Protein AF-A0A1X0QRR5-F1 (afdb_monomer_lite)

Organism: NCBI:txid86635

Foldseek 3Di:
DDDDDPDDDPAQFADPVPRGGDGNLPPVRPQWADQVSQQSVCCVLVVGGDDPVVLVVLLVPFDADPVSTGGNRSVLVVVVVCCVPPVPSVVVSVVVVVVGDDPPDDDPPPPDDDDDDDDDCPDDPPVVVVCCQEQAAEEEEDLALLSLLLLLVSLVSRRAHYEYEDQDADDPVRVQRNVLDDPVRGRHASQVSSQVSSCVPRPRHHYHYDHDAPVVDDQQVVLSHQEYEYPDDDPVSQVVVLLSLQVQDDPVCCNRRWYKYWYKDDFALDIAIAIDGHLFFATPLLCPVVDDDQDDDDPCCLPPNDDALLSLLCCLQPPVVCVVPPPDHADLPDPVSLVSSLVSSVVSCVVNVHDDRDSVVSSCSVVVDRDDHNSSSNVRSVCSPPPHDTHRVSHDLDQPRRHPDDDDDDDDPPDDPVNVVVVCVVVNVD

pLDDT: mean 73.85, std 20.7, range [26.72, 98.69]

Radius of gyration: 26.07 Å; chains: 1; bounding box: 64×50×89 Å

Secondary structure (DSSP, 8-state):
-----------SS--TTT-S---TT-SS-SSEE-HHHHHHHHHHHHSSPPPHHHHHHHHHHS-B-TT-PEEHHHHHHHHHHHHHH-HHHHHHHHHHHHTS--TT---TT--------SSS--S--HHHHHHHHHH-EEEEE--SHHHHHHHHHHHHHT--EEEEEE-PBP-GGGTTT-TT--GGGTTSBHHHHHHHHHHHHSTT-EEEEEES-GGGS-HHHHHT-SEEEE--S-HHHHHHHHHHHHHT--GGGHHHH---EEEEEEEBTEEEEEEE-TTTS--GGGGGGGSPPP-PPPHHHHHH---SHHHHHHHIIIIIHHHHHTTPPPPTT-HHHHHHHHHHHHHHHHHTT-----HHHHHHHHHT---B-HHHHHHHHHHTTT-----GGG--TT-TTT--SPPPP---TT--HHHHHHHHHHTTT-

Structure (mmCIF, N/CA/C/O backbone):
data_AF-A0A1X0QRR5-F1
#
_entry.id   AF-A0A1X0QRR5-F1
#
loop_
_atom_site.group_PDB
_atom_site.id
_atom_site.type_symbol
_atom_site.label_atom_id
_atom_site.label_alt_id
_atom_site.label_comp_id
_atom_site.label_asym_id
_atom_site.label_entity_id
_atom_site.label_seq_id
_atom_site.pdbx_PDB_ins_code
_atom_site.Cartn_x
_atom_site.Cartn_y
_atom_site.Cartn_z
_atom_site.occupancy
_atom_site.B_iso_or_equiv
_atom_site.auth_seq_id
_atom_site.auth_comp_id
_atom_site.auth_asym_id
_atom_site.auth_atom_id
_atom_site.pdbx_PDB_model_num
ATOM 1 N N . MET A 1 1 ? 8.931 -2.713 54.821 1.00 26.72 1 MET A N 1
ATOM 2 C CA . MET A 1 1 ? 9.904 -2.255 53.809 1.00 26.72 1 MET A CA 1
ATOM 3 C C . MET A 1 1 ? 9.653 -3.111 52.582 1.00 26.72 1 MET A C 1
ATOM 5 O O . MET A 1 1 ? 9.817 -4.315 52.723 1.00 26.72 1 MET A O 1
ATOM 9 N N . SER A 1 2 ? 9.174 -2.645 51.434 1.00 30.89 2 SER A N 1
ATOM 10 C CA . SER A 1 2 ? 8.839 -1.318 50.868 1.00 30.89 2 SER A CA 1
ATOM 11 C C . SER A 1 2 ? 8.008 -1.640 49.598 1.00 30.89 2 SER A C 1
ATOM 13 O O . SER A 1 2 ? 8.239 -2.685 48.992 1.00 30.89 2 SER A O 1
ATOM 15 N N . GLU A 1 3 ? 6.839 -1.041 49.366 1.00 33.38 3 GLU A N 1
ATOM 16 C CA . GLU A 1 3 ? 6.606 0.177 48.562 1.00 33.38 3 GLU A CA 1
ATOM 17 C C . GLU A 1 3 ? 7.659 0.490 47.486 1.00 33.38 3 GLU A C 1
ATOM 19 O O . GLU A 1 3 ? 8.843 0.615 47.783 1.00 33.38 3 GLU A O 1
ATOM 24 N N . GLU A 1 4 ? 7.135 0.635 46.265 1.00 34.25 4 GLU A N 1
ATOM 25 C CA . GLU A 1 4 ? 7.728 1.219 45.056 1.00 34.25 4 GLU A CA 1
ATOM 26 C C . GLU A 1 4 ? 8.706 0.346 44.240 1.00 34.25 4 GLU A C 1
ATOM 28 O O . GLU A 1 4 ? 9.556 -0.361 44.762 1.00 34.25 4 GLU A O 1
ATOM 33 N N . GLU A 1 5 ? 8.548 0.419 42.909 1.00 29.80 5 GLU A N 1
ATOM 34 C CA . GLU A 1 5 ? 9.460 -0.083 41.858 1.00 29.80 5 GLU A CA 1
ATOM 35 C C . GLU A 1 5 ? 9.316 -1.527 41.331 1.00 29.80 5 GLU A C 1
ATOM 37 O O . GLU A 1 5 ? 10.296 -2.222 41.066 1.00 29.80 5 GLU A O 1
ATOM 42 N N . LYS A 1 6 ? 8.096 -1.957 40.994 1.00 28.31 6 LYS A N 1
ATOM 43 C CA . LYS A 1 6 ? 7.916 -2.923 39.887 1.00 28.31 6 LYS A CA 1
ATOM 44 C C . LYS A 1 6 ? 7.020 -2.329 38.803 1.00 28.31 6 LYS A C 1
ATOM 46 O O . LYS A 1 6 ? 5.910 -2.797 38.577 1.00 28.31 6 LYS A O 1
ATOM 51 N N . LYS A 1 7 ? 7.514 -1.254 38.177 1.00 34.59 7 LYS A N 1
ATOM 52 C CA . LYS A 1 7 ? 6.910 -0.629 36.994 1.00 34.59 7 LYS A CA 1
ATOM 53 C C . LYS A 1 7 ? 6.975 -1.573 35.783 1.00 34.59 7 LYS A C 1
ATOM 55 O O . LYS A 1 7 ? 7.976 -2.242 35.530 1.00 34.59 7 LYS A O 1
ATOM 60 N N . THR A 1 8 ? 5.848 -1.599 35.089 1.00 31.83 8 THR A N 1
ATOM 61 C CA . THR A 1 8 ? 5.481 -2.217 33.809 1.00 31.83 8 THR A CA 1
ATOM 62 C C . THR A 1 8 ? 6.417 -1.849 32.658 1.00 31.83 8 THR A C 1
ATOM 64 O O . THR A 1 8 ? 6.901 -0.728 32.594 1.00 31.83 8 THR A O 1
ATOM 67 N N . SER A 1 9 ? 6.650 -2.787 31.731 1.00 32.25 9 SER A N 1
ATOM 68 C CA . SER A 1 9 ? 7.651 -2.660 30.663 1.00 32.25 9 SER A CA 1
ATOM 69 C C . SER A 1 9 ? 7.074 -2.824 29.250 1.00 32.25 9 SER A C 1
ATOM 71 O O . SER A 1 9 ? 6.935 -3.933 28.748 1.00 32.25 9 SER A O 1
ATOM 73 N N . TYR A 1 10 ? 6.839 -1.695 28.574 1.00 32.50 10 TYR A N 1
ATOM 74 C CA . TYR A 1 10 ? 6.964 -1.554 27.116 1.00 32.50 10 TYR A CA 1
ATOM 75 C C . TYR A 1 10 ? 8.096 -0.551 26.886 1.00 32.50 10 TYR A C 1
ATOM 77 O O . TYR A 1 10 ? 7.919 0.646 27.073 1.00 32.50 10 TYR A O 1
ATOM 85 N N . HIS A 1 11 ? 9.312 -1.033 26.636 1.00 41.62 11 HIS A N 1
ATOM 86 C CA . HIS A 1 11 ? 10.514 -0.260 26.979 1.00 41.62 11 HIS A CA 1
ATOM 87 C C . HIS A 1 11 ? 11.560 -0.135 25.873 1.00 41.62 11 HIS A C 1
ATOM 89 O O . HIS A 1 11 ? 12.700 0.189 26.177 1.00 41.62 11 HIS A O 1
ATOM 95 N N . LEU A 1 12 ? 11.229 -0.380 24.607 1.00 36.44 12 LEU A N 1
ATOM 96 C CA . LEU A 1 12 ? 12.246 -0.270 23.556 1.00 36.44 12 LEU A CA 1
ATOM 97 C C . LEU A 1 12 ? 12.353 1.120 22.927 1.00 36.44 12 LEU A C 1
ATOM 99 O O . LEU A 1 12 ? 13.431 1.442 22.446 1.00 36.44 12 LEU A O 1
ATOM 103 N N . LEU A 1 13 ? 11.298 1.939 22.935 1.00 41.06 13 LEU A N 1
ATOM 104 C CA . LEU A 1 13 ? 11.264 3.151 22.106 1.00 41.06 13 LEU A CA 1
ATOM 105 C C . LEU A 1 13 ? 10.497 4.328 22.713 1.00 41.06 13 LEU A C 1
ATOM 107 O O . LEU A 1 13 ? 10.299 5.294 22.003 1.00 41.06 13 LEU A O 1
ATOM 111 N N . PHE A 1 14 ? 10.009 4.259 23.951 1.00 37.00 14 PHE A N 1
ATOM 112 C CA . PHE A 1 14 ? 9.146 5.304 24.508 1.00 37.00 14 PHE A CA 1
ATOM 113 C C . PHE A 1 14 ? 9.690 5.797 25.846 1.00 37.00 14 PHE A C 1
ATOM 115 O O . PHE A 1 14 ? 9.872 5.004 26.777 1.00 37.00 14 PHE A O 1
ATOM 122 N N . ASP A 1 15 ? 9.956 7.098 25.920 1.00 44.41 15 ASP A N 1
ATOM 123 C CA . ASP A 1 15 ? 10.330 7.796 27.142 1.00 44.41 15 ASP A CA 1
ATOM 124 C C . ASP A 1 15 ? 9.070 8.275 27.864 1.00 44.41 15 ASP A C 1
ATOM 126 O O . ASP A 1 15 ? 8.364 9.165 27.393 1.00 44.41 15 ASP A O 1
ATOM 130 N N . GLU A 1 16 ? 8.771 7.664 29.008 1.00 40.78 16 GLU A N 1
ATOM 131 C CA . GLU A 1 16 ? 7.578 7.987 29.799 1.00 40.78 16 GLU A CA 1
ATOM 132 C C . GLU A 1 16 ? 7.626 9.400 30.406 1.00 40.78 16 GLU A C 1
ATOM 134 O O . GLU A 1 16 ? 6.572 9.946 30.730 1.00 40.78 16 GLU A O 1
ATOM 139 N N . ASP A 1 17 ? 8.814 9.999 30.545 1.00 42.25 17 ASP A N 1
ATOM 140 C CA . ASP A 1 17 ? 8.979 11.320 31.156 1.00 42.25 17 ASP A CA 1
ATOM 141 C C . ASP A 1 17 ? 8.833 12.453 30.125 1.00 42.25 17 ASP A C 1
ATOM 143 O O . ASP A 1 17 ? 8.412 13.557 30.479 1.00 42.25 17 ASP A O 1
ATOM 147 N N . THR A 1 18 ? 9.179 12.200 28.855 1.00 45.78 18 THR A N 1
ATOM 148 C CA . THR A 1 18 ? 9.168 13.220 27.785 1.00 45.78 18 THR A CA 1
ATOM 149 C C . THR 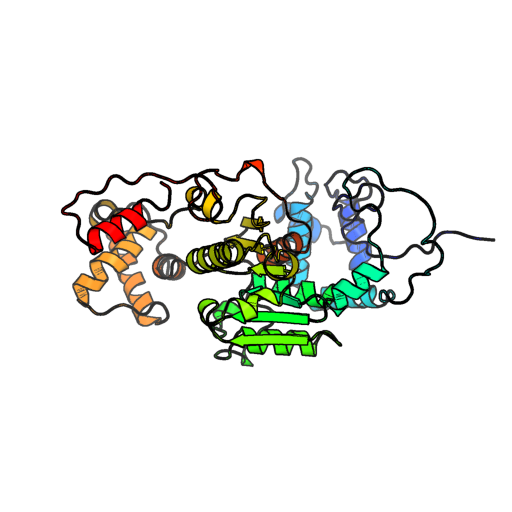A 1 18 ? 8.116 12.986 26.700 1.00 45.78 18 THR A C 1
ATOM 151 O O . THR A 1 18 ? 7.752 13.933 26.005 1.00 45.78 18 THR A O 1
ATOM 154 N N . GLY A 1 19 ? 7.603 11.762 26.551 1.00 40.88 19 GLY A N 1
ATOM 155 C CA . GLY A 1 19 ? 6.666 11.387 25.488 1.00 40.88 19 GLY A CA 1
ATOM 156 C C . GLY A 1 19 ? 7.302 11.268 24.098 1.00 40.88 19 GLY A C 1
ATOM 157 O O . GLY A 1 19 ? 6.578 11.151 23.109 1.00 40.88 19 GLY A O 1
ATOM 158 N N . GLU A 1 20 ? 8.635 11.304 24.004 1.00 39.31 20 GLU A N 1
ATOM 159 C CA . GLU A 1 20 ? 9.374 11.176 22.747 1.00 39.31 20 GLU A CA 1
ATOM 160 C C . GLU A 1 20 ? 9.775 9.723 22.460 1.00 39.31 20 GLU A C 1
ATOM 162 O O . GLU A 1 20 ? 9.972 8.904 23.366 1.00 39.31 20 GLU A O 1
ATOM 167 N N . LEU A 1 21 ? 9.915 9.405 21.167 1.00 38.66 21 LEU A N 1
ATOM 168 C CA . LEU A 1 21 ? 10.454 8.121 20.739 1.00 38.66 21 LEU A CA 1
ATOM 169 C C . LEU A 1 21 ? 11.980 8.117 20.906 1.00 38.66 21 LEU A C 1
ATOM 171 O O . LEU A 1 21 ? 12.696 8.493 19.980 1.00 38.66 21 LEU A O 1
ATOM 175 N N . THR A 1 22 ? 12.485 7.696 22.065 1.00 43.84 22 THR A N 1
ATOM 176 C CA . THR A 1 22 ? 13.925 7.502 22.294 1.00 43.84 22 THR A CA 1
ATOM 177 C C . THR A 1 22 ? 14.222 6.044 22.653 1.00 43.84 22 THR A C 1
ATOM 179 O O . THR A 1 22 ? 13.480 5.407 23.414 1.00 43.84 22 THR A O 1
ATOM 182 N N . PRO A 1 23 ? 15.285 5.443 22.088 1.00 45.41 23 PRO A N 1
ATOM 183 C CA . PRO A 1 23 ? 15.656 4.085 22.438 1.00 45.41 23 PRO A CA 1
ATOM 184 C C . PRO A 1 23 ? 16.162 4.066 23.883 1.00 45.41 23 PRO A C 1
ATOM 186 O O . PRO A 1 23 ? 17.146 4.709 24.229 1.00 45.41 23 PRO A O 1
ATOM 189 N N . LYS A 1 24 ? 15.512 3.281 24.748 1.00 45.06 24 LYS A N 1
ATOM 190 C CA . LYS A 1 24 ? 15.717 3.296 26.216 1.00 45.06 24 LYS A CA 1
ATOM 191 C C . LYS A 1 24 ? 17.115 2.870 26.699 1.00 45.06 24 LYS A C 1
ATOM 193 O O . LYS A 1 24 ? 17.372 2.750 27.895 1.00 45.06 24 LYS A O 1
ATOM 198 N N . THR A 1 25 ? 17.982 2.527 25.763 1.00 49.34 25 THR A N 1
ATOM 199 C CA . THR A 1 25 ? 19.334 2.007 25.974 1.00 49.34 25 THR A CA 1
ATOM 200 C C . THR A 1 25 ? 20.404 3.080 25.778 1.00 49.34 25 THR A C 1
ATOM 202 O O . THR A 1 25 ? 21.533 2.890 26.224 1.00 49.34 25 THR A O 1
ATOM 205 N N . GLU A 1 26 ? 20.010 4.228 25.231 1.00 58.38 26 GLU A N 1
ATOM 206 C CA . GLU A 1 26 ? 20.786 5.457 25.191 1.00 58.38 26 GLU A CA 1
ATOM 207 C C . GLU A 1 26 ? 20.686 6.150 26.556 1.00 58.38 26 GLU A C 1
ATOM 209 O O . GLU A 1 26 ? 19.597 6.509 27.018 1.00 58.38 26 GLU A O 1
ATOM 214 N N . LYS A 1 27 ? 21.804 6.230 27.283 1.00 57.94 27 LYS A N 1
ATOM 215 C CA . LYS A 1 27 ? 21.778 6.617 28.705 1.00 57.94 27 LYS A CA 1
ATOM 216 C C . LYS A 1 27 ? 21.726 8.123 28.889 1.00 57.94 27 LYS A C 1
ATOM 218 O O . LYS A 1 27 ? 21.206 8.583 29.907 1.00 57.94 27 LYS A O 1
ATOM 223 N N . ASP A 1 28 ? 22.307 8.866 27.958 1.00 67.12 28 ASP A N 1
ATOM 224 C CA . ASP A 1 28 ? 22.391 10.323 28.002 1.00 67.12 28 ASP A CA 1
ATOM 225 C C . ASP A 1 28 ? 21.331 11.031 27.143 1.00 67.12 28 ASP A C 1
ATOM 227 O O . ASP A 1 28 ? 21.117 12.227 27.351 1.00 67.12 28 ASP A O 1
ATOM 231 N N . LYS A 1 29 ? 20.589 10.284 26.308 1.00 65.62 29 LYS A N 1
ATOM 232 C CA . LYS A 1 29 ? 19.460 10.764 25.490 1.00 65.62 29 LYS A CA 1
ATOM 233 C C . LYS A 1 29 ? 19.872 11.885 24.518 1.00 65.62 29 LYS A C 1
ATOM 235 O O . LYS A 1 29 ? 19.121 12.844 24.327 1.00 65.62 29 LYS A O 1
ATOM 240 N N . ASP A 1 30 ? 21.075 11.816 23.954 1.00 72.50 30 ASP A N 1
ATOM 241 C CA . ASP A 1 30 ? 21.619 12.818 23.031 1.00 72.50 30 ASP A CA 1
ATOM 242 C C . ASP A 1 30 ? 21.276 12.582 21.535 1.00 72.50 30 ASP A C 1
ATOM 244 O O . ASP A 1 30 ? 21.665 13.366 20.661 1.00 72.50 30 ASP A O 1
ATOM 248 N N . GLY A 1 31 ? 20.493 11.543 21.243 1.00 65.94 31 GLY A N 1
ATOM 249 C CA . GLY A 1 31 ? 20.103 11.039 19.928 1.00 65.94 31 GLY A CA 1
ATOM 250 C C . GLY A 1 31 ? 21.191 10.229 19.217 1.00 65.94 31 GLY A C 1
ATOM 251 O O . GLY A 1 31 ? 21.078 9.982 18.006 1.00 65.94 31 GLY A O 1
ATOM 252 N N . LYS A 1 32 ? 22.273 9.877 19.918 1.00 78.50 32 LYS A N 1
ATOM 253 C CA . LYS A 1 32 ? 23.470 9.249 19.366 1.00 78.50 32 LYS A CA 1
ATOM 254 C C . LYS A 1 32 ? 23.971 8.152 20.289 1.00 78.50 32 LYS A C 1
ATOM 256 O O . LYS A 1 32 ? 23.624 8.039 21.450 1.00 78.50 32 LYS A O 1
ATOM 261 N N . TRP A 1 33 ? 24.791 7.297 19.709 1.00 78.69 33 TRP A N 1
ATOM 262 C CA . TRP A 1 33 ? 25.239 6.076 20.336 1.00 78.69 33 TRP A CA 1
ATOM 263 C C . TRP A 1 33 ? 26.748 6.039 20.292 1.00 78.69 33 TRP A C 1
ATOM 265 O O . TRP A 1 33 ? 27.363 5.748 19.260 1.00 78.69 33 TRP A O 1
ATOM 275 N N . ASN A 1 34 ? 27.358 6.370 21.424 1.00 84.19 34 ASN A N 1
ATOM 276 C CA . ASN A 1 34 ? 28.801 6.269 21.552 1.00 84.19 34 ASN A CA 1
ATOM 277 C C . ASN A 1 34 ? 29.227 4.798 21.718 1.00 84.19 34 ASN A C 1
ATOM 279 O O . ASN A 1 34 ? 28.426 3.905 22.008 1.00 84.19 34 ASN A O 1
ATOM 283 N N . LEU A 1 35 ? 30.527 4.536 21.569 1.00 81.94 35 LEU A N 1
ATOM 284 C CA . LEU A 1 35 ? 31.084 3.181 21.646 1.00 81.94 35 LEU A CA 1
ATOM 285 C C . LEU A 1 35 ? 30.659 2.422 22.914 1.00 81.94 35 LEU A C 1
ATOM 287 O O . LEU A 1 35 ? 30.408 1.219 22.872 1.00 81.94 35 LEU A O 1
ATOM 291 N N . LYS A 1 36 ? 30.580 3.113 24.053 1.00 80.38 36 LYS A N 1
ATOM 292 C CA . LYS A 1 36 ? 30.226 2.486 25.326 1.00 80.38 36 LYS A CA 1
ATOM 293 C C . LYS A 1 36 ? 28.767 2.036 25.335 1.00 80.38 36 LYS A C 1
ATOM 295 O O . LYS A 1 36 ? 28.479 0.956 25.838 1.00 80.38 36 LYS A O 1
ATOM 300 N N . GLU A 1 37 ? 27.867 2.828 24.771 1.00 76.38 37 GLU A N 1
ATOM 301 C CA . GLU A 1 37 ? 26.440 2.506 24.704 1.00 76.38 37 GLU A CA 1
ATOM 302 C C . GLU A 1 37 ? 26.159 1.364 23.734 1.00 76.38 37 GLU A C 1
ATOM 304 O O . GLU A 1 37 ? 25.414 0.447 24.070 1.00 76.38 37 GLU A O 1
ATOM 309 N N . ILE A 1 38 ? 26.840 1.345 22.585 1.00 74.00 38 ILE A N 1
ATOM 310 C CA . ILE A 1 38 ? 26.770 0.229 21.631 1.00 74.00 38 ILE A CA 1
ATOM 311 C C . ILE A 1 38 ? 27.229 -1.078 22.299 1.00 74.00 38 ILE A C 1
ATOM 313 O O . ILE A 1 38 ? 26.592 -2.122 22.147 1.00 74.00 38 ILE A O 1
ATOM 317 N N . GLN A 1 39 ? 28.306 -1.025 23.087 1.00 77.62 39 GLN A N 1
ATOM 318 C CA . GLN A 1 39 ? 28.826 -2.187 23.812 1.00 77.62 39 GLN A CA 1
ATOM 319 C C . GLN A 1 39 ? 27.926 -2.628 24.979 1.00 77.62 39 GLN A C 1
ATOM 321 O O . GLN A 1 39 ? 27.753 -3.831 25.217 1.00 77.62 39 GLN A O 1
ATOM 326 N N . ASP A 1 40 ? 27.317 -1.676 25.689 1.00 67.69 40 ASP A N 1
ATOM 327 C CA . ASP A 1 40 ? 26.322 -1.945 26.731 1.00 67.69 40 ASP A CA 1
ATOM 328 C C . ASP A 1 40 ? 25.071 -2.616 26.128 1.00 67.69 40 ASP A C 1
ATOM 330 O O . ASP A 1 40 ? 24.576 -3.603 26.681 1.00 67.69 40 ASP A O 1
ATOM 334 N N . PHE A 1 41 ? 24.604 -2.145 24.966 1.00 68.56 41 PHE A N 1
ATOM 335 C CA . PHE A 1 41 ? 23.509 -2.758 24.212 1.00 68.56 41 PHE A CA 1
ATOM 336 C C . PHE A 1 41 ? 23.838 -4.190 23.795 1.00 68.56 41 PHE A C 1
ATOM 338 O O . PHE A 1 41 ? 23.073 -5.097 24.115 1.00 68.56 41 PHE A O 1
ATOM 345 N N . ALA A 1 42 ? 25.000 -4.414 23.175 1.00 65.12 42 ALA A N 1
ATOM 346 C CA . ALA A 1 42 ? 25.445 -5.744 22.760 1.00 65.12 42 ALA A CA 1
ATOM 347 C C . ALA A 1 42 ? 25.497 -6.725 23.937 1.00 65.12 42 ALA A C 1
ATOM 349 O O . ALA A 1 42 ? 25.053 -7.868 23.844 1.00 65.12 42 ALA A O 1
ATOM 350 N N . THR A 1 43 ? 25.986 -6.262 25.087 1.00 64.00 43 THR A N 1
ATOM 351 C CA . THR A 1 43 ? 26.037 -7.077 26.302 1.00 64.00 43 THR A CA 1
ATOM 352 C C . THR A 1 43 ? 24.637 -7.423 26.810 1.00 64.00 43 THR A C 1
ATOM 354 O O . THR A 1 43 ? 24.412 -8.547 27.261 1.00 64.00 43 THR A O 1
ATOM 357 N N . ALA A 1 44 ? 23.690 -6.488 26.728 1.00 54.22 44 ALA A N 1
ATOM 358 C CA . ALA A 1 44 ? 22.316 -6.697 27.171 1.00 54.22 44 ALA A CA 1
ATOM 359 C C . ALA A 1 44 ? 21.527 -7.656 26.261 1.00 54.22 44 ALA A C 1
ATOM 361 O O . ALA A 1 44 ? 20.767 -8.483 26.770 1.00 54.22 44 ALA A O 1
ATOM 362 N N . THR A 1 45 ? 21.711 -7.571 24.943 1.00 52.09 45 THR A N 1
ATOM 363 C CA . THR A 1 45 ? 21.001 -8.400 23.955 1.00 52.09 45 THR A CA 1
ATOM 364 C C . THR A 1 45 ? 21.690 -9.748 23.753 1.00 52.09 45 THR A C 1
ATOM 366 O O . THR A 1 45 ? 21.109 -10.806 24.000 1.00 52.09 45 THR A O 1
ATOM 369 N N . ASN A 1 46 ? 22.984 -9.722 23.446 1.00 55.25 46 ASN A N 1
ATOM 370 C CA . ASN A 1 46 ? 23.755 -10.899 23.045 1.00 55.25 46 ASN A CA 1
ATOM 371 C C . ASN A 1 46 ? 24.430 -11.605 24.238 1.00 55.25 46 ASN A C 1
ATOM 373 O O . ASN A 1 46 ? 25.056 -12.655 24.081 1.00 55.25 46 ASN A O 1
ATOM 377 N N . GLY A 1 47 ? 24.355 -11.029 25.445 1.00 55.22 47 GLY A N 1
ATOM 378 C CA . GLY A 1 47 ? 25.021 -11.545 26.647 1.00 55.22 47 GLY A CA 1
ATOM 379 C C . GLY A 1 47 ? 26.542 -11.335 26.671 1.00 55.22 47 GLY A C 1
ATOM 380 O O . GLY A 1 47 ? 27.210 -11.842 27.575 1.00 55.22 47 GLY A O 1
ATOM 381 N N . ARG A 1 48 ? 27.101 -10.625 25.681 1.00 71.44 48 ARG A N 1
ATOM 382 C CA . ARG A 1 48 ? 28.530 -10.301 25.543 1.00 71.44 48 ARG A CA 1
ATOM 383 C C . ARG A 1 48 ? 28.730 -9.036 24.689 1.00 71.44 48 ARG A C 1
ATOM 385 O O . ARG A 1 48 ? 27.894 -8.785 23.825 1.00 71.44 48 ARG A O 1
ATOM 392 N N . PRO A 1 49 ? 29.824 -8.279 24.885 1.00 76.56 49 PRO A N 1
ATOM 393 C CA . PRO A 1 49 ? 30.163 -7.140 24.030 1.00 76.56 49 PRO A CA 1
ATOM 394 C C . PRO A 1 49 ? 30.465 -7.572 22.585 1.00 76.56 49 PRO A C 1
ATOM 396 O O . PRO A 1 49 ? 30.823 -8.729 22.339 1.00 76.56 49 PRO A O 1
ATOM 399 N N . PHE A 1 50 ? 30.350 -6.637 21.641 1.00 80.00 50 PHE A N 1
ATOM 400 C CA . PHE A 1 50 ? 30.825 -6.816 20.270 1.00 80.00 50 PHE A CA 1
ATOM 401 C C . PHE A 1 50 ? 32.357 -6.849 20.224 1.00 80.00 50 PHE A C 1
ATOM 403 O O . PHE A 1 50 ? 33.031 -6.159 20.991 1.00 80.00 50 PHE A O 1
ATOM 410 N N . GLU A 1 51 ? 32.905 -7.644 19.304 1.00 82.81 51 GLU A N 1
ATOM 411 C CA . GLU A 1 51 ? 34.337 -7.624 18.992 1.00 82.81 51 GLU A CA 1
ATOM 412 C C . GLU A 1 51 ? 34.705 -6.313 18.282 1.00 82.81 51 GLU A C 1
ATOM 414 O O . GLU A 1 51 ? 33.884 -5.753 17.557 1.00 82.81 51 GLU A O 1
ATOM 419 N N . ASP A 1 52 ? 35.942 -5.838 18.449 1.00 82.25 52 ASP A N 1
ATOM 420 C CA . ASP A 1 52 ? 36.384 -4.556 17.874 1.00 82.25 52 ASP A CA 1
ATOM 421 C C . ASP A 1 52 ? 36.201 -4.510 16.346 1.00 82.25 52 ASP A C 1
ATOM 423 O O . ASP A 1 52 ? 35.757 -3.502 15.809 1.00 82.25 52 ASP A O 1
ATOM 427 N N . SER A 1 53 ? 36.412 -5.632 15.646 1.00 71.50 53 SER A N 1
ATOM 428 C CA . SER A 1 53 ? 36.177 -5.715 14.197 1.00 71.50 53 SER A CA 1
ATOM 429 C C . SER A 1 53 ? 34.714 -5.514 13.799 1.00 71.50 53 SER A C 1
ATOM 431 O O . SER A 1 53 ? 34.442 -5.051 12.698 1.00 71.50 53 SER A O 1
ATOM 433 N N . VAL A 1 54 ? 33.772 -5.870 14.677 1.00 72.94 54 VAL A N 1
ATOM 434 C CA . VAL A 1 54 ? 32.333 -5.670 14.449 1.00 72.94 54 VAL A CA 1
ATOM 435 C C . VAL A 1 54 ? 31.961 -4.209 14.684 1.00 72.94 54 VAL A C 1
ATOM 437 O O . VAL A 1 54 ? 31.141 -3.659 13.960 1.00 72.94 54 VAL A O 1
ATOM 440 N N . ILE A 1 55 ? 32.583 -3.558 15.668 1.00 80.31 55 ILE A N 1
ATOM 441 C CA . ILE A 1 55 ? 32.413 -2.120 15.902 1.00 80.31 55 ILE A CA 1
ATOM 442 C C . ILE A 1 55 ? 32.921 -1.310 14.707 1.00 80.31 55 ILE A C 1
ATOM 444 O O . ILE A 1 55 ? 32.223 -0.404 14.255 1.00 80.31 55 ILE A O 1
ATOM 448 N N . ASP A 1 56 ? 34.099 -1.652 14.183 1.00 76.62 56 ASP A N 1
ATOM 449 C CA . ASP A 1 56 ? 34.658 -0.996 13.000 1.00 76.62 56 ASP A CA 1
ATOM 450 C C . ASP A 1 56 ? 33.710 -1.148 11.798 1.00 76.62 56 ASP A C 1
ATOM 452 O O . ASP A 1 56 ? 33.399 -0.171 11.121 1.00 76.62 56 ASP A O 1
ATOM 456 N N . GLU A 1 57 ? 33.156 -2.347 11.593 1.00 71.88 57 GLU A N 1
ATOM 457 C CA . GLU A 1 57 ? 32.168 -2.603 10.541 1.00 71.88 57 GLU A CA 1
ATOM 458 C C . GLU A 1 57 ? 30.873 -1.800 10.743 1.00 71.88 57 GLU A C 1
ATOM 460 O O . GLU A 1 57 ? 30.327 -1.274 9.772 1.00 71.88 57 GLU A O 1
ATOM 465 N N . ILE A 1 58 ? 30.393 -1.656 11.984 1.00 71.56 58 ILE A N 1
ATOM 466 C CA . ILE A 1 58 ? 29.213 -0.841 12.315 1.00 71.56 58 ILE A CA 1
ATOM 467 C C . ILE A 1 58 ? 29.454 0.627 11.948 1.00 71.56 58 ILE A C 1
ATOM 469 O O . ILE A 1 58 ? 28.597 1.249 11.321 1.00 71.56 58 ILE A O 1
ATOM 473 N N . ILE A 1 59 ? 30.616 1.173 12.309 1.00 79.06 59 ILE A N 1
ATOM 474 C CA . ILE A 1 59 ? 30.973 2.571 12.037 1.00 79.06 59 ILE A CA 1
ATOM 475 C C . ILE A 1 59 ? 31.154 2.812 10.531 1.00 79.06 59 ILE A C 1
ATOM 477 O O . ILE A 1 59 ? 30.769 3.866 10.030 1.00 79.06 59 ILE A O 1
ATOM 481 N N . GLU A 1 60 ? 31.715 1.849 9.795 1.00 73.38 60 GLU A N 1
ATOM 482 C CA . GLU A 1 60 ? 31.899 1.958 8.342 1.00 73.38 60 GLU A CA 1
ATOM 483 C C . GLU A 1 60 ? 30.596 1.773 7.548 1.00 73.38 60 GLU A C 1
ATOM 485 O O . GLU A 1 60 ? 30.449 2.342 6.462 1.00 73.38 60 GLU A O 1
ATOM 490 N N . SER A 1 61 ? 29.661 0.970 8.062 1.00 61.28 61 SER A N 1
ATOM 491 C CA . SER A 1 61 ? 28.481 0.520 7.309 1.00 61.28 61 SER A CA 1
ATOM 492 C C . SER A 1 61 ? 27.205 1.308 7.595 1.00 61.28 61 SER A C 1
ATOM 494 O O . SER A 1 61 ? 26.265 1.229 6.800 1.00 61.28 61 SER A O 1
ATOM 496 N N . PHE A 1 62 ? 27.143 2.046 8.706 1.00 79.00 62 PHE A N 1
ATOM 497 C CA . PHE A 1 62 ? 25.929 2.726 9.161 1.00 79.00 62 PHE A CA 1
ATOM 498 C C . PHE A 1 62 ? 26.150 4.216 9.419 1.00 79.00 62 PHE A C 1
ATOM 500 O O . PHE A 1 62 ? 27.273 4.703 9.512 1.00 79.00 62 PHE A O 1
ATOM 507 N N . GLU A 1 63 ? 25.052 4.966 9.501 1.00 71.00 63 GLU A N 1
ATOM 508 C CA . GLU A 1 63 ? 25.113 6.416 9.687 1.00 71.00 63 GLU A CA 1
ATOM 509 C C . GLU A 1 63 ? 25.688 6.813 11.053 1.00 71.00 63 GLU A C 1
ATOM 511 O O . GLU A 1 63 ? 25.097 6.544 12.101 1.00 71.00 63 GLU A O 1
ATOM 516 N N . VAL A 1 64 ? 26.815 7.524 11.020 1.00 81.06 64 VAL A N 1
ATOM 517 C CA . VAL A 1 64 ? 27.524 8.064 12.185 1.00 81.06 64 VAL A CA 1
ATOM 518 C C . VAL A 1 64 ? 27.695 9.584 12.076 1.00 81.06 64 VAL A C 1
ATOM 520 O O . VAL A 1 64 ? 27.575 10.158 10.992 1.00 81.06 64 VAL A O 1
ATOM 523 N N . ASP A 1 65 ? 27.974 10.247 13.198 1.00 79.94 65 ASP A N 1
ATOM 524 C CA . ASP A 1 65 ? 28.386 11.653 13.222 1.00 79.94 65 ASP A CA 1
ATOM 525 C C . ASP A 1 65 ? 29.896 11.841 12.971 1.00 79.94 65 ASP A C 1
ATOM 527 O O . ASP A 1 65 ? 30.654 10.880 12.845 1.00 79.94 65 ASP A O 1
ATOM 531 N N . ASP A 1 66 ? 30.354 13.098 12.935 1.00 83.81 66 ASP A N 1
ATOM 532 C CA . ASP A 1 66 ? 31.766 13.452 12.705 1.00 83.81 66 ASP A CA 1
ATOM 533 C C . ASP A 1 66 ? 32.739 12.895 13.770 1.00 83.81 66 ASP A C 1
ATOM 535 O O . ASP A 1 66 ? 33.955 12.930 13.578 1.00 83.81 66 ASP A O 1
ATOM 539 N N . ASN A 1 67 ? 32.222 12.398 14.899 1.00 83.25 67 ASN A N 1
ATOM 540 C CA . ASN A 1 67 ? 32.993 11.771 15.971 1.00 83.25 67 ASN A CA 1
ATOM 541 C C . ASN A 1 67 ? 32.839 10.238 15.983 1.00 83.25 67 ASN A C 1
ATOM 543 O O . ASN A 1 67 ? 33.242 9.603 16.959 1.00 83.25 67 ASN A O 1
ATOM 547 N N . ASN A 1 68 ? 32.284 9.650 14.917 1.00 81.62 68 ASN A N 1
ATOM 548 C CA . ASN A 1 68 ? 31.970 8.226 14.774 1.00 81.62 68 ASN A CA 1
ATOM 549 C C . ASN A 1 68 ? 30.954 7.689 15.799 1.00 81.62 68 ASN A C 1
ATOM 551 O O . ASN A 1 68 ? 30.927 6.487 16.064 1.00 81.62 68 ASN A O 1
ATOM 555 N N . ASN A 1 69 ? 30.111 8.548 16.380 1.00 82.88 69 ASN A N 1
ATOM 556 C CA . ASN A 1 69 ? 28.981 8.074 17.176 1.00 82.88 69 ASN A CA 1
ATOM 557 C C . ASN A 1 69 ? 27.854 7.667 16.235 1.00 82.88 69 ASN A C 1
ATOM 559 O O . ASN A 1 69 ? 27.506 8.413 15.320 1.00 82.88 69 ASN A O 1
ATOM 563 N N . LEU A 1 70 ? 27.264 6.505 16.478 1.00 76.44 70 LEU A N 1
ATOM 564 C CA . LEU A 1 70 ? 26.187 5.975 15.659 1.00 76.44 70 LEU A CA 1
ATOM 565 C C . LEU A 1 70 ? 24.933 6.832 15.854 1.00 76.44 70 LEU A C 1
ATOM 567 O O . LEU A 1 70 ? 24.471 7.038 16.972 1.00 76.44 70 LEU A O 1
ATOM 571 N N . LEU A 1 71 ? 24.400 7.390 14.770 1.00 73.12 71 LEU A N 1
ATOM 572 C CA . LEU A 1 71 ? 23.165 8.168 14.832 1.00 73.12 71 LEU A CA 1
ATOM 573 C C . LEU A 1 71 ? 21.987 7.228 15.086 1.00 73.12 71 LEU A C 1
ATOM 575 O O . LEU A 1 71 ? 22.049 6.049 14.740 1.00 73.12 71 LEU A O 1
ATOM 579 N N . PHE A 1 72 ? 20.873 7.743 15.607 1.00 59.59 72 PHE A N 1
ATOM 580 C CA . PHE A 1 72 ? 19.652 6.944 15.757 1.00 59.59 72 PHE A CA 1
ATOM 581 C C . PHE A 1 72 ? 19.227 6.236 14.452 1.00 59.59 72 PHE A C 1
ATOM 583 O O . PHE A 1 72 ? 18.828 5.070 14.467 1.00 59.59 72 PHE A O 1
ATOM 590 N N . SER A 1 73 ? 19.386 6.902 13.302 1.00 53.38 73 SER A N 1
ATOM 591 C CA . SER A 1 73 ? 19.170 6.309 11.976 1.00 53.38 73 SER A CA 1
ATOM 592 C C . SER A 1 73 ? 20.128 5.149 11.687 1.00 53.38 73 SER A C 1
ATOM 594 O O . SER A 1 73 ? 19.686 4.097 11.225 1.00 53.38 73 SER A O 1
ATOM 596 N N . GLY A 1 74 ? 21.416 5.300 12.004 1.00 62.19 74 GLY A N 1
ATOM 597 C CA . GLY A 1 74 ? 22.430 4.254 11.869 1.00 62.19 74 GLY A CA 1
ATOM 598 C C . GLY A 1 74 ? 22.201 3.075 12.815 1.00 62.19 74 GLY A C 1
ATOM 599 O O . GLY A 1 74 ? 22.290 1.922 12.399 1.00 62.19 74 GLY A O 1
ATOM 600 N N . PHE A 1 75 ? 21.805 3.338 14.063 1.00 64.12 75 PHE A N 1
ATOM 601 C CA . PHE A 1 75 ? 21.420 2.310 15.031 1.00 64.12 75 PHE A CA 1
ATOM 602 C C . PHE A 1 75 ? 20.231 1.498 14.524 1.00 64.12 75 PHE A C 1
ATOM 604 O O . PHE A 1 75 ? 20.240 0.268 14.582 1.00 64.12 75 PHE A O 1
ATOM 611 N N . TYR A 1 76 ? 19.231 2.167 13.954 1.00 58.66 76 TYR A N 1
ATOM 612 C CA . TYR A 1 76 ? 18.082 1.488 13.373 1.00 58.66 76 TYR A CA 1
ATOM 613 C C . TYR A 1 76 ? 18.465 0.644 12.147 1.00 58.66 76 TYR A C 1
ATOM 615 O O . TYR A 1 76 ? 17.994 -0.485 12.006 1.00 58.66 76 TYR A O 1
ATOM 623 N N . GLN A 1 77 ? 19.349 1.150 11.278 1.00 58.28 77 GLN A N 1
ATOM 624 C CA . GLN A 1 77 ? 19.892 0.394 10.142 1.00 58.28 77 GLN A CA 1
ATOM 625 C C . GLN A 1 77 ? 20.631 -0.868 10.613 1.00 58.28 77 GLN A C 1
ATOM 627 O O . GLN A 1 77 ? 20.386 -1.953 10.082 1.00 58.28 77 GLN A O 1
ATOM 632 N N . MET A 1 78 ? 21.467 -0.740 11.646 1.00 68.56 78 MET A N 1
ATOM 633 C CA . MET A 1 78 ? 22.193 -1.845 12.273 1.00 68.56 78 MET A CA 1
ATOM 634 C C . MET A 1 78 ? 21.238 -2.883 12.870 1.00 68.56 78 MET A C 1
ATOM 636 O O . MET A 1 78 ? 21.318 -4.067 12.537 1.00 68.56 78 MET A O 1
ATOM 640 N N . TYR A 1 79 ? 20.292 -2.448 13.704 1.00 57.09 79 TYR A N 1
ATOM 641 C CA . TYR A 1 79 ? 19.311 -3.321 14.349 1.00 57.09 79 TYR A CA 1
ATOM 642 C C . TYR A 1 79 ? 18.446 -4.070 13.323 1.00 57.09 79 TYR A C 1
ATOM 644 O O . TYR A 1 79 ? 18.165 -5.266 13.459 1.00 57.09 79 TYR A O 1
ATOM 652 N N . TYR A 1 80 ? 18.068 -3.388 12.241 1.00 55.53 80 TYR A N 1
ATOM 653 C CA . TYR A 1 80 ? 17.351 -3.989 11.125 1.00 55.53 80 TYR A CA 1
ATOM 654 C C . TYR A 1 80 ? 18.201 -5.034 10.384 1.00 55.53 80 TYR A C 1
ATOM 656 O O . TYR A 1 80 ? 17.719 -6.135 10.114 1.00 55.53 80 TYR A O 1
ATOM 664 N N . MET A 1 81 ? 19.470 -4.737 10.092 1.00 54.03 81 MET A N 1
ATOM 665 C CA . MET A 1 81 ? 20.385 -5.683 9.442 1.00 54.03 81 MET A CA 1
ATOM 666 C C . MET A 1 81 ? 20.638 -6.930 10.295 1.00 54.03 81 MET A C 1
ATOM 668 O O . MET A 1 81 ? 20.647 -8.040 9.756 1.00 54.03 81 MET A O 1
ATOM 672 N N . GLN A 1 82 ? 20.757 -6.773 11.616 1.00 51.03 82 GLN A N 1
ATOM 673 C CA . GLN A 1 82 ? 20.844 -7.891 12.558 1.00 51.03 82 GLN A CA 1
ATOM 674 C C . GLN A 1 82 ? 19.561 -8.739 12.529 1.00 51.03 82 GLN A C 1
ATOM 676 O O . GLN A 1 82 ? 19.629 -9.961 12.433 1.00 51.03 82 GLN A O 1
ATOM 681 N N . THR A 1 83 ? 18.390 -8.093 12.493 1.00 51.91 83 THR A N 1
ATOM 682 C CA . THR A 1 83 ? 17.080 -8.768 12.414 1.00 51.91 83 THR A CA 1
ATOM 683 C C . THR A 1 83 ? 16.899 -9.582 11.129 1.00 51.91 83 THR A C 1
ATOM 685 O O . THR A 1 83 ? 16.293 -10.655 11.136 1.00 51.91 83 THR A O 1
ATOM 688 N N . VAL A 1 84 ? 17.423 -9.085 10.007 1.00 47.91 84 VAL A N 1
ATOM 689 C CA . VAL A 1 84 ? 17.365 -9.773 8.709 1.00 47.91 84 VAL A CA 1
ATOM 690 C C . VAL A 1 84 ? 18.376 -10.920 8.632 1.00 47.91 84 VAL A C 1
ATOM 692 O O . VAL A 1 84 ? 18.081 -11.950 8.021 1.00 47.91 84 VAL A O 1
ATOM 695 N N . SER A 1 85 ? 19.551 -10.752 9.240 1.00 46.53 85 SER A N 1
ATOM 696 C CA . SER A 1 85 ? 20.660 -11.709 9.147 1.00 46.53 85 SER A CA 1
ATOM 697 C C . SER A 1 85 ? 20.530 -12.864 10.143 1.00 46.53 85 SER A C 1
ATOM 699 O O . SER A 1 85 ? 20.840 -14.002 9.793 1.00 46.53 85 SER A O 1
ATOM 701 N N . GLU A 1 86 ? 20.013 -12.601 11.348 1.00 53.12 86 GLU A N 1
ATOM 702 C CA . GLU A 1 86 ? 19.913 -13.579 12.441 1.00 53.12 86 GLU A CA 1
ATOM 703 C C . GLU A 1 86 ? 18.496 -13.660 13.049 1.00 53.12 86 GLU A C 1
ATOM 705 O O . GLU A 1 86 ? 18.283 -13.424 14.241 1.00 53.12 86 GLU A O 1
ATOM 710 N N . PRO A 1 87 ? 17.490 -14.066 12.251 1.00 47.25 87 PRO A N 1
ATOM 711 C CA . PRO A 1 87 ? 16.085 -14.061 12.662 1.00 47.25 87 PRO A CA 1
ATOM 712 C C . PRO A 1 87 ? 15.772 -14.978 13.858 1.00 47.25 87 PRO A C 1
ATOM 714 O O . PRO A 1 87 ? 14.771 -14.770 14.542 1.00 47.25 87 PRO A O 1
ATOM 717 N N . GLU A 1 88 ? 16.600 -15.996 14.128 1.00 47.03 88 GLU A N 1
ATOM 718 C CA . GLU A 1 88 ? 16.445 -16.881 15.293 1.00 47.03 88 GLU A CA 1
ATOM 719 C C . GLU A 1 88 ? 16.887 -16.227 16.613 1.00 47.03 88 GLU A C 1
ATOM 721 O O . GLU A 1 88 ? 16.273 -16.494 17.650 1.00 47.03 88 GLU A O 1
ATOM 726 N N . GLU A 1 89 ? 17.908 -15.362 16.593 1.00 49.38 89 GLU A N 1
ATOM 727 C CA . GLU A 1 89 ? 18.323 -14.590 17.772 1.00 49.38 89 GLU A CA 1
ATOM 728 C C . GLU A 1 89 ? 17.309 -13.494 18.082 1.00 49.38 89 GLU A C 1
ATOM 730 O O . GLU A 1 89 ? 16.853 -13.385 19.220 1.00 49.38 89 GLU A O 1
ATOM 735 N N . THR A 1 90 ? 16.824 -12.795 17.051 1.00 45.34 90 THR A N 1
ATOM 736 C CA . THR A 1 90 ? 15.715 -11.849 17.199 1.00 45.34 90 THR A CA 1
ATOM 737 C C . THR A 1 90 ? 14.485 -12.532 17.797 1.00 45.34 90 THR A C 1
ATOM 739 O O . THR A 1 90 ? 13.892 -12.016 18.742 1.00 45.34 90 THR A O 1
ATOM 742 N N . LEU A 1 91 ? 14.125 -13.738 17.335 1.00 41.38 91 LEU A N 1
ATOM 743 C CA . LEU A 1 91 ? 13.018 -14.500 17.923 1.00 41.38 91 LEU A CA 1
ATOM 744 C C . LEU A 1 91 ? 13.252 -14.868 19.397 1.00 41.38 91 LEU A C 1
ATOM 746 O O . LEU A 1 91 ? 12.294 -14.874 20.169 1.00 41.38 91 LEU A O 1
ATOM 750 N N . LYS A 1 92 ? 14.489 -15.190 19.796 1.00 47.34 92 LYS A N 1
ATOM 751 C CA . LYS A 1 92 ? 14.837 -15.482 21.198 1.00 47.34 92 LYS A CA 1
ATOM 752 C C . LYS A 1 92 ? 14.728 -14.247 22.087 1.00 47.34 92 LYS A C 1
ATOM 754 O O . LYS A 1 92 ? 14.221 -14.365 23.203 1.00 47.34 92 LYS A O 1
ATOM 759 N N . ASP A 1 93 ? 15.149 -13.087 21.599 1.00 44.28 93 ASP A N 1
ATOM 760 C CA . ASP A 1 93 ? 15.002 -11.817 22.313 1.00 44.28 93 ASP A CA 1
ATOM 761 C C . ASP A 1 93 ? 13.529 -11.418 22.448 1.00 44.28 93 ASP A C 1
ATOM 763 O O . ASP A 1 93 ? 13.077 -11.070 23.542 1.00 44.28 93 ASP A O 1
ATOM 767 N N . PHE A 1 94 ? 12.736 -11.615 21.390 1.00 39.06 94 PHE A N 1
ATOM 768 C CA . PHE A 1 94 ? 11.279 -11.477 21.446 1.00 39.06 94 PHE A CA 1
ATOM 769 C C . PHE A 1 94 ? 10.642 -12.442 22.456 1.00 39.06 94 PHE A C 1
ATOM 771 O O . PHE A 1 94 ? 9.776 -12.039 23.227 1.00 39.06 94 PHE A O 1
ATOM 778 N N . GLN A 1 95 ? 11.071 -13.706 22.512 1.00 40.78 95 GLN A N 1
ATOM 779 C CA . GLN A 1 95 ? 10.549 -14.696 23.465 1.00 40.78 95 GLN A CA 1
ATOM 780 C C . GLN A 1 95 ? 10.918 -14.385 24.921 1.00 40.78 95 GLN A C 1
ATOM 782 O O . GLN A 1 95 ? 10.096 -14.601 25.811 1.00 40.78 95 GLN A O 1
ATOM 787 N N . LYS A 1 96 ? 12.119 -13.847 25.176 1.00 42.97 96 LYS A N 1
ATOM 788 C CA . LYS A 1 96 ? 12.510 -13.344 26.504 1.00 42.97 96 LYS A CA 1
ATOM 789 C C . LYS A 1 96 ? 11.623 -12.183 26.958 1.00 42.97 96 LYS A C 1
ATOM 791 O O . LYS A 1 96 ? 11.322 -12.100 28.144 1.00 42.97 96 LYS A O 1
ATOM 796 N N . GLN A 1 97 ? 11.190 -11.319 26.037 1.00 41.91 97 GLN A N 1
ATOM 797 C CA . GLN A 1 97 ? 10.318 -10.181 26.347 1.00 41.91 97 GLN A CA 1
ATOM 798 C C . GLN A 1 97 ? 8.826 -10.550 26.413 1.00 41.91 97 GLN A C 1
ATOM 800 O O . GLN A 1 97 ? 8.115 -10.015 27.254 1.00 41.91 97 GLN A O 1
ATOM 805 N N . MET A 1 98 ? 8.353 -11.524 25.626 1.00 33.91 98 MET A N 1
ATOM 806 C CA . MET A 1 98 ? 6.979 -12.056 25.717 1.00 33.91 98 MET A CA 1
ATOM 807 C C . MET A 1 98 ? 6.697 -12.814 27.028 1.00 33.91 98 MET A C 1
ATOM 809 O O . MET A 1 98 ? 5.545 -13.120 27.325 1.00 33.91 98 MET A O 1
ATOM 813 N N . ALA A 1 99 ? 7.732 -13.137 27.811 1.00 32.94 99 ALA A N 1
ATOM 814 C CA . ALA A 1 99 ? 7.584 -13.678 29.161 1.00 32.94 99 ALA A CA 1
ATOM 815 C C . ALA A 1 99 ? 7.187 -12.607 30.202 1.00 32.94 99 ALA A C 1
ATOM 817 O O . ALA A 1 99 ? 6.869 -12.961 31.339 1.00 32.94 99 ALA A O 1
ATOM 818 N N . ALA A 1 100 ? 7.184 -11.319 29.831 1.00 34.62 100 ALA A N 1
ATOM 819 C CA . ALA A 1 100 ? 6.580 -10.252 30.618 1.00 34.62 100 ALA A CA 1
ATOM 820 C C . ALA A 1 100 ? 5.073 -10.175 30.317 1.00 34.62 100 ALA A C 1
ATOM 822 O O . ALA A 1 100 ? 4.639 -10.163 29.168 1.00 34.62 100 ALA A O 1
ATOM 823 N N . THR A 1 101 ? 4.293 -10.191 31.393 1.00 28.75 101 THR A N 1
ATOM 824 C CA . THR A 1 101 ? 2.829 -10.269 31.486 1.00 28.75 101 THR A CA 1
ATOM 825 C C . THR A 1 101 ? 2.047 -9.489 30.426 1.00 28.75 101 THR A C 1
ATOM 827 O O . THR A 1 101 ? 2.287 -8.311 30.177 1.00 28.75 101 THR A O 1
ATOM 830 N N . THR A 1 102 ? 1.036 -10.160 29.871 1.00 27.53 102 THR A N 1
ATOM 831 C CA . THR A 1 102 ? 0.006 -9.610 28.983 1.00 27.53 102 THR A CA 1
ATOM 832 C C . THR A 1 102 ? -0.882 -8.560 29.681 1.00 27.53 102 THR A C 1
ATOM 834 O O . THR A 1 102 ? -1.025 -8.620 30.900 1.00 27.53 102 THR A O 1
ATOM 837 N N . PRO A 1 103 ? -1.562 -7.655 28.944 1.00 32.38 103 PRO A N 1
ATOM 838 C CA . PRO A 1 103 ? -2.352 -6.530 29.485 1.00 32.38 103 PRO A CA 1
ATOM 839 C C . PRO A 1 103 ? -3.606 -6.848 30.331 1.00 32.38 103 PRO A C 1
ATOM 841 O O . PRO A 1 103 ? -4.476 -5.991 30.456 1.00 32.38 103 PRO A O 1
ATOM 844 N N . SER A 1 104 ? -3.764 -8.047 30.895 1.00 30.58 104 SER A N 1
ATOM 845 C CA . SER A 1 104 ? -4.953 -8.388 31.695 1.00 30.58 104 SER A CA 1
ATOM 846 C C . SER A 1 104 ? -4.887 -7.964 33.165 1.00 30.58 104 SER A C 1
ATOM 848 O O . SER A 1 104 ? -5.902 -8.080 33.845 1.00 30.58 104 SER A O 1
ATOM 850 N N . ASP A 1 105 ? -3.750 -7.458 33.651 1.00 30.62 105 ASP A N 1
ATOM 851 C CA . ASP A 1 105 ? -3.505 -7.309 35.095 1.00 30.62 105 ASP A CA 1
ATOM 852 C C . ASP A 1 105 ? -3.267 -5.847 35.536 1.00 30.62 105 ASP A C 1
ATOM 854 O O . ASP A 1 105 ? -2.538 -5.590 36.493 1.00 30.62 105 ASP A O 1
ATOM 858 N N . VAL A 1 106 ? -3.872 -4.866 34.852 1.00 33.72 106 VAL A N 1
ATOM 859 C CA . VAL A 1 106 ? -3.885 -3.469 35.331 1.00 33.72 106 VAL A CA 1
ATOM 860 C C . VAL A 1 106 ? -4.893 -3.341 36.478 1.00 33.72 106 VAL A C 1
ATOM 862 O O . VAL A 1 106 ? -6.082 -3.612 36.302 1.00 33.72 106 VAL A O 1
ATOM 865 N N . ASP A 1 107 ? -4.407 -2.938 37.652 1.00 31.78 107 ASP A N 1
ATOM 866 C CA . ASP A 1 107 ? -5.215 -2.690 38.848 1.00 31.78 107 ASP A CA 1
ATOM 867 C C . ASP A 1 107 ? -6.167 -1.500 38.618 1.00 31.78 107 ASP A C 1
ATOM 869 O O . ASP A 1 107 ? -5.745 -0.381 38.331 1.00 31.78 107 ASP A O 1
ATOM 873 N N . MET A 1 108 ? -7.473 -1.762 38.703 1.00 35.03 108 MET A N 1
ATOM 874 C CA . MET A 1 108 ? -8.563 -0.849 38.333 1.00 35.03 108 MET A CA 1
ATOM 875 C C . MET A 1 108 ? -8.949 0.149 39.447 1.00 35.03 108 MET A C 1
ATOM 877 O O . MET A 1 108 ? -10.092 0.604 39.479 1.00 35.03 108 MET A O 1
ATOM 881 N N . GLN A 1 109 ? -8.059 0.470 40.393 1.00 29.62 109 GLN A N 1
ATOM 882 C CA . GLN A 1 109 ? -8.428 1.259 41.584 1.00 29.62 109 GLN A CA 1
ATOM 883 C C . GLN A 1 109 ? -8.171 2.775 41.498 1.00 29.62 109 GLN A C 1
ATOM 885 O O . GLN A 1 109 ? -8.809 3.507 42.250 1.00 29.62 109 GLN A O 1
ATOM 890 N N . ASP A 1 110 ? -7.362 3.272 40.555 1.00 31.67 110 ASP A N 1
ATOM 891 C CA . ASP A 1 110 ? -6.988 4.705 40.487 1.00 31.67 110 ASP A CA 1
ATOM 892 C C . ASP A 1 110 ? -7.797 5.550 39.483 1.00 31.67 110 ASP A C 1
ATOM 894 O O . ASP A 1 110 ? -7.483 6.710 39.221 1.00 31.67 110 ASP A O 1
ATOM 898 N N . ALA A 1 111 ? -8.888 5.019 38.930 1.00 31.23 111 ALA A N 1
ATOM 899 C CA . ALA A 1 111 ? -9.729 5.738 37.969 1.00 31.23 111 ALA A CA 1
ATOM 900 C C . ALA A 1 111 ? -10.718 6.722 38.629 1.00 31.23 111 ALA A C 1
ATOM 902 O O . ALA A 1 111 ? -11.884 6.768 38.238 1.00 31.23 111 ALA A O 1
ATOM 903 N N . ASN A 1 112 ? -10.285 7.503 39.623 1.00 36.25 112 ASN A N 1
ATOM 904 C CA . ASN A 1 112 ? -11.132 8.521 40.236 1.00 36.25 112 ASN A CA 1
ATOM 905 C C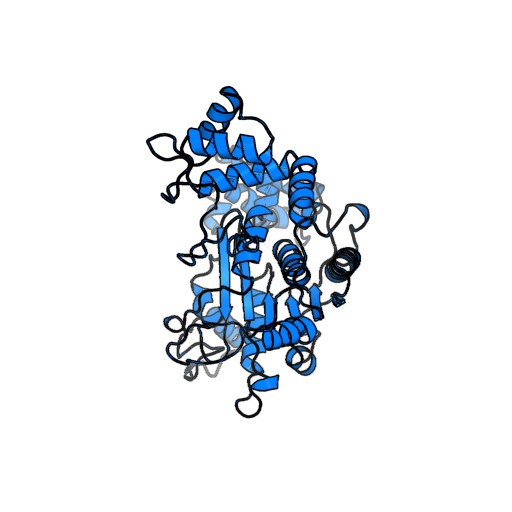 . ASN A 1 112 ? -10.427 9.872 40.415 1.00 36.25 112 ASN A C 1
ATOM 907 O O . ASN A 1 112 ? -9.405 9.987 41.079 1.00 36.25 112 ASN A O 1
ATOM 911 N N . GLU A 1 113 ? -11.129 10.884 39.899 1.00 33.06 113 GLU A N 1
ATOM 912 C CA . GLU A 1 113 ? -11.107 12.299 40.278 1.00 33.06 113 GLU A CA 1
ATOM 913 C C . GLU A 1 113 ? -10.079 13.223 39.586 1.00 33.06 113 GLU A C 1
ATOM 915 O O . GLU A 1 113 ? -8.924 13.341 39.974 1.00 33.06 113 GLU A O 1
ATOM 920 N N . ASN A 1 114 ? -10.635 14.032 38.667 1.00 31.92 114 ASN A N 1
ATOM 921 C CA . ASN A 1 114 ? -10.214 15.387 38.272 1.00 31.92 114 ASN A CA 1
ATOM 922 C C . ASN A 1 114 ? -9.173 15.526 37.141 1.00 31.92 114 ASN A C 1
ATOM 924 O O . ASN A 1 114 ? -7.977 15.603 37.391 1.00 31.92 114 ASN A O 1
ATOM 928 N N . ASN A 1 115 ? -9.635 15.774 35.909 1.00 31.53 115 ASN A N 1
ATOM 929 C CA . ASN A 1 115 ? -9.733 17.131 35.332 1.00 31.53 115 ASN A CA 1
ATOM 930 C C . ASN A 1 115 ? -9.665 17.124 33.800 1.00 31.53 115 ASN A C 1
ATOM 932 O O . ASN A 1 115 ? -8.745 16.601 33.187 1.00 31.53 115 ASN A O 1
ATOM 936 N N . VAL A 1 116 ? -10.650 17.796 33.211 1.00 40.09 116 VAL A N 1
ATOM 937 C CA . VAL A 1 116 ? -10.726 18.186 31.805 1.00 40.09 116 VAL A CA 1
ATOM 938 C C . VAL A 1 116 ? -10.060 19.552 31.680 1.00 40.09 116 VAL A C 1
ATOM 940 O O . VAL A 1 116 ? -10.629 20.517 32.178 1.00 40.09 116 VAL A O 1
ATOM 943 N N . GLU A 1 117 ? -8.905 19.663 31.021 1.00 32.09 117 GLU A N 1
ATOM 944 C CA . GLU A 1 117 ? -8.448 20.922 30.412 1.00 32.09 117 GLU A CA 1
ATOM 945 C C . GLU A 1 117 ? -7.224 20.694 29.504 1.00 32.09 117 GLU A C 1
ATOM 947 O O . GLU A 1 117 ? -6.145 20.388 29.996 1.00 32.09 117 GLU A O 1
ATOM 952 N N . LYS A 1 118 ? -7.395 20.979 28.198 1.00 27.02 118 LYS A N 1
ATOM 953 C CA . LYS A 1 118 ? -6.388 21.048 27.106 1.00 27.02 118 LYS A CA 1
ATOM 954 C C . LYS A 1 118 ? -6.175 19.803 26.232 1.00 27.02 118 LYS A C 1
ATOM 956 O O . LYS A 1 118 ? -5.066 19.305 26.181 1.00 27.02 118 LYS A O 1
ATOM 961 N N . GLY A 1 119 ? -7.164 19.449 25.402 1.00 27.80 119 GLY A N 1
ATOM 962 C CA . GLY A 1 119 ? -6.980 19.030 23.989 1.00 27.80 119 GLY A CA 1
ATOM 963 C C . GLY A 1 119 ? -5.996 17.900 23.628 1.00 27.80 119 GLY A C 1
ATOM 964 O O . GLY A 1 119 ? -5.803 17.633 22.446 1.00 27.80 119 GLY A O 1
ATOM 965 N N . ILE A 1 120 ? -5.397 17.247 24.609 1.00 27.41 120 ILE A N 1
ATOM 966 C CA . ILE A 1 120 ? -4.561 16.065 24.546 1.00 27.41 120 ILE A CA 1
ATOM 967 C C . ILE A 1 120 ? -5.398 14.993 25.256 1.00 27.41 120 ILE A C 1
ATOM 969 O O . ILE A 1 120 ? -6.213 15.280 26.135 1.00 27.41 120 ILE A O 1
ATOM 973 N N . ILE A 1 121 ? -5.340 13.752 24.785 1.00 32.50 121 ILE A N 1
ATOM 974 C CA . ILE A 1 121 ? -6.012 12.651 25.475 1.00 32.50 121 ILE A CA 1
ATOM 975 C C . ILE A 1 121 ? -5.099 12.271 26.644 1.00 32.50 121 ILE A C 1
ATOM 977 O O . ILE A 1 121 ? -4.244 11.404 26.510 1.00 32.50 121 ILE A O 1
ATOM 981 N N . ASP A 1 122 ? -5.235 12.983 27.761 1.00 32.62 122 ASP A N 1
ATOM 982 C CA . ASP A 1 122 ? -4.328 12.886 28.918 1.00 32.62 122 ASP A CA 1
ATOM 983 C C . ASP A 1 122 ? -4.462 11.540 29.645 1.00 32.62 122 ASP A C 1
ATOM 985 O O . ASP A 1 122 ? -3.540 11.059 30.298 1.00 32.62 122 ASP A O 1
ATOM 989 N N . THR A 1 123 ? -5.632 10.914 29.520 1.00 39.91 123 THR A N 1
ATOM 990 C CA . THR A 1 123 ? -5.931 9.582 30.041 1.00 39.91 123 THR A CA 1
ATOM 991 C C . THR A 1 123 ? -6.791 8.844 29.024 1.00 39.91 123 THR A C 1
ATOM 993 O O . THR A 1 123 ? -7.963 9.154 28.802 1.00 39.91 123 THR A O 1
ATOM 996 N N . LEU A 1 124 ? -6.199 7.856 28.356 1.00 46.12 124 LEU A N 1
ATOM 997 C CA . LEU A 1 124 ? -6.976 6.901 27.585 1.00 46.12 124 LEU A CA 1
ATOM 998 C C . LEU A 1 124 ? -7.776 6.042 28.578 1.00 46.12 124 LEU A C 1
ATOM 1000 O O . LEU A 1 124 ? -7.214 5.226 29.305 1.00 46.12 124 LEU A O 1
ATOM 1004 N N . ASP A 1 125 ? -9.089 6.255 28.636 1.00 49.94 125 ASP A N 1
ATOM 1005 C CA . ASP A 1 125 ? -10.007 5.453 29.448 1.00 49.94 125 ASP A CA 1
ATOM 1006 C C . ASP A 1 125 ? -9.900 3.980 29.030 1.00 49.94 125 ASP A C 1
ATOM 1008 O O . ASP A 1 125 ? -10.355 3.588 27.952 1.00 49.94 125 ASP A O 1
ATOM 1012 N N . ALA A 1 126 ? -9.288 3.162 29.888 1.00 51.69 126 ALA A N 1
ATOM 1013 C CA . ALA A 1 126 ? -9.013 1.755 29.618 1.00 51.69 126 ALA A CA 1
ATOM 1014 C C . ALA A 1 126 ? -10.277 0.964 29.243 1.00 51.69 126 ALA A C 1
ATOM 1016 O O . ALA A 1 126 ? -10.210 0.052 28.418 1.00 51.69 126 ALA A O 1
ATOM 1017 N N . SER A 1 127 ? -11.437 1.337 29.793 1.00 53.12 127 SER A N 1
ATOM 1018 C CA . SER A 1 127 ? -12.712 0.694 29.468 1.00 53.12 127 SER A CA 1
ATOM 1019 C C . SER A 1 127 ? -13.132 1.023 28.039 1.00 53.12 127 SER A C 1
ATOM 1021 O O . SER A 1 127 ? -13.509 0.127 27.286 1.00 53.12 127 SER A O 1
ATOM 1023 N N . LYS A 1 128 ? -13.002 2.291 27.630 1.00 55.44 128 LYS A N 1
ATOM 1024 C CA . LYS A 1 128 ? -13.286 2.725 26.254 1.00 55.44 128 LYS A CA 1
ATOM 1025 C C . LYS A 1 128 ? -12.287 2.163 25.251 1.00 55.44 128 LYS A C 1
ATOM 1027 O O . LYS A 1 128 ? -12.705 1.769 24.169 1.00 55.44 128 LYS A O 1
ATOM 1032 N N . ILE A 1 129 ? -11.001 2.070 25.604 1.00 59.69 129 ILE A N 1
ATOM 1033 C CA . ILE A 1 129 ? -9.999 1.402 24.758 1.00 59.69 129 ILE A CA 1
ATOM 1034 C C . ILE A 1 129 ? -10.384 -0.057 24.561 1.00 59.69 129 ILE A C 1
ATOM 1036 O O . ILE A 1 129 ? -10.387 -0.539 23.435 1.00 59.69 129 ILE A O 1
ATOM 1040 N N . LYS A 1 130 ? -10.711 -0.770 25.643 1.00 59.03 130 LYS A N 1
ATOM 1041 C CA . LYS A 1 130 ? -11.066 -2.185 25.564 1.00 59.03 130 LYS A CA 1
ATOM 1042 C C . LYS A 1 130 ? -12.282 -2.399 24.664 1.00 59.03 130 LYS A C 1
ATOM 1044 O O . LYS A 1 130 ? -12.223 -3.244 23.778 1.00 59.03 130 LYS A O 1
ATOM 1049 N N . ILE A 1 131 ? -13.329 -1.591 24.847 1.00 68.00 131 ILE A N 1
ATOM 1050 C CA . ILE A 1 131 ? -14.512 -1.596 23.978 1.00 68.00 131 ILE A CA 1
ATOM 1051 C C . ILE A 1 131 ? -14.103 -1.315 22.530 1.00 68.00 131 ILE A C 1
ATOM 1053 O O . ILE A 1 131 ? -14.467 -2.075 21.645 1.00 68.00 131 ILE A O 1
ATOM 1057 N N . ALA A 1 132 ? -13.282 -0.294 22.272 1.00 70.19 132 ALA A N 1
ATOM 1058 C CA . ALA A 1 132 ? -12.820 0.017 20.922 1.00 70.19 132 ALA A CA 1
ATOM 1059 C C . ALA A 1 132 ? -12.016 -1.136 20.292 1.00 70.19 132 ALA A C 1
ATOM 1061 O O . ALA A 1 132 ? -12.233 -1.475 19.134 1.00 70.19 132 ALA A O 1
ATOM 1062 N N . LEU A 1 133 ? -11.119 -1.786 21.035 1.00 70.00 133 LEU A N 1
ATOM 1063 C CA . LEU A 1 133 ? -10.357 -2.937 20.541 1.00 70.00 133 LEU A CA 1
ATOM 1064 C C . LEU A 1 133 ? -11.269 -4.135 20.224 1.00 70.00 133 LEU A C 1
ATOM 1066 O O . LEU A 1 133 ? -11.014 -4.864 19.264 1.00 70.00 133 LEU A O 1
ATOM 1070 N N . GLU A 1 134 ? -12.330 -4.349 21.003 1.00 74.62 134 GLU A N 1
ATOM 1071 C CA . GLU A 1 134 ? -13.271 -5.462 20.827 1.00 74.62 134 GLU A CA 1
ATOM 1072 C C . GLU A 1 134 ? -14.320 -5.194 19.728 1.00 74.62 134 GLU A C 1
ATOM 1074 O O . GLU A 1 134 ? -14.642 -6.086 18.933 1.00 74.62 134 GLU A O 1
ATOM 1079 N N . GLU A 1 135 ? -14.835 -3.969 19.650 1.00 83.00 135 GLU A N 1
ATOM 1080 C CA . GLU A 1 135 ? -16.013 -3.617 18.855 1.00 83.00 135 GLU A CA 1
ATOM 1081 C C . GLU A 1 135 ? -15.691 -2.880 17.551 1.00 83.00 135 GLU A C 1
ATOM 1083 O O . GLU A 1 135 ? -16.441 -3.037 16.583 1.00 83.00 135 GLU A O 1
ATOM 1088 N N . CYS A 1 136 ? -14.589 -2.119 17.474 1.00 85.12 136 CYS A N 1
ATOM 1089 C CA . CYS A 1 136 ? -14.267 -1.373 16.258 1.00 85.12 136 CYS A CA 1
ATOM 1090 C C . CYS A 1 136 ? -13.941 -2.319 15.103 1.00 85.12 136 CYS A C 1
ATOM 1092 O O . CYS A 1 136 ? -13.017 -3.134 15.164 1.00 85.12 136 CYS A O 1
ATOM 1094 N N . LYS A 1 137 ? -14.668 -2.126 14.006 1.00 95.00 137 LYS A N 1
ATOM 1095 C CA . LYS A 1 137 ? -14.412 -2.711 12.700 1.00 95.00 137 LYS A CA 1
ATOM 1096 C C . LYS A 1 137 ? -13.495 -1.789 11.913 1.00 95.00 137 LYS A C 1
ATOM 1098 O O . LYS A 1 137 ? -13.869 -0.670 11.553 1.00 95.00 137 LYS A O 1
ATOM 1103 N N . ILE A 1 138 ? -12.306 -2.288 11.602 1.00 95.00 138 ILE A N 1
ATOM 1104 C CA . ILE A 1 138 ? -11.314 -1.569 10.799 1.00 95.00 138 ILE A CA 1
ATOM 1105 C C . ILE A 1 138 ? -11.234 -2.205 9.420 1.00 95.00 138 ILE A C 1
ATOM 1107 O O . ILE A 1 138 ? -11.080 -3.421 9.305 1.00 95.00 138 ILE A O 1
ATOM 1111 N N . LEU A 1 139 ? -11.299 -1.387 8.372 1.00 98.44 139 LEU A N 1
ATOM 1112 C CA . LEU A 1 139 ? -11.062 -1.831 7.004 1.00 98.44 139 LEU A CA 1
ATOM 1113 C C . LEU A 1 139 ? -9.627 -1.517 6.587 1.00 98.44 139 LEU A C 1
ATOM 1115 O O . LEU A 1 139 ? -9.229 -0.358 6.537 1.00 98.44 139 LEU A O 1
ATOM 1119 N N . VAL A 1 140 ? -8.876 -2.546 6.213 1.00 98.31 140 VAL A N 1
ATOM 1120 C CA . VAL A 1 140 ? -7.575 -2.428 5.555 1.00 98.31 140 VAL A CA 1
ATOM 1121 C C . VAL A 1 140 ? -7.757 -2.629 4.054 1.00 98.31 140 VAL A C 1
ATOM 1123 O O . VAL A 1 140 ? -8.316 -3.633 3.608 1.00 98.31 140 VAL A O 1
ATOM 1126 N N . ILE A 1 141 ? -7.277 -1.679 3.258 1.00 98.12 141 ILE A N 1
ATOM 1127 C CA . ILE A 1 141 ? -7.314 -1.758 1.798 1.00 98.12 141 ILE A CA 1
ATOM 1128 C C . ILE A 1 141 ? -5.895 -1.969 1.277 1.00 98.12 141 ILE A C 1
ATOM 1130 O O . ILE A 1 141 ? -5.026 -1.111 1.432 1.00 98.12 141 ILE A O 1
ATOM 1134 N N . GLY A 1 142 ? -5.687 -3.109 0.626 1.00 96.62 142 GLY A N 1
ATOM 1135 C CA . GLY A 1 142 ? -4.387 -3.598 0.189 1.00 96.62 142 GLY A CA 1
ATOM 1136 C C . GLY A 1 142 ? -3.771 -4.552 1.212 1.00 96.62 142 GLY A C 1
ATOM 1137 O O . GLY A 1 142 ? -3.586 -4.219 2.379 1.00 96.62 142 GLY A O 1
ATOM 1138 N N . ALA A 1 143 ? -3.403 -5.741 0.748 1.00 94.81 143 ALA A N 1
ATOM 1139 C CA . ALA A 1 143 ? -2.666 -6.784 1.460 1.00 94.81 143 ALA A CA 1
ATOM 1140 C C . ALA A 1 143 ? -1.250 -6.966 0.873 1.00 94.81 143 ALA A C 1
ATOM 1142 O O . ALA A 1 143 ? -0.659 -8.044 0.949 1.00 94.81 143 ALA A O 1
ATOM 1143 N N . GLY A 1 144 ? -0.703 -5.904 0.269 1.00 89.38 144 GLY A N 1
ATOM 1144 C CA . GLY A 1 144 ? 0.677 -5.826 -0.210 1.00 89.38 144 GLY A CA 1
ATOM 1145 C C . GLY A 1 144 ? 1.708 -5.707 0.920 1.00 89.38 144 GLY A C 1
ATOM 1146 O O . GLY A 1 144 ? 1.482 -6.147 2.043 1.00 89.38 144 GLY A O 1
ATOM 1147 N N . GLY A 1 145 ? 2.870 -5.109 0.628 1.00 81.12 145 GLY A N 1
ATOM 1148 C CA . GLY A 1 145 ? 3.972 -4.985 1.600 1.00 81.12 145 GLY A CA 1
ATOM 1149 C C . GLY A 1 145 ? 3.569 -4.209 2.851 1.00 81.12 145 GLY A C 1
ATOM 1150 O O . GLY A 1 145 ? 3.649 -4.730 3.959 1.00 81.12 145 GLY A O 1
ATOM 1151 N N . LEU A 1 146 ? 3.055 -2.995 2.653 1.00 86.81 146 LEU A N 1
ATOM 1152 C CA . LEU A 1 146 ? 2.548 -2.151 3.730 1.00 86.81 146 LEU A CA 1
ATOM 1153 C C . LEU A 1 146 ? 1.294 -2.751 4.395 1.00 86.81 146 LEU A C 1
ATOM 1155 O O . LEU A 1 146 ? 1.199 -2.790 5.617 1.00 86.81 146 LEU A O 1
ATOM 1159 N N . GLY A 1 147 ? 0.372 -3.303 3.601 1.00 91.88 147 GLY A N 1
ATOM 1160 C CA . GLY A 1 147 ? -0.842 -3.959 4.101 1.00 91.88 147 GLY A CA 1
ATOM 1161 C C . GLY A 1 147 ? -0.568 -5.120 5.062 1.00 91.88 147 GLY A C 1
ATOM 1162 O O . GLY A 1 147 ? -1.229 -5.251 6.089 1.00 91.88 147 GLY A O 1
ATOM 1163 N N . CYS A 1 148 ? 0.448 -5.938 4.770 1.00 83.06 148 CYS A N 1
ATOM 1164 C CA . CYS A 1 148 ? 0.873 -7.036 5.639 1.00 83.06 148 CYS A CA 1
ATOM 1165 C C . CYS A 1 148 ? 1.323 -6.545 7.026 1.00 83.06 148 CYS A C 1
ATOM 1167 O O . CYS A 1 148 ? 0.976 -7.153 8.040 1.00 83.06 148 CYS A O 1
ATOM 1169 N N . GLU A 1 149 ? 2.075 -5.445 7.072 1.00 81.88 149 GLU A N 1
ATOM 1170 C CA . GLU A 1 149 ? 2.531 -4.825 8.319 1.00 81.88 149 GLU A CA 1
ATOM 1171 C C . GLU A 1 149 ? 1.365 -4.202 9.098 1.00 81.88 149 GLU A C 1
ATOM 1173 O O . GLU A 1 149 ? 1.258 -4.422 10.303 1.00 81.88 149 GLU A O 1
ATOM 1178 N N . ILE A 1 150 ? 0.442 -3.516 8.412 1.00 87.06 150 ILE A N 1
ATOM 1179 C CA . ILE A 1 150 ? -0.770 -2.941 9.020 1.00 87.06 150 ILE A CA 1
ATOM 1180 C C . ILE A 1 150 ? -1.621 -4.036 9.676 1.00 87.06 150 ILE A C 1
ATOM 1182 O O . ILE A 1 150 ? -1.989 -3.911 10.842 1.00 87.06 150 ILE A O 1
ATOM 1186 N N . LEU A 1 151 ? -1.901 -5.135 8.967 1.00 86.00 151 LEU A N 1
ATOM 1187 C CA . LEU A 1 151 ? -2.695 -6.248 9.505 1.00 86.00 151 LEU A CA 1
ATOM 1188 C C . LEU A 1 151 ? -2.051 -6.867 10.749 1.00 86.00 151 LEU A C 1
ATOM 1190 O O . LEU A 1 151 ? -2.742 -7.155 11.727 1.00 86.00 151 LEU A O 1
ATOM 1194 N N . LYS A 1 152 ? -0.726 -7.054 10.720 1.00 84.12 152 LYS A N 1
ATOM 1195 C CA . LYS A 1 152 ? 0.046 -7.538 11.868 1.00 84.12 152 LYS A CA 1
ATOM 1196 C C . LYS A 1 152 ? -0.055 -6.561 13.040 1.00 84.12 152 LYS A C 1
ATOM 1198 O O . LYS A 1 152 ? -0.355 -7.000 14.145 1.00 84.12 152 LYS A O 1
ATOM 1203 N N . ASN A 1 153 ? 0.164 -5.267 12.804 1.00 77.25 153 ASN A N 1
ATOM 1204 C CA . ASN A 1 153 ? 0.109 -4.241 13.844 1.00 77.25 153 ASN A CA 1
ATOM 1205 C C . ASN A 1 153 ? -1.277 -4.199 14.497 1.00 77.25 153 ASN A C 1
ATOM 1207 O O . ASN A 1 153 ? -1.369 -4.379 15.704 1.00 77.25 153 ASN A O 1
ATOM 1211 N N . LEU A 1 154 ? -2.353 -4.086 13.712 1.00 77.62 154 LEU A N 1
ATOM 1212 C CA . LEU A 1 154 ? -3.724 -4.045 14.235 1.00 77.62 154 LEU A CA 1
ATOM 1213 C C . LEU A 1 154 ? -4.065 -5.274 15.087 1.00 77.62 154 LEU A C 1
ATOM 1215 O O . LEU A 1 154 ? -4.607 -5.140 16.186 1.00 77.62 154 LEU A O 1
ATOM 1219 N N . ALA A 1 155 ? -3.719 -6.470 14.601 1.00 75.81 155 ALA A N 1
ATOM 1220 C CA . ALA A 1 155 ? -3.979 -7.705 15.328 1.00 75.81 155 ALA A CA 1
ATOM 1221 C C . ALA A 1 155 ? -3.191 -7.774 16.650 1.00 75.81 155 ALA A C 1
ATOM 1223 O O . ALA A 1 155 ? -3.750 -8.169 17.672 1.00 75.81 155 ALA A O 1
ATOM 1224 N N . LEU A 1 156 ? -1.915 -7.365 16.652 1.00 70.12 156 LEU A N 1
ATOM 1225 C CA . LEU A 1 156 ? -1.063 -7.367 17.850 1.00 70.12 156 LEU A CA 1
ATOM 1226 C C . LEU A 1 156 ? -1.429 -6.267 18.855 1.00 70.12 156 LEU A C 1
ATOM 1228 O O . LEU A 1 156 ? -1.319 -6.499 20.056 1.00 70.12 156 LEU A O 1
ATOM 1232 N N . THR A 1 157 ? -1.916 -5.114 18.391 1.00 70.38 157 THR A N 1
ATOM 1233 C CA . THR A 1 157 ? -2.489 -4.059 19.244 1.00 70.38 157 THR A CA 1
ATOM 1234 C C . THR A 1 157 ? -3.760 -4.534 19.954 1.00 70.38 157 THR A C 1
ATOM 1236 O O . THR A 1 157 ? -4.111 -4.020 21.012 1.00 70.38 157 THR A O 1
ATOM 1239 N N . GLY A 1 158 ? -4.426 -5.557 19.413 1.00 67.19 158 GLY A N 1
ATOM 1240 C CA . GLY A 1 158 ? -5.545 -6.232 20.062 1.00 67.19 158 GLY A CA 1
ATOM 1241 C C . GLY A 1 158 ? -6.900 -5.993 19.408 1.00 67.19 158 GLY A C 1
ATOM 1242 O O . GLY A 1 158 ? -7.886 -6.511 19.934 1.00 67.19 158 GLY A O 1
ATOM 1243 N N . PHE A 1 159 ? -6.959 -5.290 18.268 1.00 79.00 159 PHE A N 1
ATOM 1244 C CA . PHE A 1 159 ? -8.200 -5.137 17.509 1.00 79.00 159 PHE A CA 1
ATOM 1245 C C . PHE A 1 159 ? -8.746 -6.500 17.097 1.00 79.00 159 PHE A C 1
ATOM 1247 O O . PHE A 1 159 ? -8.016 -7.346 16.575 1.00 79.00 159 PHE A O 1
ATOM 1254 N N . LYS A 1 160 ? -10.037 -6.718 17.343 1.00 82.88 160 LYS A N 1
ATOM 1255 C CA . LYS A 1 160 ? -10.688 -8.012 17.120 1.00 82.88 160 LYS A CA 1
ATOM 1256 C C . LYS A 1 160 ? -11.385 -8.109 15.777 1.00 82.88 160 LYS A C 1
ATOM 1258 O O . LYS A 1 160 ? -11.474 -9.214 15.255 1.00 82.88 160 LYS A O 1
ATOM 1263 N N . GLN A 1 161 ? -11.852 -7.000 15.208 1.00 93.25 161 GLN A N 1
ATOM 1264 C CA . GLN A 1 161 ? -12.629 -7.007 13.970 1.00 93.25 161 GLN A CA 1
ATOM 1265 C C . GLN A 1 161 ? -11.897 -6.248 12.863 1.00 93.25 161 GLN A C 1
ATOM 1267 O O . GLN A 1 161 ? -11.950 -5.024 12.765 1.00 93.25 161 GLN A O 1
ATOM 1272 N N . ILE A 1 162 ? -11.207 -6.996 12.006 1.00 97.38 162 ILE A N 1
ATOM 1273 C CA . ILE A 1 162 ? -10.438 -6.443 10.892 1.00 97.38 162 ILE A CA 1
ATOM 1274 C C . ILE A 1 162 ? -11.029 -6.974 9.592 1.00 97.38 162 ILE A C 1
ATOM 1276 O O . ILE A 1 162 ? -11.329 -8.157 9.462 1.00 97.38 162 ILE A O 1
ATOM 1280 N N . HIS A 1 163 ? -11.205 -6.111 8.607 1.00 98.69 163 HIS A N 1
ATOM 1281 C CA . HIS A 1 163 ? -11.563 -6.492 7.250 1.00 98.69 163 HIS A CA 1
ATOM 1282 C C . HIS A 1 163 ? -10.398 -6.166 6.330 1.00 98.69 163 HIS A C 1
ATOM 1284 O O . HIS A 1 163 ? -9.707 -5.174 6.536 1.00 98.69 163 HIS A O 1
ATOM 1290 N N . VAL A 1 164 ? -10.173 -6.994 5.314 1.00 98.69 164 VAL A N 1
ATOM 1291 C CA . VAL A 1 164 ? -9.121 -6.753 4.322 1.00 98.69 164 VAL A CA 1
ATOM 1292 C C . VAL A 1 164 ? -9.656 -6.932 2.910 1.00 98.69 164 VAL A C 1
ATOM 1294 O O . VAL A 1 164 ? -10.260 -7.960 2.605 1.00 98.69 164 VAL A O 1
ATOM 1297 N N . ILE A 1 165 ? -9.422 -5.943 2.046 1.00 98.56 165 ILE A N 1
ATOM 1298 C CA . ILE A 1 165 ? -9.717 -6.010 0.608 1.00 98.56 165 ILE A CA 1
ATOM 1299 C C . ILE A 1 165 ? -8.406 -6.003 -0.173 1.00 98.56 165 ILE A C 1
ATOM 1301 O O . ILE A 1 165 ? -7.580 -5.115 0.019 1.00 98.56 165 ILE A O 1
ATOM 1305 N N . ASP A 1 166 ? -8.237 -6.957 -1.084 1.00 98.19 166 ASP A N 1
ATOM 1306 C CA . ASP A 1 166 ? -7.159 -6.957 -2.077 1.00 98.19 166 ASP A CA 1
ATOM 1307 C C . ASP A 1 166 ? -7.619 -7.733 -3.323 1.00 98.19 166 ASP A C 1
ATOM 1309 O O . ASP A 1 166 ? -8.305 -8.750 -3.195 1.00 98.19 166 ASP A O 1
ATOM 1313 N N . MET A 1 167 ? -7.271 -7.261 -4.523 1.00 95.81 167 MET A N 1
ATOM 1314 C CA . MET A 1 167 ? -7.679 -7.880 -5.794 1.00 95.81 167 MET A CA 1
ATOM 1315 C C . MET A 1 167 ? -6.598 -8.764 -6.426 1.00 95.81 167 MET A C 1
ATOM 1317 O O . MET A 1 167 ? -6.849 -9.386 -7.458 1.00 95.81 167 MET A O 1
ATOM 1321 N N . ASP A 1 168 ? -5.413 -8.839 -5.826 1.00 94.75 168 ASP A N 1
ATOM 1322 C CA . ASP A 1 168 ? -4.260 -9.516 -6.397 1.00 94.75 168 ASP A CA 1
ATOM 1323 C C . ASP A 1 168 ? -4.072 -10.932 -5.851 1.00 94.75 168 ASP A C 1
ATOM 1325 O O . ASP A 1 168 ? -4.494 -11.321 -4.751 1.00 94.75 168 ASP A O 1
ATOM 1329 N N . THR A 1 169 ? -3.324 -11.705 -6.628 1.00 96.00 169 THR A N 1
ATOM 1330 C CA . THR A 1 169 ? -2.747 -12.979 -6.210 1.00 96.00 169 THR A CA 1
ATOM 1331 C C . THR A 1 169 ? -1.274 -12.829 -5.837 1.00 96.00 169 THR A C 1
ATOM 1333 O O . THR A 1 169 ? -0.591 -11.908 -6.280 1.00 96.00 169 THR A O 1
ATOM 1336 N N . ILE A 1 170 ? -0.770 -13.754 -5.027 1.00 90.69 170 ILE A N 1
ATOM 1337 C CA . ILE A 1 170 ? 0.616 -13.769 -4.550 1.00 90.69 170 ILE A CA 1
ATOM 1338 C C . ILE A 1 170 ? 1.563 -14.199 -5.674 1.00 90.69 170 ILE A C 1
ATOM 1340 O O . ILE A 1 170 ? 1.394 -15.277 -6.248 1.00 90.69 170 ILE A O 1
ATOM 1344 N N . ASP A 1 171 ? 2.608 -13.409 -5.907 1.00 80.50 171 ASP A N 1
ATOM 1345 C CA . ASP A 1 171 ? 3.716 -13.729 -6.810 1.00 80.50 171 ASP A CA 1
ATOM 1346 C C . ASP A 1 171 ? 5.028 -14.001 -6.043 1.00 80.50 171 ASP A C 1
ATOM 1348 O O . ASP A 1 171 ? 5.219 -13.555 -4.908 1.00 80.50 171 ASP A O 1
ATOM 1352 N N . LEU A 1 172 ? 5.977 -14.717 -6.656 1.00 74.38 172 LEU A N 1
ATOM 1353 C CA . LEU A 1 172 ? 7.298 -14.972 -6.067 1.00 74.38 172 LEU A CA 1
ATOM 1354 C C . LEU A 1 172 ? 8.027 -13.672 -5.687 1.00 74.38 172 LEU A C 1
ATOM 1356 O O . LEU A 1 172 ? 8.637 -13.591 -4.618 1.00 74.38 172 LEU A O 1
ATOM 1360 N N . SER A 1 173 ? 7.932 -12.652 -6.540 1.00 72.75 173 SER A N 1
ATOM 1361 C CA . SER A 1 173 ? 8.531 -11.329 -6.341 1.00 72.75 173 SER A CA 1
ATOM 1362 C C . SER A 1 173 ? 7.955 -10.565 -5.148 1.00 72.75 173 SER A C 1
ATOM 1364 O O . SER A 1 173 ? 8.490 -9.524 -4.782 1.00 72.75 173 SER A O 1
ATOM 1366 N N . ASN A 1 174 ? 6.857 -11.032 -4.550 1.00 78.38 174 ASN A N 1
ATOM 1367 C CA . ASN A 1 174 ? 6.227 -10.399 -3.395 1.00 78.38 174 ASN A CA 1
ATOM 1368 C C . ASN A 1 174 ? 6.851 -10.844 -2.064 1.00 78.38 174 ASN A C 1
ATOM 1370 O O . ASN A 1 174 ? 6.870 -10.078 -1.099 1.00 78.38 174 ASN A O 1
ATOM 1374 N N . LEU A 1 175 ? 7.388 -12.068 -2.008 1.00 74.31 175 LEU A N 1
ATOM 1375 C CA . LEU A 1 175 ? 7.785 -12.726 -0.758 1.00 74.31 175 LEU A CA 1
ATOM 1376 C C . LEU A 1 175 ? 8.935 -12.027 -0.018 1.00 74.31 175 LEU A C 1
ATOM 1378 O O . LEU A 1 175 ? 9.105 -12.244 1.176 1.00 74.31 175 LEU A O 1
ATOM 1382 N N . ASN A 1 176 ? 9.712 -11.181 -0.699 1.00 63.59 176 ASN A N 1
ATOM 1383 C CA . ASN A 1 176 ? 10.810 -10.429 -0.089 1.00 63.59 176 ASN A CA 1
ATOM 1384 C C . ASN A 1 176 ? 10.337 -9.296 0.841 1.00 63.59 176 ASN A C 1
ATOM 1386 O O . ASN A 1 176 ? 11.138 -8.779 1.611 1.00 63.59 176 ASN A O 1
ATOM 1390 N N . ARG A 1 177 ? 9.071 -8.867 0.727 1.00 69.75 177 ARG A N 1
ATOM 1391 C CA . ARG A 1 177 ? 8.518 -7.718 1.470 1.00 69.75 177 ARG A CA 1
ATOM 1392 C C . ARG A 1 177 ? 7.088 -7.914 1.979 1.00 69.75 177 ARG A C 1
ATOM 1394 O O . ARG A 1 177 ? 6.538 -7.007 2.588 1.00 69.75 177 ARG A O 1
ATOM 1401 N N . GLN A 1 178 ? 6.479 -9.064 1.699 1.00 80.62 178 GLN A N 1
ATOM 1402 C CA . GLN A 1 178 ? 5.120 -9.433 2.110 1.00 80.62 178 GLN A CA 1
ATOM 1403 C C . GLN A 1 178 ? 5.199 -10.694 2.977 1.00 80.62 178 GLN A C 1
ATOM 1405 O O . GLN A 1 178 ? 4.947 -11.814 2.530 1.00 80.62 178 GLN A O 1
ATOM 1410 N N . PHE A 1 179 ? 5.635 -10.515 4.226 1.00 80.62 179 PHE A N 1
ATOM 1411 C CA . PHE A 1 179 ? 6.053 -11.602 5.120 1.00 80.62 179 PHE A CA 1
ATOM 1412 C C . PHE A 1 179 ? 4.905 -12.500 5.617 1.00 80.62 179 PHE A C 1
ATOM 1414 O O . PHE A 1 179 ? 5.169 -13.532 6.242 1.00 80.62 179 PHE A O 1
ATOM 1421 N N . LEU A 1 180 ? 3.641 -12.160 5.342 1.00 78.38 180 LEU A N 1
ATOM 1422 C CA . LEU A 1 180 ? 2.493 -13.033 5.624 1.00 78.38 180 LEU A CA 1
ATOM 1423 C C . LEU A 1 180 ? 2.412 -14.219 4.646 1.00 78.38 180 LEU A C 1
ATOM 1425 O O . LEU A 1 180 ? 1.761 -15.219 4.939 1.00 78.38 180 LEU A O 1
ATOM 1429 N N . PHE A 1 181 ? 3.112 -14.157 3.510 1.00 82.81 181 PHE A N 1
ATOM 1430 C CA . PHE A 1 181 ? 3.017 -15.152 2.440 1.00 82.81 181 PHE A CA 1
ATOM 1431 C C . PHE A 1 181 ? 4.200 -16.124 2.433 1.00 82.81 181 PHE A C 1
ATOM 1433 O O . PHE A 1 181 ? 5.294 -15.830 2.925 1.00 82.81 181 PHE A O 1
ATOM 1440 N N . ARG A 1 182 ? 4.000 -17.333 1.896 1.00 86.19 182 ARG A N 1
ATOM 1441 C CA . ARG A 1 182 ? 5.059 -18.339 1.701 1.00 86.19 182 ARG A CA 1
ATOM 1442 C C . ARG A 1 182 ? 5.068 -18.828 0.254 1.00 86.19 182 ARG A C 1
ATOM 1444 O O . ARG A 1 182 ? 4.102 -18.665 -0.480 1.00 86.19 182 ARG A O 1
ATOM 1451 N N . LYS A 1 183 ? 6.138 -19.525 -0.150 1.00 83.06 183 LYS A N 1
ATOM 1452 C CA . LYS A 1 183 ? 6.255 -20.118 -1.501 1.00 83.06 183 LYS A CA 1
ATOM 1453 C C . LYS A 1 183 ? 5.067 -21.013 -1.885 1.00 83.06 183 LYS A C 1
ATOM 1455 O O . LYS A 1 183 ? 4.689 -21.052 -3.046 1.00 83.06 183 LYS A O 1
ATOM 1460 N N . LYS A 1 184 ? 4.464 -21.709 -0.914 1.00 90.75 184 LYS A N 1
ATOM 1461 C CA . LYS A 1 184 ? 3.278 -22.564 -1.118 1.00 90.75 184 LYS A CA 1
ATOM 1462 C C . LYS A 1 184 ? 1.986 -21.788 -1.429 1.00 90.75 184 LYS A C 1
ATOM 1464 O O . LYS A 1 184 ? 0.971 -22.409 -1.737 1.00 90.75 184 LYS A O 1
ATOM 1469 N N . ASP A 1 185 ? 2.004 -20.466 -1.278 1.00 86.44 185 ASP A N 1
ATOM 1470 C CA . ASP A 1 185 ? 0.834 -19.599 -1.422 1.00 86.44 185 ASP A CA 1
ATOM 1471 C C . ASP A 1 185 ? 0.827 -18.829 -2.746 1.00 86.44 185 ASP A C 1
ATOM 1473 O O . ASP A 1 185 ? -0.143 -18.139 -3.040 1.00 86.44 185 ASP A O 1
ATOM 1477 N N . ILE A 1 186 ? 1.865 -18.993 -3.574 1.00 88.50 186 ILE A N 1
ATOM 1478 C CA . ILE A 1 186 ? 1.941 -18.405 -4.915 1.00 88.50 186 ILE A CA 1
ATOM 1479 C C . ILE A 1 186 ? 0.703 -18.802 -5.736 1.00 88.50 186 ILE A C 1
ATOM 1481 O O . ILE A 1 186 ? 0.304 -19.968 -5.756 1.00 88.50 186 ILE A O 1
ATOM 1485 N N . GLY A 1 187 ? 0.092 -17.816 -6.395 1.00 93.69 187 GLY A N 1
ATOM 1486 C CA . GLY A 1 187 ? -1.138 -17.953 -7.180 1.00 93.69 187 GLY A CA 1
ATOM 1487 C C . GLY A 1 187 ? -2.438 -17.886 -6.370 1.00 93.69 187 GLY A C 1
ATOM 1488 O O . GLY A 1 187 ? -3.514 -17.837 -6.961 1.00 93.69 187 GLY A O 1
ATOM 1489 N N . LYS A 1 188 ? -2.379 -17.859 -5.032 1.00 97.81 188 LYS A N 1
ATOM 1490 C CA . LYS A 1 188 ? -3.561 -17.654 -4.178 1.00 97.81 188 LYS A CA 1
ATOM 1491 C C . LYS A 1 188 ? -3.821 -16.164 -3.949 1.00 97.81 188 LYS A C 1
ATOM 1493 O O . LYS A 1 188 ? -2.914 -15.348 -4.074 1.00 97.81 188 LYS A O 1
ATOM 1498 N N . SER A 1 189 ? -5.051 -15.819 -3.569 1.00 98.44 189 SER A N 1
ATOM 1499 C CA . SER A 1 189 ? -5.440 -14.451 -3.195 1.00 98.44 189 SER A CA 1
ATOM 1500 C C . SER A 1 189 ? -4.629 -13.931 -2.001 1.00 98.44 189 SER A C 1
ATOM 1502 O O . SER A 1 189 ? -4.550 -14.609 -0.971 1.00 98.44 189 SER A O 1
ATOM 1504 N N . LYS A 1 190 ? -4.095 -12.706 -2.114 1.00 98.25 190 LYS A N 1
ATOM 1505 C CA . LYS A 1 190 ? -3.381 -12.034 -1.016 1.00 98.25 190 LYS A CA 1
ATOM 1506 C C . LYS A 1 190 ? -4.284 -11.827 0.201 1.00 98.25 190 LYS A C 1
ATOM 1508 O O . LYS A 1 190 ? -3.900 -12.212 1.302 1.00 98.25 190 LYS A O 1
ATOM 1513 N N . ALA A 1 191 ? -5.494 -11.293 0.005 1.00 98.44 191 ALA A N 1
ATOM 1514 C CA . ALA A 1 191 ? -6.451 -11.033 1.086 1.00 98.44 191 ALA A CA 1
ATOM 1515 C C . ALA A 1 191 ? -6.775 -12.301 1.891 1.00 98.44 191 ALA A C 1
ATOM 1517 O O . ALA A 1 191 ? -6.687 -12.301 3.118 1.00 98.44 191 ALA A O 1
ATOM 1518 N N . MET A 1 192 ? -7.102 -13.397 1.196 1.00 98.62 192 MET A N 1
ATOM 1519 C CA . MET A 1 192 ? -7.485 -14.661 1.836 1.00 98.62 192 MET A CA 1
ATOM 1520 C C . MET A 1 192 ? -6.336 -15.250 2.663 1.00 98.62 192 MET A C 1
ATOM 1522 O O . MET A 1 192 ? -6.531 -15.607 3.823 1.00 98.62 192 MET A O 1
ATOM 1526 N N . VAL A 1 193 ? -5.133 -15.325 2.081 1.00 97.62 193 VAL A N 1
ATOM 1527 C CA . VAL A 1 193 ? -3.962 -15.910 2.754 1.00 97.62 193 VAL A CA 1
ATOM 1528 C C . VAL A 1 193 ? -3.481 -15.022 3.903 1.00 97.62 193 VAL A C 1
ATOM 1530 O O . VAL A 1 193 ? -3.110 -15.546 4.950 1.00 97.62 193 VAL A O 1
ATOM 1533 N N . ALA A 1 194 ? -3.514 -13.694 3.749 1.00 95.31 194 ALA A N 1
ATOM 1534 C CA . ALA A 1 194 ? -3.139 -12.764 4.814 1.00 95.31 194 ALA A CA 1
ATOM 1535 C C . ALA A 1 194 ? -4.062 -12.918 6.031 1.00 95.31 194 ALA A C 1
ATOM 1537 O O . ALA A 1 194 ? -3.579 -13.041 7.157 1.00 95.31 194 ALA A O 1
ATOM 1538 N N . ALA A 1 195 ? -5.377 -12.976 5.799 1.00 98.12 195 ALA A N 1
ATOM 1539 C CA . ALA A 1 195 ? -6.366 -13.177 6.851 1.00 98.12 195 ALA A CA 1
ATOM 1540 C C . ALA A 1 195 ? -6.168 -14.516 7.576 1.00 98.12 195 ALA A C 1
ATOM 1542 O O . ALA A 1 195 ? -6.088 -14.543 8.805 1.00 98.12 195 ALA A O 1
ATOM 1543 N N . GLU A 1 196 ? -6.027 -15.617 6.828 1.00 96.44 196 GLU A N 1
ATOM 1544 C CA . GLU A 1 196 ? -5.761 -16.945 7.395 1.00 96.44 196 GLU A CA 1
ATOM 1545 C C . GLU A 1 196 ? -4.477 -16.950 8.237 1.00 96.44 196 GLU A C 1
ATOM 1547 O O . GLU A 1 196 ? -4.469 -17.445 9.367 1.00 96.44 196 GLU A O 1
ATOM 1552 N N . PHE A 1 197 ? -3.398 -16.354 7.722 1.00 89.00 197 PHE A N 1
ATOM 1553 C CA . PHE A 1 197 ? -2.125 -16.290 8.429 1.00 89.00 197 PHE A CA 1
ATOM 1554 C C . PHE A 1 197 ? -2.258 -15.535 9.755 1.00 89.00 197 PHE A C 1
ATOM 1556 O O . PHE A 1 197 ? -1.835 -16.055 10.789 1.00 89.00 197 PHE A O 1
ATOM 1563 N N . VAL A 1 198 ? -2.861 -14.344 9.750 1.00 82.00 198 VAL A N 1
ATOM 1564 C CA . VAL A 1 198 ? -3.014 -13.517 10.957 1.00 82.00 198 VAL A CA 1
ATOM 1565 C C . VAL A 1 198 ? -3.892 -14.216 11.996 1.00 82.00 198 VAL A C 1
ATOM 1567 O O . VAL A 1 198 ? -3.470 -14.354 13.145 1.00 82.00 198 VAL A O 1
ATOM 1570 N N . MET A 1 199 ? -5.048 -14.755 11.593 1.00 89.38 199 MET A N 1
ATOM 1571 C CA . MET A 1 199 ? -5.943 -15.493 12.498 1.00 89.38 199 MET A CA 1
ATOM 1572 C C . MET A 1 199 ? -5.291 -16.758 13.077 1.00 89.38 199 MET A C 1
ATOM 1574 O O . MET A 1 199 ? -5.556 -17.123 14.219 1.00 89.38 199 MET A O 1
ATOM 1578 N N . SER A 1 200 ? -4.395 -17.416 12.330 1.00 84.00 200 SER A N 1
ATOM 1579 C CA . SER A 1 200 ? -3.649 -18.578 12.838 1.00 84.00 200 SER A CA 1
ATOM 1580 C C . SER A 1 200 ? -2.594 -18.224 13.895 1.00 84.00 200 SER A C 1
ATOM 1582 O O . SER A 1 200 ? -2.140 -19.102 14.631 1.00 84.00 200 SER A O 1
ATOM 1584 N N . ARG A 1 201 ? -2.167 -16.955 13.954 1.00 78.56 201 ARG A N 1
ATOM 1585 C CA . ARG A 1 201 ? -1.066 -16.482 14.807 1.00 78.56 201 ARG A CA 1
ATOM 1586 C C . ARG A 1 201 ? -1.532 -15.696 16.019 1.00 78.56 201 ARG A C 1
ATOM 1588 O O . ARG A 1 201 ? -0.873 -15.776 17.051 1.00 78.56 201 ARG A O 1
ATOM 1595 N N . VAL A 1 202 ? -2.627 -14.954 15.898 1.00 76.88 202 VAL A N 1
ATOM 1596 C CA . VAL A 1 202 ? -3.136 -14.076 16.954 1.00 76.88 202 VAL A CA 1
ATOM 1597 C C . VAL A 1 202 ? -4.491 -14.603 17.436 1.00 76.88 202 VAL A C 1
ATOM 1599 O O . VAL A 1 202 ? -5.496 -14.430 16.753 1.00 76.88 202 VAL A O 1
ATOM 1602 N N . PRO A 1 203 ? -4.565 -15.261 18.604 1.00 78.50 203 PRO A N 1
ATOM 1603 C CA . PRO A 1 203 ? -5.830 -15.771 19.117 1.00 78.50 203 PRO A CA 1
ATOM 1604 C C . PRO A 1 203 ? -6.869 -14.665 19.350 1.00 78.50 203 PRO A C 1
ATOM 1606 O O . PRO A 1 203 ? -6.592 -13.626 19.952 1.00 78.50 203 PRO A O 1
ATOM 1609 N N . GLY A 1 204 ? -8.099 -14.919 18.905 1.00 78.38 204 GLY A N 1
ATOM 1610 C CA . GLY A 1 204 ? -9.249 -14.044 19.130 1.00 78.38 204 GLY A CA 1
ATOM 1611 C C . GLY A 1 204 ? -9.413 -12.902 18.126 1.00 78.38 204 GLY A C 1
ATOM 1612 O O . GLY A 1 204 ? -10.434 -12.228 18.192 1.00 78.38 204 GLY A O 1
ATOM 1613 N N . VAL A 1 205 ? -8.474 -12.682 17.198 1.00 84.00 205 VAL A N 1
ATOM 1614 C CA . VAL A 1 205 ? -8.715 -11.763 16.074 1.00 84.00 205 VAL A CA 1
ATOM 1615 C C . VAL A 1 205 ? -9.574 -12.440 15.008 1.00 84.00 205 VAL A C 1
ATOM 1617 O O . VAL A 1 205 ? -9.348 -13.599 14.659 1.00 84.00 205 VAL A O 1
ATOM 1620 N N . GLN A 1 206 ? -10.533 -11.701 14.463 1.00 96.31 206 GLN A N 1
ATOM 1621 C CA . GLN A 1 206 ? -11.296 -12.059 13.280 1.00 96.31 206 GLN A CA 1
ATOM 1622 C C . GLN A 1 206 ? -10.866 -11.143 12.135 1.00 96.31 206 GLN A C 1
ATOM 1624 O O . GLN A 1 206 ? -11.113 -9.937 12.163 1.00 96.31 206 GLN A O 1
ATOM 1629 N N . VAL A 1 207 ? -10.237 -11.730 11.115 1.00 97.88 207 VAL A N 1
ATOM 1630 C CA . VAL A 1 207 ? -9.899 -11.026 9.875 1.00 97.88 207 VAL A CA 1
ATOM 1631 C C . VAL A 1 207 ? -10.827 -11.519 8.769 1.00 97.88 207 VAL A C 1
ATOM 1633 O O . VAL A 1 207 ? -10.771 -12.688 8.394 1.00 97.88 207 VAL A O 1
ATOM 1636 N N . THR A 1 208 ? -11.697 -10.651 8.258 1.00 98.69 208 THR A N 1
ATOM 1637 C CA . THR A 1 208 ? -12.652 -10.960 7.184 1.00 98.69 208 THR A CA 1
ATOM 1638 C C . THR A 1 208 ? -12.067 -10.540 5.832 1.00 98.69 208 THR A C 1
ATOM 1640 O O . THR A 1 208 ? -11.990 -9.341 5.551 1.00 98.69 208 THR A O 1
ATOM 1643 N N . PRO A 1 209 ? -11.638 -11.488 4.979 1.00 98.62 209 PRO A N 1
ATOM 1644 C CA . PRO A 1 209 ? -11.059 -11.162 3.684 1.00 98.62 209 PRO A CA 1
ATOM 1645 C C . PRO A 1 209 ? -12.121 -10.946 2.603 1.00 98.62 209 PRO A C 1
ATOM 1647 O O . PRO A 1 209 ? -13.163 -11.601 2.579 1.00 98.62 209 PRO A O 1
ATOM 1650 N N . TYR A 1 210 ? -11.798 -10.092 1.638 1.00 98.62 210 TYR A N 1
ATOM 1651 C CA . TYR A 1 210 ? -12.496 -9.981 0.367 1.00 98.62 210 TYR A CA 1
ATOM 1652 C C . TYR A 1 210 ? -11.477 -9.938 -0.774 1.00 98.62 210 TYR A C 1
ATOM 1654 O O . TYR A 1 210 ? -10.619 -9.057 -0.830 1.00 98.62 210 TYR A O 1
ATOM 1662 N N . PHE A 1 211 ? -11.577 -10.917 -1.673 1.00 98.44 211 PHE A N 1
ATOM 1663 C CA . PHE A 1 211 ? -10.775 -10.979 -2.889 1.00 98.44 211 PHE A CA 1
ATOM 1664 C C . PHE A 1 211 ? -11.530 -10.303 -4.030 1.00 98.44 211 PHE A C 1
ATOM 1666 O O . PHE A 1 211 ? -12.449 -10.894 -4.597 1.00 98.44 211 PHE A O 1
ATOM 1673 N N . GLY A 1 212 ? -11.171 -9.062 -4.333 1.00 97.06 212 GLY A N 1
ATOM 1674 C CA . GLY A 1 212 ? -11.868 -8.268 -5.334 1.00 97.06 212 GLY A CA 1
ATOM 1675 C C . GLY A 1 212 ? -11.497 -6.798 -5.266 1.00 97.06 212 GLY A C 1
ATOM 1676 O O . GLY A 1 212 ? -10.640 -6.383 -4.484 1.00 97.06 212 GLY A O 1
ATOM 1677 N N . LYS A 1 213 ? -12.146 -6.012 -6.117 1.00 96.75 213 LYS A N 1
ATOM 1678 C CA . LYS A 1 213 ? -11.897 -4.582 -6.232 1.00 96.75 213 LYS A CA 1
ATOM 1679 C C . LYS A 1 213 ? -12.631 -3.826 -5.130 1.00 96.75 213 LYS A C 1
ATOM 1681 O O . LYS A 1 213 ? -13.706 -4.231 -4.693 1.00 96.75 213 LYS A O 1
ATOM 1686 N N . ILE A 1 214 ? -12.084 -2.686 -4.717 1.00 96.69 214 ILE A N 1
ATOM 1687 C CA . ILE A 1 214 ? -12.767 -1.785 -3.775 1.00 96.69 214 ILE A CA 1
ATOM 1688 C C . ILE A 1 214 ? -14.109 -1.298 -4.346 1.00 96.69 214 ILE A C 1
ATOM 1690 O O . ILE A 1 214 ? -15.099 -1.235 -3.634 1.00 96.69 214 ILE A O 1
ATOM 1694 N N . GLN A 1 215 ? -14.183 -1.102 -5.661 1.00 96.38 215 GLN A N 1
ATOM 1695 C CA . GLN A 1 215 ? -15.387 -0.679 -6.377 1.00 96.38 215 GLN A CA 1
ATOM 1696 C C . GLN A 1 215 ? -16.539 -1.695 -6.338 1.00 96.38 215 GLN A C 1
ATOM 1698 O O . GLN A 1 215 ? -17.660 -1.348 -6.695 1.00 96.38 215 GLN A O 1
ATOM 1703 N N . ASP A 1 216 ? -16.288 -2.941 -5.927 1.00 96.62 216 ASP A N 1
ATOM 1704 C CA . ASP A 1 216 ? -17.323 -3.979 -5.870 1.00 96.62 216 ASP A CA 1
ATOM 1705 C C . ASP A 1 216 ? -18.246 -3.829 -4.644 1.00 96.62 216 ASP A C 1
ATOM 1707 O O . ASP A 1 216 ? -19.210 -4.586 -4.495 1.00 96.62 216 ASP A O 1
ATOM 1711 N N . LYS A 1 217 ? -17.919 -2.918 -3.719 1.00 96.69 217 LYS A N 1
ATOM 1712 C CA . LYS A 1 217 ? -18.650 -2.681 -2.472 1.00 96.69 217 LYS A CA 1
ATOM 1713 C C . LYS A 1 217 ? -19.492 -1.413 -2.558 1.00 96.69 217 LYS A C 1
ATOM 1715 O O . LYS A 1 217 ? -19.082 -0.425 -3.160 1.00 96.69 217 LYS A O 1
ATOM 1720 N N . ASP A 1 218 ? -20.667 -1.466 -1.944 1.00 95.69 218 ASP A N 1
ATOM 1721 C CA . ASP A 1 218 ? -21.590 -0.342 -1.831 1.00 95.69 218 ASP A CA 1
ATOM 1722 C C . ASP A 1 218 ? -21.307 0.499 -0.579 1.00 95.69 218 ASP A C 1
ATOM 1724 O O . ASP A 1 218 ? -20.488 0.142 0.271 1.00 95.69 218 ASP A O 1
ATOM 1728 N N . ASP A 1 219 ? -21.996 1.632 -0.462 1.00 95.50 219 ASP A N 1
ATOM 1729 C CA . ASP A 1 219 ? -21.823 2.544 0.669 1.00 95.50 219 ASP A CA 1
ATOM 1730 C C . ASP A 1 219 ? -22.179 1.864 2.002 1.00 95.50 219 ASP A C 1
ATOM 1732 O O . ASP A 1 219 ? -21.494 2.077 3.000 1.00 95.50 219 ASP A O 1
ATOM 1736 N N . GLU A 1 220 ? -23.183 0.979 2.024 1.00 95.75 220 GLU A N 1
ATOM 1737 C CA . GLU A 1 220 ? -23.572 0.221 3.223 1.00 95.75 220 GLU A CA 1
ATOM 1738 C C . GLU A 1 220 ? -22.433 -0.656 3.748 1.00 95.75 220 GLU A C 1
ATOM 1740 O O . GLU A 1 220 ? -22.211 -0.746 4.959 1.00 95.75 220 GLU A O 1
ATOM 1745 N N . TYR A 1 221 ? -21.647 -1.254 2.850 1.00 97.19 221 TYR A N 1
ATOM 1746 C CA . TYR A 1 221 ? -20.438 -1.950 3.254 1.00 97.19 221 TYR A CA 1
ATOM 1747 C C . TYR A 1 221 ? -19.445 -1.009 3.942 1.00 97.19 221 TYR A C 1
ATOM 1749 O O . TYR A 1 221 ? -18.875 -1.396 4.957 1.00 97.19 221 TYR A O 1
ATOM 1757 N N . TYR A 1 222 ? -19.220 0.204 3.439 1.00 97.06 222 TYR A N 1
ATOM 1758 C CA . TYR A 1 222 ? -18.236 1.120 4.026 1.00 97.06 222 TYR A CA 1
ATOM 1759 C C . TYR A 1 222 ? -18.704 1.774 5.331 1.00 97.06 222 TYR A C 1
ATOM 1761 O O . TYR A 1 222 ? -17.893 1.972 6.240 1.00 97.06 222 TYR A O 1
ATOM 1769 N N . LYS A 1 223 ? -20.005 2.053 5.464 1.00 94.94 223 LYS A N 1
ATOM 1770 C CA . LYS A 1 223 ? -20.605 2.667 6.661 1.00 94.94 223 LYS A CA 1
ATOM 1771 C C . LYS A 1 223 ? -20.386 1.854 7.939 1.00 94.94 223 LYS A C 1
ATOM 1773 O O . LYS A 1 223 ? -20.325 2.420 9.029 1.00 94.94 223 LYS A O 1
ATOM 1778 N N . GLN A 1 224 ? -20.205 0.536 7.819 1.00 95.50 224 GLN A N 1
ATOM 1779 C CA . GLN A 1 224 ? -20.019 -0.354 8.970 1.00 95.50 224 GLN A CA 1
ATOM 1780 C C . GLN A 1 224 ? -18.682 -0.171 9.710 1.00 95.50 224 GLN A C 1
ATOM 1782 O O . GLN A 1 224 ? -18.535 -0.688 10.819 1.00 95.50 224 GLN A O 1
ATOM 1787 N N . PHE A 1 225 ? -17.693 0.475 9.086 1.00 96.00 225 PHE A N 1
ATOM 1788 C CA . PHE A 1 225 ? -16.354 0.624 9.654 1.00 96.00 225 PHE A CA 1
ATOM 1789 C C . PHE A 1 225 ? -16.245 1.881 10.513 1.00 96.00 225 PHE A C 1
ATOM 1791 O O . PHE A 1 225 ? -16.966 2.854 10.311 1.00 96.00 225 PHE A O 1
ATOM 1798 N N . GLN A 1 226 ? -15.321 1.880 11.468 1.00 88.88 226 GLN A N 1
ATOM 1799 C CA . GLN A 1 226 ? -14.967 3.074 12.245 1.00 88.88 226 GLN A CA 1
ATOM 1800 C C . GLN A 1 226 ? -13.742 3.780 11.655 1.00 88.88 226 GLN A C 1
ATOM 1802 O O . GLN A 1 226 ? -13.561 4.973 11.864 1.00 88.88 226 GLN A O 1
ATOM 1807 N N . LEU A 1 227 ? -12.906 3.047 10.915 1.00 87.94 227 LEU A N 1
ATOM 1808 C CA . LEU A 1 227 ? -11.651 3.533 10.352 1.00 87.94 227 LEU A CA 1
ATOM 1809 C C . LEU A 1 227 ? -11.297 2.748 9.087 1.00 87.94 227 LEU A C 1
ATOM 1811 O O . LEU A 1 227 ? -11.466 1.525 9.040 1.00 87.94 227 LEU A O 1
ATOM 1815 N N . ILE A 1 228 ? -10.757 3.449 8.090 1.00 96.38 228 ILE A N 1
ATOM 1816 C CA . ILE A 1 228 ? -10.199 2.852 6.875 1.00 96.38 228 ILE A CA 1
ATOM 1817 C C . ILE A 1 228 ? -8.696 3.148 6.820 1.00 96.38 228 ILE A C 1
ATOM 1819 O O . ILE A 1 228 ? -8.283 4.292 6.986 1.00 96.38 228 ILE A O 1
ATOM 1823 N N . ILE A 1 229 ? -7.876 2.122 6.584 1.00 95.62 229 ILE A N 1
ATOM 1824 C CA . ILE A 1 229 ? -6.415 2.231 6.473 1.00 95.62 229 ILE A CA 1
ATOM 1825 C C . ILE A 1 229 ? -5.963 1.677 5.120 1.00 95.62 229 ILE A C 1
ATOM 1827 O O . ILE A 1 229 ? -6.258 0.534 4.769 1.00 95.62 229 ILE A O 1
ATOM 1831 N N . CYS A 1 230 ? -5.220 2.475 4.361 1.00 94.50 230 CYS A N 1
ATOM 1832 C CA . CYS A 1 230 ? -4.760 2.146 3.019 1.00 94.50 230 CYS A CA 1
ATOM 1833 C C . CYS A 1 230 ? -3.275 1.774 2.996 1.00 94.50 230 CYS A C 1
ATOM 1835 O O . CYS A 1 230 ? -2.410 2.548 3.404 1.00 94.50 230 CYS A O 1
ATOM 1837 N N . GLY A 1 231 ? -2.992 0.604 2.423 1.00 90.38 231 GLY A N 1
ATOM 1838 C CA . GLY A 1 231 ? -1.673 0.140 2.000 1.00 90.38 231 GLY A CA 1
ATOM 1839 C C . GLY A 1 231 ? -1.620 -0.071 0.485 1.00 90.38 231 GLY A C 1
ATOM 1840 O O . GLY A 1 231 ? -1.181 -1.125 0.022 1.00 90.38 231 GLY A O 1
ATOM 1841 N N . LEU A 1 232 ? -2.142 0.899 -0.270 1.00 91.62 232 LEU A N 1
ATOM 1842 C CA . LEU A 1 232 ? -2.316 0.845 -1.724 1.00 91.62 232 LEU A CA 1
ATOM 1843 C C . LEU A 1 232 ? -1.001 1.113 -2.475 1.00 91.62 232 LEU A C 1
ATOM 1845 O O . LEU A 1 232 ? -0.075 1.718 -1.945 1.00 91.62 232 LEU A O 1
ATOM 1849 N N . ASP A 1 233 ? -0.911 0.718 -3.738 1.00 85.88 233 ASP A N 1
ATOM 1850 C CA . ASP A 1 233 ? 0.258 0.955 -4.602 1.00 85.88 233 ASP A CA 1
ATOM 1851 C C . ASP A 1 233 ? -0.064 1.803 -5.842 1.00 85.88 233 ASP A C 1
ATOM 1853 O O . ASP A 1 233 ? 0.847 2.252 -6.532 1.00 85.88 233 ASP A O 1
ATOM 1857 N N . SER A 1 234 ? -1.341 2.117 -6.077 1.00 86.56 234 SER A N 1
ATOM 1858 C CA . SER A 1 234 ? -1.783 2.971 -7.179 1.00 86.56 234 SER A CA 1
ATOM 1859 C C . SER A 1 234 ? -2.405 4.280 -6.697 1.00 86.56 234 SER A C 1
ATOM 1861 O O . SER A 1 234 ? -3.058 4.353 -5.652 1.00 86.56 234 SER A O 1
ATOM 1863 N N . VAL A 1 235 ? -2.195 5.340 -7.480 1.00 87.12 235 VAL A N 1
ATOM 1864 C CA . VAL A 1 235 ? -2.835 6.651 -7.276 1.00 87.12 235 VAL A CA 1
ATOM 1865 C C . VAL A 1 235 ? -4.338 6.557 -7.543 1.00 87.12 235 VAL A C 1
ATOM 1867 O O . VAL A 1 235 ? -5.129 7.134 -6.806 1.00 87.12 235 VAL A O 1
ATOM 1870 N N . GLU A 1 236 ? -4.752 5.788 -8.553 1.00 89.12 236 GLU A N 1
ATOM 1871 C CA . GLU A 1 236 ? -6.163 5.623 -8.925 1.00 89.12 236 GLU A CA 1
ATOM 1872 C C . GLU A 1 236 ? -7.000 5.039 -7.780 1.00 89.12 236 GLU A C 1
ATOM 1874 O O . GLU A 1 236 ? -8.028 5.611 -7.417 1.00 89.12 236 GLU A O 1
ATOM 1879 N N . ALA A 1 237 ? -6.536 3.953 -7.151 1.00 91.69 237 ALA A N 1
ATOM 1880 C CA . ALA A 1 237 ? -7.247 3.352 -6.026 1.00 91.69 237 ALA A CA 1
ATOM 1881 C C . ALA A 1 237 ? -7.334 4.308 -4.824 1.00 91.69 237 ALA A C 1
ATOM 1883 O O . ALA A 1 237 ? -8.380 4.381 -4.178 1.00 91.69 237 ALA A O 1
ATOM 1884 N N . ARG A 1 238 ? -6.265 5.076 -4.555 1.00 93.31 238 ARG A N 1
ATOM 1885 C CA . ARG A 1 238 ? -6.242 6.091 -3.489 1.00 93.31 238 ARG A CA 1
ATOM 1886 C C . ARG A 1 238 ? -7.232 7.219 -3.748 1.00 93.31 238 ARG A C 1
ATOM 1888 O O . ARG A 1 238 ? -7.980 7.582 -2.846 1.00 93.31 238 ARG A O 1
ATOM 1895 N N . ARG A 1 239 ? -7.275 7.742 -4.978 1.00 93.50 239 ARG A N 1
ATOM 1896 C CA . ARG A 1 239 ? -8.243 8.772 -5.384 1.00 93.50 239 ARG A CA 1
ATOM 1897 C C . ARG A 1 239 ? -9.672 8.267 -5.251 1.00 93.50 239 ARG A C 1
ATOM 1899 O O . ARG A 1 239 ? -10.506 8.978 -4.699 1.00 93.50 239 ARG A O 1
ATOM 1906 N N . TRP A 1 240 ? -9.939 7.036 -5.691 1.00 95.38 240 TRP A N 1
ATOM 1907 C CA . TRP A 1 240 ? -11.277 6.455 -5.610 1.00 95.38 240 TRP A CA 1
ATOM 1908 C C . TRP A 1 240 ? -11.758 6.321 -4.164 1.00 95.38 240 TRP A C 1
ATOM 1910 O O . TRP A 1 240 ? -12.839 6.811 -3.845 1.00 95.38 240 TRP A O 1
ATOM 1920 N N . ILE A 1 241 ? -10.960 5.715 -3.272 1.00 96.75 241 ILE A N 1
ATOM 1921 C CA . ILE A 1 241 ? -11.395 5.549 -1.877 1.00 96.75 241 ILE A CA 1
ATOM 1922 C C . ILE A 1 241 ? -11.510 6.897 -1.167 1.00 96.75 241 ILE A C 1
ATOM 1924 O O . ILE A 1 241 ? -12.458 7.099 -0.419 1.00 96.75 241 ILE A O 1
ATOM 1928 N N . ASN A 1 242 ? -10.603 7.837 -1.453 1.00 94.81 242 ASN A N 1
ATOM 1929 C CA . ASN A 1 242 ? -10.678 9.203 -0.947 1.00 94.81 242 ASN A CA 1
ATOM 1930 C C . ASN A 1 242 ? -11.991 9.888 -1.352 1.00 94.81 242 ASN A C 1
ATOM 1932 O O . ASN A 1 242 ? -12.674 10.448 -0.502 1.00 94.81 242 ASN A O 1
ATOM 1936 N N . ALA A 1 243 ? -12.361 9.820 -2.634 1.00 94.25 243 ALA A N 1
ATOM 1937 C CA . ALA A 1 243 ? -13.620 10.378 -3.112 1.00 94.25 243 ALA A CA 1
ATOM 1938 C C . ALA A 1 243 ? -14.819 9.697 -2.444 1.00 94.25 243 ALA A C 1
ATOM 1940 O O . ALA A 1 243 ? -15.702 10.387 -1.950 1.00 94.25 243 ALA A O 1
ATOM 1941 N N . LYS A 1 244 ? -14.806 8.363 -2.337 1.00 95.88 244 LYS A N 1
ATOM 1942 C CA . LYS A 1 244 ? -15.878 7.589 -1.702 1.00 95.88 244 LYS A CA 1
ATOM 1943 C C . LYS A 1 244 ? -16.098 7.987 -0.237 1.00 95.88 244 LYS A C 1
ATOM 1945 O O . LYS A 1 244 ? -17.229 8.265 0.142 1.00 95.88 244 LYS A O 1
ATOM 1950 N N . VAL A 1 245 ? -15.047 8.064 0.589 1.00 94.44 245 VAL A N 1
ATOM 1951 C CA . VAL A 1 245 ? -15.194 8.428 2.019 1.00 94.44 245 VAL A CA 1
ATOM 1952 C C . VAL A 1 245 ? -15.657 9.862 2.244 1.00 94.44 245 VAL A C 1
ATOM 1954 O O . VAL A 1 245 ? -16.218 10.147 3.294 1.00 94.44 245 VAL A O 1
ATOM 1957 N N . ILE A 1 246 ? -15.430 10.753 1.278 1.00 91.81 246 ILE A N 1
ATOM 1958 C CA . ILE A 1 246 ? -15.891 12.144 1.336 1.00 91.81 246 ILE A CA 1
ATOM 1959 C C . ILE A 1 246 ? -17.324 12.261 0.818 1.00 91.81 246 ILE A C 1
ATOM 1961 O O . ILE A 1 246 ? -18.136 12.922 1.452 1.00 91.81 246 ILE A O 1
ATOM 1965 N N . GLU A 1 247 ? -17.642 11.587 -0.289 1.00 92.75 247 GLU A N 1
ATOM 1966 C CA . GLU A 1 247 ? -18.984 11.536 -0.884 1.00 92.75 247 GLU A CA 1
ATOM 1967 C C . GLU A 1 247 ? -20.019 10.973 0.091 1.00 92.75 247 GLU A C 1
ATOM 1969 O O . GLU A 1 247 ? -21.146 11.453 0.135 1.00 92.75 247 GLU A O 1
ATOM 1974 N N . MET A 1 248 ? -19.645 9.957 0.873 1.00 93.56 248 MET A N 1
ATOM 1975 C CA . MET A 1 248 ? -20.577 9.309 1.792 1.00 93.56 248 MET A CA 1
ATOM 1976 C C . MET A 1 248 ? -21.002 10.192 2.963 1.00 93.56 248 MET A C 1
ATOM 1978 O O . MET A 1 248 ? -22.005 9.852 3.580 1.00 93.56 248 MET A O 1
ATOM 1982 N N . VAL A 1 249 ? -20.259 11.256 3.296 1.00 90.06 249 VAL A N 1
ATOM 1983 C CA . VAL A 1 249 ? -20.501 12.042 4.513 1.00 90.06 249 VAL A CA 1
ATOM 1984 C C . VAL A 1 249 ? -21.877 12.696 4.460 1.00 90.06 249 VAL A C 1
ATOM 1986 O O . VAL A 1 249 ? -22.153 13.526 3.597 1.00 90.06 249 VAL A O 1
ATOM 1989 N N . ASP A 1 250 ? -22.695 12.361 5.450 1.00 89.25 250 ASP A N 1
ATOM 1990 C CA . ASP A 1 250 ? -23.984 12.978 5.722 1.00 89.25 250 ASP A CA 1
ATOM 1991 C C . ASP A 1 250 ? -23.900 13.702 7.072 1.00 89.25 250 ASP A C 1
ATOM 1993 O O . ASP A 1 250 ? -23.572 13.096 8.097 1.00 89.25 250 ASP A O 1
ATOM 1997 N N . GLU A 1 251 ? -24.169 15.009 7.078 1.00 85.38 251 GLU A N 1
ATOM 1998 C CA . GLU A 1 251 ? -24.156 15.823 8.300 1.00 85.38 251 GLU A CA 1
ATOM 1999 C C . GLU A 1 251 ? -25.255 15.388 9.285 1.00 85.38 251 GLU A C 1
ATOM 2001 O O . GLU A 1 251 ? -25.074 15.530 10.497 1.00 85.38 251 GLU A O 1
ATOM 2006 N N . ASP A 1 252 ? -26.347 14.796 8.787 1.00 89.19 252 ASP A N 1
ATOM 2007 C CA . ASP A 1 252 ? -27.441 14.282 9.614 1.00 89.19 252 ASP A CA 1
ATOM 2008 C C . ASP A 1 252 ? -27.135 12.885 10.204 1.00 89.19 252 ASP A C 1
ATOM 2010 O O . ASP A 1 252 ? -27.783 12.468 11.167 1.00 89.19 252 ASP A O 1
ATOM 2014 N N . ASP A 1 253 ? -26.129 12.170 9.675 1.00 88.88 253 ASP A N 1
ATOM 2015 C CA . ASP A 1 253 ? -25.724 10.820 10.105 1.00 88.88 253 ASP A CA 1
ATOM 2016 C C . 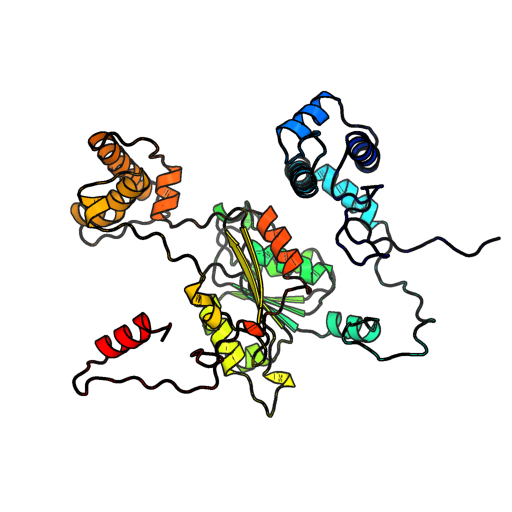ASP A 1 253 ? -24.193 10.648 10.151 1.00 88.88 253 ASP A C 1
ATOM 2018 O O . ASP A 1 253 ? -23.606 9.721 9.579 1.00 88.88 253 ASP A O 1
ATOM 2022 N N . MET A 1 254 ? -23.504 11.558 10.843 1.00 79.94 254 MET A N 1
ATOM 2023 C CA . MET A 1 254 ? -22.039 11.518 10.937 1.00 79.94 254 MET A CA 1
ATOM 2024 C C . MET A 1 254 ? -21.510 10.227 11.578 1.00 79.94 254 MET A C 1
ATOM 2026 O O . MET A 1 254 ? -20.442 9.754 11.204 1.00 79.94 254 MET A O 1
ATOM 2030 N N . GLU A 1 255 ? -22.245 9.628 12.516 1.00 78.44 255 GLU A N 1
ATOM 2031 C CA . GLU A 1 255 ? -21.819 8.410 13.220 1.00 78.44 255 GLU A CA 1
ATOM 2032 C C . GLU A 1 255 ? -21.567 7.241 12.251 1.00 78.44 255 GLU A C 1
ATOM 2034 O O . GLU A 1 255 ? -20.551 6.538 12.342 1.00 78.44 255 GLU A O 1
ATOM 2039 N N . HIS A 1 256 ? -22.454 7.061 11.268 1.00 83.88 256 HIS A N 1
ATOM 2040 C CA . HIS A 1 256 ? -22.360 5.955 10.318 1.00 83.88 256 HIS A CA 1
ATOM 2041 C C . HIS A 1 256 ? -21.695 6.346 9.006 1.00 83.88 256 HIS A C 1
ATOM 2043 O O . HIS A 1 256 ? -21.145 5.468 8.345 1.00 83.88 256 HIS A O 1
ATOM 2049 N N . THR A 1 257 ? -21.692 7.620 8.624 1.00 87.38 257 THR A N 1
ATOM 2050 C CA . THR A 1 257 ? -21.207 8.035 7.301 1.00 87.38 257 THR A CA 1
ATOM 2051 C C . THR A 1 257 ? -19.810 8.638 7.302 1.00 87.38 257 THR A C 1
ATOM 2053 O O . THR A 1 257 ? -19.083 8.511 6.317 1.00 87.38 257 THR A O 1
ATOM 2056 N N . TRP A 1 258 ? -19.384 9.237 8.414 1.00 89.44 258 TRP A N 1
ATOM 2057 C CA . TRP A 1 258 ? -18.071 9.853 8.516 1.00 89.44 258 TRP A CA 1
ATOM 2058 C C . TRP A 1 258 ? -17.012 8.810 8.882 1.00 89.44 258 TRP A C 1
ATOM 2060 O O . TRP A 1 258 ? -17.116 8.123 9.901 1.00 89.44 258 TRP A O 1
ATOM 2070 N N . LYS A 1 259 ? -15.990 8.669 8.027 1.00 91.25 259 LYS A N 1
ATOM 2071 C CA . LYS A 1 259 ? -14.928 7.660 8.162 1.00 91.25 259 LYS A CA 1
ATOM 2072 C C . LYS A 1 259 ? -13.551 8.302 8.017 1.00 91.25 259 LYS A C 1
ATOM 2074 O O . LYS A 1 259 ? -13.209 8.726 6.911 1.00 91.25 259 LYS A O 1
ATOM 2079 N N . PRO A 1 260 ? -12.733 8.348 9.083 1.00 86.62 260 PRO A N 1
ATOM 2080 C CA . PRO A 1 260 ? -11.327 8.683 8.948 1.00 86.62 260 PRO A CA 1
ATOM 2081 C C . PRO A 1 260 ? -10.647 7.723 7.972 1.00 86.62 260 PRO A C 1
ATOM 2083 O O . PRO A 1 260 ? -10.898 6.512 7.984 1.00 86.62 260 PRO A O 1
ATOM 2086 N N . LEU A 1 261 ? -9.758 8.274 7.156 1.00 91.75 261 LEU A N 1
ATOM 2087 C CA . LEU A 1 261 ? -8.939 7.533 6.214 1.00 91.75 261 LEU A CA 1
ATOM 2088 C C . LEU A 1 261 ? -7.467 7.767 6.547 1.00 91.75 261 LEU A C 1
ATOM 2090 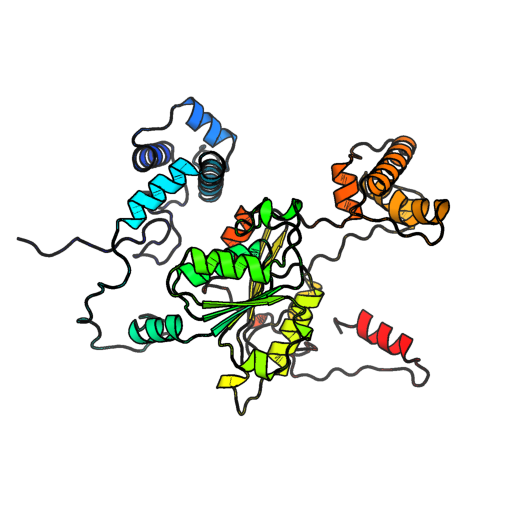O O . LEU A 1 261 ? -6.986 8.895 6.482 1.00 91.75 261 LEU A O 1
ATOM 2094 N N . ILE A 1 262 ? -6.743 6.703 6.875 1.00 88.44 262 ILE A N 1
ATOM 2095 C CA . ILE A 1 262 ? -5.287 6.739 7.019 1.00 88.44 262 ILE A CA 1
ATOM 2096 C C . ILE A 1 262 ? -4.682 6.197 5.728 1.00 88.44 262 ILE A C 1
ATOM 2098 O O . ILE A 1 262 ? -4.949 5.060 5.350 1.00 88.44 262 ILE A O 1
ATOM 2102 N N . ASP A 1 263 ? -3.870 6.996 5.043 1.00 89.81 263 ASP A N 1
ATOM 2103 C CA . ASP A 1 263 ? -3.162 6.571 3.833 1.00 89.81 263 ASP A CA 1
ATOM 2104 C C . ASP A 1 263 ? -1.666 6.479 4.104 1.00 89.81 263 ASP A C 1
ATOM 2106 O O . ASP A 1 263 ? -1.049 7.437 4.574 1.00 89.81 263 ASP A O 1
ATOM 2110 N N . GLY A 1 264 ? -1.091 5.318 3.796 1.00 86.12 264 GLY A N 1
ATOM 2111 C CA . GLY A 1 264 ? 0.346 5.107 3.796 1.00 86.12 264 GLY A CA 1
ATOM 2112 C C . GLY A 1 264 ? 0.877 4.841 2.387 1.00 86.12 264 GLY A C 1
ATOM 2113 O O . GLY A 1 264 ? 0.215 4.244 1.529 1.00 86.12 264 GLY A O 1
ATOM 2114 N N . GLY A 1 265 ? 2.104 5.279 2.133 1.00 83.88 265 GLY A N 1
ATOM 2115 C CA . GLY A 1 265 ? 2.804 5.056 0.872 1.00 83.88 265 GLY A CA 1
ATOM 2116 C C . GLY A 1 265 ? 4.296 4.866 1.091 1.00 83.88 265 GLY A C 1
ATOM 2117 O O . GLY A 1 265 ? 4.873 5.470 1.993 1.00 83.88 265 GLY A O 1
ATOM 2118 N N . THR A 1 266 ? 4.916 4.020 0.271 1.00 76.44 266 THR A N 1
ATOM 2119 C CA . THR A 1 266 ? 6.357 3.752 0.310 1.00 76.44 266 THR A CA 1
ATOM 2120 C C . THR A 1 266 ? 6.945 3.743 -1.098 1.00 76.44 266 THR A C 1
ATOM 2122 O O . THR A 1 266 ? 6.318 3.273 -2.046 1.00 76.44 266 THR A O 1
ATOM 2125 N N . GLU A 1 267 ? 8.161 4.270 -1.228 1.00 72.62 267 GLU A N 1
ATOM 2126 C CA . GLU A 1 267 ? 8.971 4.234 -2.444 1.00 72.62 267 GLU A CA 1
ATOM 2127 C C . GLU A 1 267 ? 10.454 4.149 -2.054 1.00 72.62 267 GLU A C 1
ATOM 2129 O O . GLU A 1 267 ? 11.076 5.113 -1.602 1.00 72.62 267 GLU A O 1
ATOM 2134 N N . GLY A 1 268 ? 11.044 2.968 -2.218 1.00 66.31 268 GLY A N 1
ATOM 2135 C CA . GLY A 1 268 ? 12.409 2.683 -1.798 1.00 66.31 268 GLY A CA 1
ATOM 2136 C C . GLY A 1 268 ? 12.558 2.905 -0.295 1.00 66.31 268 GLY A C 1
ATOM 2137 O O . GLY A 1 268 ? 11.880 2.247 0.487 1.00 66.31 268 GLY A O 1
ATOM 2138 N N . PHE A 1 269 ? 13.435 3.838 0.080 1.00 64.69 269 PHE A N 1
ATOM 2139 C CA . PHE A 1 269 ? 13.661 4.262 1.467 1.00 64.69 269 PHE A CA 1
ATOM 2140 C C . PHE A 1 269 ? 12.762 5.421 1.916 1.00 64.69 269 PHE A C 1
ATOM 2142 O O . PHE A 1 269 ? 12.818 5.822 3.074 1.00 64.69 269 PHE A O 1
ATOM 2149 N N . LYS A 1 270 ? 11.951 5.981 1.014 1.00 62.94 270 LYS A N 1
ATOM 2150 C CA . LYS A 1 270 ? 11.014 7.061 1.324 1.00 62.94 270 LYS A CA 1
ATOM 2151 C C . LYS A 1 270 ? 9.660 6.478 1.683 1.00 62.94 270 LYS A C 1
ATOM 2153 O O . LYS A 1 270 ? 9.235 5.467 1.123 1.00 62.94 270 LYS A O 1
ATOM 2158 N N . GLY A 1 271 ? 8.947 7.162 2.559 1.00 69.62 271 GLY A N 1
ATOM 2159 C CA . GLY A 1 271 ? 7.561 6.845 2.830 1.00 69.62 271 GLY A CA 1
ATOM 2160 C C . GLY A 1 271 ? 6.816 8.032 3.404 1.00 69.62 271 GLY A C 1
ATOM 2161 O O . GLY A 1 271 ? 7.422 9.020 3.820 1.00 69.62 271 GLY A O 1
ATOM 2162 N N . GLN A 1 272 ? 5.497 7.919 3.404 1.00 74.38 272 GLN A N 1
ATOM 2163 C CA . GLN A 1 272 ? 4.609 8.872 4.042 1.00 74.38 272 GLN A CA 1
ATOM 2164 C C . GLN A 1 272 ? 3.447 8.143 4.710 1.00 74.38 272 GLN A C 1
ATOM 2166 O O . GLN A 1 272 ? 2.986 7.117 4.205 1.00 74.38 272 GLN A O 1
ATOM 2171 N N . ALA A 1 273 ? 2.936 8.724 5.788 1.00 78.25 273 ALA A N 1
ATOM 2172 C CA . ALA A 1 273 ? 1.629 8.409 6.334 1.00 78.25 273 ALA A CA 1
ATOM 2173 C C . ALA A 1 273 ? 0.847 9.713 6.546 1.00 78.25 273 ALA A C 1
ATOM 2175 O O . ALA A 1 273 ? 1.425 10.767 6.822 1.00 78.25 273 ALA A O 1
ATOM 2176 N N . ARG A 1 274 ? -0.469 9.672 6.345 1.00 76.00 274 ARG A N 1
ATOM 2177 C CA . ARG A 1 274 ? -1.352 10.838 6.485 1.00 76.00 274 ARG A CA 1
ATOM 2178 C C . ARG A 1 274 ? -2.721 10.433 7.004 1.00 76.00 274 ARG A C 1
ATOM 2180 O O . ARG A 1 274 ? -3.224 9.376 6.627 1.00 76.00 274 ARG A O 1
ATOM 2187 N N . ILE A 1 275 ? -3.341 11.317 7.783 1.00 77.88 275 ILE A N 1
ATOM 2188 C CA . ILE A 1 275 ? -4.762 11.213 8.135 1.00 77.88 275 ILE A CA 1
ATOM 2189 C C . ILE A 1 275 ? -5.563 12.164 7.263 1.00 77.88 275 ILE A C 1
ATOM 2191 O O . ILE A 1 275 ? -5.263 13.354 7.171 1.00 77.88 275 ILE A O 1
ATOM 2195 N N . ILE A 1 276 ? -6.623 11.629 6.678 1.00 80.62 276 ILE A N 1
ATOM 2196 C CA . ILE A 1 276 ? -7.688 12.373 6.033 1.00 80.62 276 ILE A CA 1
ATOM 2197 C C . ILE A 1 276 ? -8.918 12.241 6.928 1.00 80.62 276 ILE A C 1
ATOM 2199 O O . ILE A 1 276 ? -9.500 11.165 7.068 1.00 80.62 276 ILE A O 1
ATOM 2203 N N . LEU A 1 277 ? -9.294 13.350 7.552 1.00 81.50 277 LEU A N 1
ATOM 2204 C CA . LEU A 1 277 ? -10.543 13.517 8.276 1.00 81.50 277 LEU A CA 1
ATOM 2205 C C . LEU A 1 277 ? -11.526 14.193 7.315 1.00 81.50 277 LEU A C 1
ATOM 2207 O O . LEU A 1 277 ? -11.332 15.381 7.020 1.00 81.50 277 LEU A O 1
ATOM 2211 N N . PRO A 1 278 ? -12.539 13.472 6.788 1.00 83.69 278 PRO A N 1
ATOM 2212 C CA . PRO A 1 278 ? -13.505 14.059 5.868 1.00 83.69 278 PRO A CA 1
ATOM 2213 C C . PRO A 1 278 ? -14.091 15.348 6.441 1.00 83.69 278 PRO A C 1
ATOM 2215 O O . PRO A 1 278 ? -14.242 15.463 7.654 1.00 83.69 278 PRO A O 1
ATOM 2218 N N . THR A 1 279 ? -14.349 16.320 5.566 1.00 75.88 279 THR A N 1
ATOM 2219 C CA . THR A 1 279 ? -14.810 17.691 5.875 1.00 75.88 279 THR A CA 1
ATOM 2220 C C . THR A 1 279 ? -13.874 18.562 6.731 1.00 75.88 279 THR A C 1
ATOM 2222 O O . THR A 1 279 ? -13.995 19.786 6.659 1.00 75.88 279 THR A O 1
ATOM 2225 N N . ILE A 1 280 ? -12.867 18.003 7.412 1.00 77.12 280 ILE A N 1
ATOM 2226 C CA . ILE A 1 280 ? -11.969 18.729 8.329 1.00 77.12 280 ILE A CA 1
ATOM 2227 C C . ILE A 1 280 ? -10.598 19.004 7.694 1.00 77.12 280 ILE A C 1
ATOM 2229 O O . ILE A 1 280 ? -10.217 20.160 7.530 1.00 77.12 280 ILE A O 1
ATOM 2233 N N . THR A 1 281 ? -9.844 17.971 7.307 1.00 77.25 281 THR A N 1
ATOM 2234 C CA . THR A 1 281 ? -8.461 18.134 6.816 1.00 77.25 281 THR A CA 1
ATOM 2235 C C . THR A 1 281 ? -8.384 18.183 5.291 1.00 77.25 281 THR A C 1
ATOM 2237 O O . THR A 1 281 ? -9.368 17.964 4.582 1.00 77.25 281 THR A O 1
ATOM 2240 N N . SER A 1 282 ? -7.185 18.446 4.760 1.00 79.88 282 SER A N 1
ATOM 2241 C CA . SER A 1 282 ? -6.901 18.195 3.345 1.00 79.88 282 SER A CA 1
ATOM 2242 C C . SER A 1 282 ? -7.162 16.731 2.982 1.00 79.88 282 SER A C 1
ATOM 2244 O O . SER A 1 282 ? -6.808 15.816 3.729 1.00 79.88 282 SER A O 1
ATOM 2246 N N . CYS A 1 283 ? -7.808 16.515 1.836 1.00 86.75 283 CYS A N 1
ATOM 2247 C CA . CYS A 1 283 ? -7.995 15.182 1.276 1.00 86.75 283 CYS A CA 1
ATOM 2248 C C . CYS A 1 283 ? -6.833 14.804 0.349 1.00 86.75 283 CYS A C 1
ATOM 2250 O O . CYS A 1 283 ? -5.974 15.635 0.043 1.00 86.75 283 CYS A O 1
ATOM 2252 N N . TYR A 1 284 ? -6.819 13.563 -0.142 1.00 87.75 284 TYR A N 1
ATOM 2253 C CA . TYR A 1 284 ? -5.779 13.099 -1.063 1.00 87.75 284 TYR A CA 1
ATOM 2254 C C . TYR A 1 284 ? -5.647 14.010 -2.297 1.00 87.75 284 TYR A C 1
ATOM 2256 O O . TYR A 1 284 ? -4.537 14.418 -2.651 1.00 87.75 284 TYR A O 1
ATOM 2264 N N . GLU A 1 285 ? -6.783 14.417 -2.874 1.00 88.38 285 GLU A N 1
ATOM 2265 C CA . GLU A 1 285 ? -6.852 15.264 -4.071 1.00 88.38 285 GLU A CA 1
ATOM 2266 C C . GLU A 1 285 ? -6.213 16.650 -3.865 1.00 88.38 285 GLU A C 1
ATOM 2268 O O . GLU A 1 285 ? -5.581 17.182 -4.773 1.00 88.38 285 GLU A O 1
ATOM 2273 N N . CYS A 1 286 ? -6.268 17.217 -2.650 1.00 82.00 286 CYS A N 1
ATOM 2274 C CA . CYS A 1 286 ? -5.645 18.515 -2.352 1.00 82.00 286 CYS A CA 1
ATOM 2275 C C . CYS A 1 286 ? -4.125 18.523 -2.579 1.00 82.00 286 CYS A C 1
ATOM 2277 O O . CYS A 1 286 ? -3.541 19.585 -2.788 1.00 82.00 286 CYS A O 1
ATOM 2279 N N . SER A 1 287 ? -3.492 17.351 -2.532 1.00 79.12 287 SER A N 1
ATOM 2280 C CA . SER A 1 287 ? -2.041 17.175 -2.630 1.00 79.12 287 SER A CA 1
ATOM 2281 C C . SER A 1 287 ? -1.586 16.471 -3.910 1.00 79.12 287 SER A C 1
ATOM 2283 O O . SER A 1 287 ? -0.405 16.146 -4.026 1.00 79.12 287 SER A O 1
ATOM 2285 N N . LEU A 1 288 ? -2.496 16.219 -4.858 1.00 80.69 288 LEU A N 1
ATOM 2286 C CA . LEU A 1 288 ? -2.197 15.436 -6.059 1.00 80.69 288 LEU A CA 1
ATOM 2287 C C . LEU A 1 288 ? -1.044 16.051 -6.872 1.00 80.69 288 LEU A C 1
ATOM 2289 O O . LEU A 1 288 ? -0.144 15.334 -7.302 1.00 80.69 288 LEU A O 1
ATOM 2293 N N . ASP A 1 289 ? -1.003 17.383 -6.961 1.00 70.81 289 ASP A N 1
ATOM 2294 C CA . ASP A 1 289 ? 0.044 18.150 -7.655 1.00 70.81 289 ASP A CA 1
ATOM 2295 C C . ASP A 1 289 ? 1.444 17.973 -7.049 1.00 70.81 289 ASP A C 1
ATOM 2297 O O . ASP A 1 289 ? 2.452 18.238 -7.705 1.00 70.81 289 ASP A O 1
ATOM 2301 N N . MET A 1 290 ? 1.515 17.563 -5.778 1.00 68.06 290 MET A N 1
ATOM 2302 C CA . MET A 1 290 ? 2.772 17.336 -5.064 1.00 68.06 290 MET A CA 1
ATOM 2303 C C . MET A 1 290 ? 3.330 15.930 -5.303 1.00 68.06 290 MET A C 1
ATOM 2305 O O . MET A 1 290 ? 4.472 15.660 -4.929 1.00 68.06 290 MET A O 1
ATOM 2309 N N . LEU A 1 291 ? 2.549 15.028 -5.906 1.00 70.44 291 LEU A N 1
ATOM 2310 C CA . LEU A 1 291 ? 3.024 13.697 -6.259 1.00 70.44 291 LEU A CA 1
ATOM 2311 C C . LEU A 1 291 ? 3.986 13.783 -7.446 1.00 70.44 291 LEU A C 1
ATOM 2313 O O . LEU A 1 291 ? 3.765 14.507 -8.419 1.00 70.44 291 LEU A O 1
ATOM 2317 N N . SER A 1 292 ? 5.065 13.009 -7.379 1.00 63.72 292 SER A N 1
ATOM 2318 C CA . SER A 1 292 ? 5.999 12.844 -8.487 1.00 63.72 292 SER A CA 1
ATOM 2319 C C . SER A 1 292 ? 5.257 12.296 -9.707 1.00 63.72 292 SER A C 1
ATOM 2321 O O . SER A 1 292 ? 4.736 11.180 -9.695 1.00 63.72 292 SER A O 1
ATOM 2323 N N . LYS A 1 293 ? 5.212 13.080 -10.792 1.00 65.56 293 LYS A N 1
ATOM 2324 C CA . LYS A 1 293 ? 4.681 12.594 -12.071 1.00 65.56 293 LYS A CA 1
ATOM 2325 C C . LYS A 1 293 ? 5.548 11.425 -12.566 1.00 65.56 293 LYS A C 1
ATOM 2327 O O . LYS A 1 293 ? 6.773 11.489 -12.407 1.00 65.56 293 LYS A O 1
ATOM 2332 N N . PRO A 1 294 ? 4.952 10.383 -13.180 1.00 65.19 294 PRO A N 1
ATOM 2333 C CA . PRO A 1 294 ? 5.711 9.299 -13.790 1.00 65.19 294 PRO A CA 1
ATOM 2334 C C . PRO A 1 294 ? 6.778 9.853 -14.732 1.00 65.19 294 PRO A C 1
ATOM 2336 O O . PRO A 1 294 ? 6.539 10.819 -15.461 1.00 65.19 294 PRO A O 1
ATOM 2339 N N . THR A 1 295 ? 7.970 9.263 -14.710 1.00 65.94 295 THR A N 1
ATOM 2340 C CA . THR A 1 295 ? 9.095 9.740 -15.514 1.00 65.94 295 THR A CA 1
ATOM 2341 C C . THR A 1 295 ? 8.840 9.417 -16.987 1.00 65.94 295 THR A C 1
ATOM 2343 O O . THR A 1 295 ? 9.115 8.319 -17.451 1.00 65.94 295 THR A O 1
ATOM 2346 N N . THR A 1 296 ? 8.284 10.367 -17.740 1.00 71.38 296 THR A N 1
ATOM 2347 C CA . THR A 1 296 ? 8.069 10.215 -19.186 1.00 71.38 296 THR A CA 1
ATOM 2348 C C . THR A 1 296 ? 9.217 10.850 -19.957 1.00 71.38 296 THR A C 1
ATOM 2350 O O . THR A 1 296 ? 9.497 12.043 -19.797 1.00 71.38 296 THR A O 1
ATOM 2353 N N . PHE A 1 297 ? 9.863 10.087 -20.835 1.00 80.88 297 PHE A N 1
ATOM 2354 C CA . PHE A 1 297 ? 10.918 10.619 -21.691 1.00 80.88 297 PHE A CA 1
ATOM 2355 C C . PHE A 1 297 ? 10.326 11.204 -22.984 1.00 80.88 297 PHE A C 1
ATOM 2357 O O . PHE A 1 297 ? 9.528 10.540 -23.646 1.00 80.88 297 PHE A O 1
ATOM 2364 N N . PRO A 1 298 ? 10.716 12.423 -23.407 1.00 83.44 298 PRO A N 1
ATOM 2365 C CA . PRO A 1 298 ? 10.240 12.984 -24.667 1.00 83.44 298 PRO A CA 1
ATOM 2366 C C . PRO A 1 298 ? 10.598 12.090 -25.862 1.00 83.44 298 PRO A C 1
ATOM 2368 O O . PRO A 1 298 ? 11.751 11.669 -26.002 1.00 83.44 298 PRO A O 1
ATOM 2371 N N . ILE A 1 299 ? 9.645 11.880 -26.780 1.00 86.19 299 ILE A N 1
ATOM 2372 C CA . ILE A 1 299 ? 9.836 11.030 -27.972 1.00 86.19 299 ILE A CA 1
ATOM 2373 C C . ILE A 1 299 ? 11.072 11.464 -28.775 1.00 86.19 299 ILE A C 1
ATOM 2375 O O . ILE A 1 299 ? 11.879 10.631 -29.178 1.00 86.19 299 ILE A O 1
ATOM 2379 N N . CYS A 1 300 ? 11.281 12.771 -28.961 1.00 84.56 300 CYS A N 1
ATOM 2380 C CA . CYS A 1 300 ? 12.450 13.300 -29.672 1.00 84.56 300 CYS A CA 1
ATOM 2381 C C . CYS A 1 300 ? 13.783 12.911 -29.009 1.00 84.56 300 CYS A C 1
ATOM 2383 O O . CYS A 1 300 ? 14.778 12.685 -29.703 1.00 84.56 300 CYS A O 1
ATOM 2385 N N . THR A 1 301 ? 13.808 12.824 -27.678 1.00 87.75 301 THR A N 1
ATOM 2386 C CA . THR A 1 301 ? 14.993 12.450 -26.904 1.00 87.75 301 THR A CA 1
ATOM 2387 C C . THR A 1 301 ? 15.300 10.972 -27.091 1.00 87.75 301 THR A C 1
ATOM 2389 O O . THR A 1 301 ? 16.411 10.648 -27.503 1.00 87.75 301 THR A O 1
ATOM 2392 N N . ILE A 1 302 ? 14.325 10.084 -26.885 1.00 91.38 302 ILE A N 1
ATOM 2393 C CA . ILE A 1 302 ? 14.528 8.636 -27.062 1.00 91.38 302 ILE A CA 1
ATOM 2394 C C . ILE A 1 302 ? 14.806 8.273 -28.532 1.00 91.38 302 ILE A C 1
ATOM 2396 O O . ILE A 1 302 ? 15.639 7.413 -28.818 1.00 91.38 302 ILE A O 1
ATOM 2400 N N . ALA A 1 303 ? 14.181 8.975 -29.484 1.00 88.62 303 ALA A N 1
ATOM 2401 C CA . ALA A 1 303 ? 14.344 8.721 -30.912 1.00 88.62 303 ALA A CA 1
ATOM 2402 C C . ALA A 1 303 ? 15.703 9.184 -31.450 1.00 88.62 303 ALA A C 1
ATOM 2404 O O . ALA A 1 303 ? 16.321 8.453 -32.221 1.00 88.62 303 ALA A O 1
ATOM 2405 N N . ASN A 1 304 ? 16.176 10.373 -31.063 1.00 90.69 304 ASN A N 1
ATOM 2406 C CA . ASN A 1 304 ? 17.299 11.018 -31.756 1.00 90.69 304 ASN A CA 1
ATOM 2407 C C . ASN A 1 304 ? 18.505 11.322 -30.867 1.00 90.69 304 ASN A C 1
ATOM 2409 O O . ASN A 1 304 ? 19.629 11.331 -31.359 1.00 90.69 304 ASN A O 1
ATOM 2413 N N . THR A 1 305 ? 18.294 11.608 -29.580 1.00 91.94 305 THR A N 1
ATOM 2414 C CA . THR A 1 305 ? 19.360 12.085 -28.681 1.00 91.94 305 THR A CA 1
ATOM 2415 C C . THR A 1 305 ? 19.304 11.410 -27.305 1.00 91.94 305 THR A C 1
ATOM 2417 O O . THR A 1 305 ? 19.186 12.099 -26.286 1.00 91.94 305 THR A O 1
ATOM 2420 N N . PRO A 1 306 ? 19.377 10.064 -27.231 1.00 93.06 306 PRO A N 1
ATOM 2421 C CA . PRO A 1 306 ? 19.454 9.370 -25.955 1.00 93.06 306 PRO A CA 1
ATOM 2422 C C . PRO A 1 306 ? 20.736 9.787 -25.219 1.00 93.06 306 PRO A C 1
ATOM 2424 O O . PRO A 1 306 ? 21.762 10.075 -25.832 1.00 93.06 306 PRO A O 1
ATOM 2427 N N . ARG A 1 307 ? 20.653 9.867 -23.890 1.00 91.69 307 ARG A N 1
ATOM 2428 C CA . ARG A 1 307 ? 21.743 10.328 -23.008 1.00 91.69 307 ARG A CA 1
ATOM 2429 C C . ARG A 1 307 ? 21.923 9.425 -21.795 1.00 91.69 307 ARG A C 1
ATOM 2431 O O . ARG A 1 307 ? 23.022 9.338 -21.267 1.00 91.69 307 ARG A O 1
ATOM 2438 N N . LEU A 1 308 ? 20.844 8.771 -21.376 1.00 94.06 308 LEU A N 1
ATOM 2439 C CA . LEU A 1 308 ? 20.796 7.862 -20.243 1.00 94.06 308 LEU A CA 1
ATOM 2440 C C . LEU A 1 308 ? 20.476 6.439 -20.734 1.00 94.06 308 LEU A C 1
ATOM 2442 O O . LEU A 1 308 ? 19.835 6.303 -21.785 1.00 94.06 308 LEU A O 1
ATOM 2446 N N . PRO A 1 309 ? 20.901 5.381 -20.021 1.00 94.19 309 PRO A N 1
ATOM 2447 C CA . PRO A 1 309 ? 20.560 4.004 -20.379 1.00 94.19 309 PRO A CA 1
ATOM 2448 C C . PRO A 1 309 ? 19.040 3.763 -20.427 1.00 94.19 309 PRO A C 1
ATOM 2450 O O . PRO A 1 309 ? 18.572 3.024 -21.293 1.00 94.19 309 PRO A O 1
ATOM 2453 N N . GLU A 1 310 ? 18.263 4.453 -19.593 1.00 93.19 310 GLU A N 1
ATOM 2454 C CA . GLU A 1 310 ? 16.797 4.433 -19.571 1.00 93.19 310 GLU A CA 1
ATOM 2455 C C . GLU A 1 310 ? 16.202 4.915 -20.899 1.00 93.19 310 GLU A C 1
ATOM 2457 O O . GLU A 1 310 ? 15.247 4.323 -21.388 1.00 93.19 310 GLU A O 1
ATOM 2462 N N . HIS A 1 311 ? 16.809 5.912 -21.558 1.00 94.19 311 HIS A N 1
ATOM 2463 C CA . HIS A 1 311 ? 16.337 6.384 -22.867 1.00 94.19 311 HIS A CA 1
ATOM 2464 C C . HIS A 1 311 ? 16.467 5.299 -23.944 1.00 94.19 311 HIS A C 1
ATOM 2466 O O . HIS A 1 311 ? 15.650 5.229 -24.859 1.00 94.19 311 HIS A O 1
ATOM 2472 N N . CYS A 1 312 ? 17.510 4.468 -23.861 1.00 95.88 312 CYS A N 1
ATOM 2473 C CA . CYS A 1 312 ? 17.728 3.362 -24.793 1.00 95.88 312 CYS A CA 1
ATOM 2474 C C . CYS A 1 312 ? 16.731 2.223 -24.558 1.00 95.88 312 CYS A C 1
ATOM 2476 O O . CYS A 1 312 ? 16.305 1.584 -25.519 1.00 95.88 312 CYS A O 1
ATOM 2478 N N . ILE A 1 313 ? 16.368 1.983 -23.297 1.00 95.38 313 ILE A N 1
ATOM 2479 C CA . ILE A 1 313 ? 15.347 1.004 -22.919 1.00 95.38 313 ILE A CA 1
ATOM 2480 C C . ILE A 1 313 ? 13.964 1.480 -23.371 1.00 95.38 313 ILE A C 1
ATOM 2482 O O . ILE A 1 313 ? 13.256 0.729 -24.037 1.00 95.38 313 ILE A O 1
ATOM 2486 N N . GLU A 1 314 ? 13.625 2.741 -23.109 1.00 92.19 314 GLU A N 1
ATOM 2487 C CA . GLU A 1 314 ? 12.346 3.327 -23.514 1.00 92.19 314 GLU A CA 1
ATOM 2488 C C . GLU A 1 314 ? 12.206 3.411 -25.040 1.00 92.19 314 GLU A C 1
ATOM 2490 O O . GLU A 1 314 ? 11.145 3.175 -25.610 1.00 92.19 314 GLU A O 1
ATOM 2495 N N . TRP A 1 315 ? 13.305 3.675 -25.753 1.00 95.50 315 TRP A N 1
ATOM 2496 C CA . TRP A 1 315 ? 13.324 3.564 -27.211 1.00 95.50 315 TRP A CA 1
ATOM 2497 C C . TRP A 1 315 ? 12.981 2.140 -27.677 1.00 95.50 315 TRP A C 1
ATOM 2499 O O . TRP A 1 315 ? 12.221 1.971 -28.635 1.00 95.50 315 TRP A O 1
ATOM 2509 N N . ALA A 1 316 ? 13.514 1.115 -27.001 1.00 95.56 316 ALA A N 1
ATOM 2510 C CA . ALA A 1 316 ? 13.253 -0.274 -27.354 1.00 95.56 316 ALA A CA 1
ATOM 2511 C C . ALA A 1 316 ? 11.778 -0.659 -27.132 1.00 95.56 316 ALA A C 1
ATOM 2513 O O . ALA A 1 316 ? 11.203 -1.349 -27.973 1.00 95.56 316 ALA A O 1
ATOM 2514 N N . SER A 1 317 ? 11.159 -0.190 -26.044 1.00 93.06 317 SER A N 1
ATOM 2515 C CA . SER A 1 317 ? 9.760 -0.483 -25.705 1.00 93.06 317 SER A CA 1
ATOM 2516 C C . SER A 1 317 ? 8.755 0.325 -26.531 1.00 93.06 317 SER A C 1
ATOM 2518 O O . SER A 1 317 ? 7.781 -0.240 -27.027 1.00 93.06 317 SER A O 1
ATOM 2520 N N . VAL A 1 318 ? 8.983 1.629 -26.716 1.00 91.06 318 VAL A N 1
ATOM 2521 C CA . VAL A 1 318 ? 7.996 2.551 -27.307 1.00 91.06 318 VAL A CA 1
ATOM 2522 C C . VAL A 1 318 ? 8.114 2.650 -28.827 1.00 91.06 318 VAL A C 1
ATOM 2524 O O . VAL A 1 318 ? 7.109 2.838 -29.510 1.00 91.06 318 VAL A O 1
ATOM 2527 N N . LEU A 1 319 ? 9.323 2.532 -29.383 1.00 92.12 319 LEU A N 1
ATOM 2528 C CA . LEU A 1 319 ? 9.565 2.753 -30.814 1.00 92.12 319 LEU A CA 1
ATOM 2529 C C . LEU A 1 319 ? 9.943 1.467 -31.542 1.00 92.12 319 LEU A C 1
ATOM 2531 O O . LEU A 1 319 ? 9.359 1.148 -32.578 1.00 92.12 319 LEU A O 1
ATOM 2535 N N . GLU A 1 320 ? 10.905 0.716 -31.009 1.00 95.12 320 GLU A N 1
ATOM 2536 C CA . GLU A 1 320 ? 11.444 -0.449 -31.709 1.00 95.12 320 GLU A CA 1
ATOM 2537 C C . GLU A 1 320 ? 10.502 -1.655 -31.655 1.00 95.12 320 GLU A C 1
ATOM 2539 O O . GLU A 1 320 ? 10.299 -2.326 -32.669 1.00 95.12 320 GLU A O 1
ATOM 2544 N N . TRP A 1 321 ? 9.875 -1.909 -30.504 1.00 95.19 321 TRP A N 1
ATOM 2545 C CA . TRP A 1 321 ? 8.934 -3.015 -30.346 1.00 95.19 321 TRP A CA 1
ATOM 2546 C C . TRP A 1 321 ? 7.746 -2.908 -31.327 1.00 95.19 321 TRP A C 1
ATOM 2548 O O . TRP A 1 321 ? 7.544 -3.849 -32.106 1.00 95.19 321 TRP A O 1
ATOM 2558 N N . PRO A 1 322 ? 7.007 -1.779 -31.418 1.00 93.38 322 PRO A N 1
ATOM 2559 C CA . PRO A 1 322 ? 5.937 -1.638 -32.410 1.00 93.38 322 PRO A CA 1
ATOM 2560 C C . PRO A 1 322 ? 6.443 -1.672 -33.856 1.00 93.38 322 PRO A C 1
ATOM 2562 O O . PRO A 1 322 ? 5.742 -2.151 -34.745 1.00 93.38 322 PRO A O 1
ATOM 2565 N N . ARG A 1 323 ? 7.674 -1.211 -34.120 1.00 94.12 323 ARG A N 1
ATOM 2566 C CA . ARG A 1 323 ? 8.274 -1.280 -35.462 1.00 94.12 323 ARG A CA 1
ATOM 2567 C C . ARG A 1 323 ? 8.488 -2.722 -35.925 1.00 94.12 323 ARG A C 1
ATOM 2569 O O . ARG A 1 323 ? 8.323 -3.007 -37.109 1.00 94.12 323 ARG A O 1
ATOM 2576 N N . VAL A 1 324 ? 8.880 -3.616 -35.016 1.00 94.94 324 VAL A N 1
ATOM 2577 C CA . VAL A 1 324 ? 9.206 -5.015 -35.334 1.00 94.94 324 VAL A CA 1
ATOM 2578 C C . VAL A 1 324 ? 7.976 -5.918 -35.283 1.00 94.94 324 VAL A C 1
ATOM 2580 O O . VAL A 1 324 ? 7.828 -6.787 -36.141 1.00 94.94 324 VAL A O 1
ATOM 2583 N N . TRP A 1 325 ? 7.080 -5.708 -34.318 1.00 92.12 325 TRP A N 1
ATOM 2584 C CA . TRP A 1 325 ? 5.934 -6.594 -34.094 1.00 92.12 325 TRP A CA 1
ATOM 2585 C C . TRP A 1 325 ? 4.560 -5.960 -34.333 1.00 92.12 325 TRP A C 1
ATOM 2587 O O . TRP A 1 325 ? 3.535 -6.608 -34.105 1.00 92.12 325 TRP A O 1
ATOM 2597 N N . GLY A 1 326 ? 4.509 -4.720 -34.823 1.00 91.88 326 GLY A N 1
ATOM 2598 C CA . GLY A 1 326 ? 3.267 -4.027 -35.150 1.00 91.88 326 GLY A CA 1
ATOM 2599 C C . GLY A 1 326 ? 2.403 -3.800 -33.912 1.00 91.88 326 GLY A C 1
ATOM 2600 O O . GLY A 1 326 ? 2.764 -3.043 -33.017 1.00 91.88 326 GLY A O 1
ATOM 2601 N N . SER A 1 327 ? 1.246 -4.461 -33.869 1.00 89.12 327 SER A N 1
ATOM 2602 C CA . SER A 1 327 ? 0.254 -4.323 -32.797 1.00 89.12 327 SER A CA 1
ATOM 2603 C C . SER A 1 327 ? 0.438 -5.290 -31.621 1.00 89.12 327 SER A C 1
ATOM 2605 O O . SER A 1 327 ? -0.304 -5.188 -30.642 1.00 89.12 327 SER A O 1
ATOM 2607 N N . LYS A 1 328 ? 1.389 -6.237 -31.680 1.00 91.62 328 LYS A N 1
ATOM 2608 C CA . LYS A 1 328 ? 1.652 -7.156 -30.559 1.00 91.62 328 LYS A CA 1
ATOM 2609 C C . LYS A 1 328 ? 2.205 -6.357 -29.375 1.00 91.62 328 LYS A C 1
ATOM 2611 O O . LYS A 1 328 ? 3.244 -5.722 -29.514 1.00 91.62 328 LYS A O 1
ATOM 2616 N N . LYS A 1 329 ? 1.567 -6.435 -28.205 1.00 90.56 329 LYS A N 1
ATOM 2617 C CA . LYS A 1 329 ? 2.139 -5.926 -26.946 1.00 90.56 329 LYS A CA 1
ATOM 2618 C C . LYS A 1 329 ? 3.143 -6.931 -26.377 1.00 90.56 329 LYS A C 1
ATOM 2620 O O . LYS A 1 329 ? 2.926 -8.136 -26.512 1.00 90.56 329 LYS A O 1
ATOM 2625 N N . TYR A 1 330 ? 4.224 -6.439 -25.778 1.00 89.31 330 TYR A N 1
ATOM 2626 C CA . TYR A 1 330 ? 5.117 -7.283 -24.987 1.00 89.31 330 TYR A CA 1
ATOM 2627 C C . TYR A 1 330 ? 4.469 -7.656 -23.663 1.00 89.31 330 TYR A C 1
ATOM 2629 O O . TYR A 1 330 ? 3.700 -6.877 -23.097 1.00 89.31 330 TYR A O 1
ATOM 2637 N N . ASP A 1 331 ? 4.820 -8.834 -23.175 1.00 86.94 331 ASP A N 1
ATOM 2638 C CA . ASP A 1 331 ? 4.516 -9.271 -21.826 1.00 86.94 331 ASP A CA 1
ATOM 2639 C C . ASP A 1 331 ? 5.705 -8.940 -20.917 1.00 86.94 331 ASP A C 1
ATOM 2641 O O . ASP A 1 331 ? 6.833 -9.390 -21.127 1.00 86.94 331 ASP A O 1
ATOM 2645 N N . THR A 1 332 ? 5.455 -8.110 -19.909 1.00 83.69 332 THR A N 1
ATOM 2646 C CA . THR A 1 332 ? 6.469 -7.675 -18.951 1.00 83.69 332 THR A CA 1
ATOM 2647 C C . THR A 1 332 ? 6.957 -8.818 -18.060 1.00 83.69 332 THR A C 1
ATOM 2649 O O . THR A 1 332 ? 8.082 -8.769 -17.555 1.00 83.69 332 THR A O 1
ATOM 2652 N N . ASP A 1 333 ? 6.148 -9.856 -17.865 1.00 79.50 333 ASP A N 1
ATOM 2653 C CA . ASP A 1 333 ? 6.478 -11.021 -17.050 1.00 79.50 333 ASP A CA 1
ATOM 2654 C C . ASP A 1 333 ? 7.097 -12.160 -17.870 1.00 79.50 333 ASP A C 1
ATOM 2656 O O . ASP A 1 333 ? 7.673 -13.084 -17.293 1.00 79.50 333 ASP A O 1
ATOM 2660 N N . ASN A 1 334 ? 7.089 -12.055 -19.204 1.00 86.81 334 ASN A N 1
ATOM 2661 C CA . ASN A 1 334 ? 7.760 -12.998 -20.091 1.00 86.81 334 ASN A CA 1
ATOM 2662 C C . ASN A 1 334 ? 9.272 -12.689 -20.208 1.00 86.81 334 ASN A C 1
ATOM 2664 O O . ASN A 1 334 ? 9.657 -11.660 -20.774 1.00 86.81 334 ASN A O 1
ATOM 2668 N N . PRO A 1 335 ? 10.165 -13.593 -19.754 1.00 88.44 335 PRO A N 1
ATOM 2669 C CA . PRO A 1 335 ? 11.609 -13.380 -19.830 1.00 88.44 335 PRO A CA 1
ATOM 2670 C C . PRO A 1 335 ? 12.144 -13.196 -21.256 1.00 88.44 335 PRO A C 1
ATOM 2672 O O . PRO A 1 335 ? 13.150 -12.513 -21.441 1.00 88.44 335 PRO A O 1
ATOM 2675 N N . GLU A 1 336 ? 11.505 -13.792 -22.267 1.00 92.50 336 GLU A N 1
ATOM 2676 C CA . GLU A 1 336 ? 11.943 -13.678 -23.662 1.00 92.50 336 GLU A CA 1
ATOM 2677 C C . GLU A 1 336 ? 11.703 -12.271 -24.217 1.00 92.50 336 GLU A C 1
ATOM 2679 O O . GLU A 1 336 ? 12.601 -11.693 -24.838 1.00 92.50 336 GLU A O 1
ATOM 2684 N N . ASP A 1 337 ? 10.529 -11.702 -23.937 1.00 93.62 337 ASP A N 1
ATOM 2685 C CA . ASP A 1 337 ? 10.150 -10.354 -24.362 1.00 93.62 337 ASP A CA 1
ATOM 2686 C C . ASP A 1 337 ? 11.061 -9.309 -23.689 1.00 93.62 337 ASP A C 1
ATOM 2688 O O . ASP A 1 337 ? 11.633 -8.442 -24.358 1.00 93.62 337 ASP A O 1
ATOM 2692 N N . ILE A 1 338 ? 11.299 -9.450 -22.379 1.00 92.38 338 ILE A N 1
ATOM 2693 C CA . ILE A 1 338 ? 12.232 -8.592 -21.633 1.00 92.38 338 ILE A CA 1
ATOM 2694 C C . ILE A 1 338 ? 13.666 -8.736 -22.145 1.00 92.38 338 ILE A C 1
ATOM 2696 O O . ILE A 1 338 ? 14.364 -7.736 -22.327 1.00 92.38 338 ILE A O 1
ATOM 2700 N N . ASN A 1 339 ? 14.130 -9.963 -22.393 1.00 94.81 339 ASN A N 1
ATOM 2701 C CA . ASN A 1 339 ? 15.472 -10.177 -22.920 1.00 94.81 339 ASN A CA 1
ATOM 2702 C C . ASN A 1 339 ? 15.628 -9.536 -24.303 1.00 94.81 339 ASN A C 1
ATOM 2704 O O . ASN A 1 339 ? 16.668 -8.944 -24.583 1.00 94.81 339 ASN A O 1
ATOM 2708 N N . TRP A 1 340 ? 14.602 -9.589 -25.153 1.00 96.88 340 TRP A N 1
ATOM 2709 C CA . TRP A 1 340 ? 14.646 -8.903 -26.438 1.00 96.88 340 TRP A CA 1
ATOM 2710 C C . TRP A 1 340 ? 14.787 -7.388 -26.269 1.00 96.88 340 TRP A C 1
ATOM 2712 O O . TRP A 1 340 ? 15.676 -6.793 -26.884 1.00 96.88 340 TRP A O 1
ATOM 2722 N N . LEU A 1 341 ? 13.976 -6.777 -25.396 1.00 96.19 341 LEU A N 1
ATOM 2723 C CA . LEU A 1 341 ? 14.052 -5.343 -25.090 1.00 96.19 341 LEU A CA 1
ATOM 2724 C C . LEU A 1 341 ? 15.447 -4.958 -24.591 1.00 96.19 341 LEU A C 1
ATOM 2726 O O . LEU A 1 341 ? 16.039 -3.995 -25.077 1.00 96.19 341 LEU A O 1
ATOM 2730 N N . TYR A 1 342 ? 16.012 -5.766 -23.694 1.00 96.81 342 TYR A N 1
ATOM 2731 C CA . TYR A 1 342 ? 17.364 -5.590 -23.172 1.00 96.81 342 TYR A CA 1
ATOM 2732 C C . TYR A 1 342 ? 18.426 -5.617 -24.283 1.00 96.81 342 TYR A C 1
ATOM 2734 O O . TYR A 1 342 ? 19.297 -4.744 -24.326 1.00 96.81 342 TYR A O 1
ATOM 2742 N N . GLN A 1 343 ? 18.351 -6.571 -25.217 1.00 97.44 343 GLN A N 1
ATOM 2743 C CA . GLN A 1 343 ? 19.308 -6.663 -26.328 1.00 97.44 343 GLN A CA 1
ATOM 2744 C C . GLN A 1 343 ? 19.201 -5.475 -27.296 1.00 97.44 343 GLN A C 1
ATOM 2746 O O . GLN A 1 343 ? 20.228 -4.959 -27.760 1.00 97.44 343 GLN A O 1
ATOM 2751 N N . GLN A 1 344 ? 17.983 -5.003 -27.583 1.00 97.75 344 GLN A N 1
ATOM 2752 C CA . GLN A 1 344 ? 17.790 -3.808 -28.410 1.00 97.75 344 GLN A CA 1
ATOM 2753 C C . GLN A 1 344 ? 18.324 -2.556 -27.714 1.00 97.75 344 GLN A C 1
ATOM 2755 O O . GLN A 1 344 ? 19.084 -1.793 -28.316 1.00 97.75 344 GLN A O 1
ATOM 2760 N N . ALA A 1 345 ? 18.016 -2.387 -26.428 1.00 96.94 345 ALA A N 1
ATOM 2761 C CA . ALA A 1 345 ? 18.506 -1.279 -25.618 1.00 96.94 345 ALA A CA 1
ATOM 2762 C C . ALA A 1 345 ? 20.041 -1.261 -25.533 1.00 96.94 345 ALA A C 1
ATOM 2764 O O . ALA A 1 345 ? 20.655 -0.209 -25.704 1.00 96.94 345 ALA A O 1
ATOM 2765 N N . LEU A 1 346 ? 20.684 -2.420 -25.351 1.00 97.31 346 LEU A N 1
ATOM 2766 C CA . LEU A 1 346 ? 22.144 -2.570 -25.376 1.00 97.31 346 LEU A CA 1
ATOM 2767 C C . LEU A 1 346 ? 22.751 -2.141 -26.713 1.00 97.31 346 LEU A C 1
ATOM 2769 O O . LEU A 1 346 ? 23.764 -1.440 -26.752 1.00 97.31 346 LEU A O 1
ATOM 2773 N N . THR A 1 347 ? 22.151 -2.586 -27.816 1.00 96.94 347 THR A N 1
ATOM 2774 C CA . THR A 1 347 ? 22.615 -2.249 -29.167 1.00 96.94 347 THR A CA 1
ATOM 2775 C C . THR A 1 347 ? 22.498 -0.749 -29.409 1.00 96.94 347 THR A C 1
ATOM 2777 O O . THR A 1 347 ? 23.440 -0.124 -29.897 1.00 96.94 347 THR A O 1
ATOM 2780 N N . ARG A 1 348 ? 21.377 -0.153 -28.996 1.00 96.31 348 ARG A N 1
ATOM 2781 C CA . ARG A 1 348 ? 21.142 1.288 -29.071 1.00 96.31 348 ARG A CA 1
ATOM 2782 C C . ARG A 1 348 ? 22.130 2.068 -28.209 1.00 96.31 348 ARG A C 1
ATOM 2784 O O . ARG A 1 348 ? 22.744 3.011 -28.695 1.00 96.31 348 ARG A O 1
ATOM 2791 N N . ALA A 1 349 ? 22.361 1.639 -26.972 1.00 96.81 349 ALA A N 1
ATOM 2792 C CA . ALA A 1 349 ? 23.305 2.282 -26.066 1.00 96.81 349 ALA A CA 1
ATOM 2793 C C . ALA A 1 349 ? 24.730 2.299 -26.642 1.00 96.81 349 ALA A C 1
ATOM 2795 O O . ALA A 1 349 ? 25.387 3.338 -26.613 1.00 96.81 349 ALA A O 1
ATOM 2796 N N . LYS A 1 350 ? 25.169 1.208 -27.287 1.00 96.50 350 LYS A N 1
ATOM 2797 C CA . LYS A 1 350 ? 26.458 1.161 -28.000 1.00 96.50 350 LYS A CA 1
ATOM 2798 C C . LYS A 1 350 ? 26.555 2.186 -29.135 1.00 96.50 350 LYS A C 1
ATOM 2800 O O . LYS A 1 350 ? 27.616 2.775 -29.306 1.00 96.50 350 LYS A O 1
ATOM 2805 N N . GLN A 1 351 ? 25.475 2.432 -29.884 1.00 95.69 351 GLN A N 1
ATOM 2806 C CA . GLN A 1 351 ? 25.466 3.426 -30.973 1.00 95.69 351 GLN A CA 1
ATOM 2807 C C . GLN A 1 351 ? 25.715 4.854 -30.469 1.00 95.69 351 GLN A C 1
ATOM 2809 O O . GLN A 1 351 ? 26.323 5.653 -31.175 1.00 95.69 351 GLN A O 1
ATOM 2814 N N . PHE A 1 352 ? 25.264 5.163 -29.252 1.00 94.94 352 PHE A N 1
ATOM 2815 C CA . PHE A 1 352 ? 25.393 6.486 -28.632 1.00 94.94 352 PHE A CA 1
ATOM 2816 C C . PHE A 1 352 ? 26.487 6.548 -27.561 1.00 94.94 352 PHE A C 1
ATOM 2818 O O . PHE A 1 352 ? 26.606 7.553 -26.865 1.00 94.94 352 PHE A O 1
ATOM 2825 N N . ASN A 1 353 ? 27.302 5.495 -27.440 1.00 95.38 353 ASN A N 1
ATOM 2826 C CA . ASN A 1 353 ? 28.367 5.376 -26.446 1.00 95.38 353 ASN A CA 1
ATOM 2827 C C . ASN A 1 353 ? 27.873 5.547 -24.990 1.00 95.38 353 ASN A C 1
ATOM 2829 O O . ASN A 1 353 ? 28.543 6.154 -24.156 1.00 95.38 353 ASN A O 1
ATOM 2833 N N . ILE A 1 354 ? 26.685 5.010 -24.702 1.00 94.00 354 ILE A N 1
ATOM 2834 C CA . ILE A 1 354 ? 26.032 5.010 -23.389 1.00 94.00 354 ILE A CA 1
ATOM 2835 C C . ILE A 1 354 ? 26.316 3.672 -22.700 1.00 94.00 354 ILE A C 1
ATOM 2837 O O . ILE A 1 354 ? 26.192 2.603 -23.302 1.00 94.00 354 ILE A O 1
ATOM 2841 N N . THR A 1 355 ? 26.685 3.725 -21.425 1.00 93.06 355 THR A N 1
ATOM 2842 C CA . THR A 1 355 ? 26.906 2.555 -20.565 1.00 93.06 355 THR A CA 1
ATOM 2843 C C . THR A 1 355 ? 25.785 2.435 -19.526 1.00 93.06 355 THR A C 1
ATOM 2845 O O . THR A 1 355 ? 24.957 3.330 -19.389 1.00 93.06 355 THR A O 1
ATOM 2848 N N . GLY A 1 356 ? 25.717 1.307 -18.813 1.00 89.31 356 GLY A N 1
ATOM 2849 C CA . GLY A 1 356 ? 24.767 1.125 -17.704 1.00 89.31 356 GLY A CA 1
ATOM 2850 C C . GLY A 1 356 ? 23.463 0.395 -18.047 1.00 89.31 356 GLY A C 1
ATOM 2851 O O . GLY A 1 356 ? 22.677 0.127 -17.145 1.00 89.31 356 GLY A O 1
ATOM 2852 N N . VAL A 1 357 ? 23.239 -0.010 -19.304 1.00 93.38 357 VAL A N 1
ATOM 2853 C CA . VAL A 1 357 ? 22.102 -0.887 -19.641 1.00 93.38 357 VAL A CA 1
ATOM 2854 C C . VAL A 1 357 ? 22.342 -2.283 -19.066 1.00 93.38 357 VAL A C 1
ATOM 2856 O O . VAL A 1 357 ? 23.223 -3.019 -19.516 1.00 93.38 357 VAL A O 1
ATOM 2859 N N . THR A 1 358 ? 21.530 -2.664 -18.086 1.00 92.12 358 THR A N 1
ATOM 2860 C CA . THR A 1 358 ? 21.517 -4.005 -17.490 1.00 92.12 358 THR A CA 1
ATOM 2861 C C . THR A 1 358 ? 20.144 -4.647 -17.667 1.00 92.12 358 THR A C 1
ATOM 2863 O O . THR A 1 358 ? 19.153 -3.957 -17.915 1.00 92.12 358 THR A O 1
ATOM 2866 N N . TYR A 1 359 ? 20.069 -5.972 -17.530 1.00 88.38 359 TYR A N 1
ATOM 2867 C CA . TYR A 1 359 ? 18.790 -6.685 -17.576 1.00 88.38 359 TYR A CA 1
ATOM 2868 C C . TYR A 1 359 ? 17.844 -6.204 -16.462 1.00 88.38 359 TYR A C 1
ATOM 2870 O O . TYR A 1 359 ? 16.682 -5.914 -16.724 1.00 88.38 359 TYR A O 1
ATOM 2878 N N . SER A 1 360 ? 18.377 -6.010 -15.248 1.00 83.69 360 SER A N 1
ATOM 2879 C CA . SER A 1 360 ? 17.626 -5.481 -14.100 1.00 83.69 360 SER A CA 1
ATOM 2880 C C . SER A 1 360 ? 17.096 -4.066 -14.356 1.00 83.69 360 SER A C 1
ATOM 2882 O O . SER A 1 360 ? 15.913 -3.808 -14.156 1.00 83.69 360 SER A O 1
ATOM 2884 N N . LEU A 1 361 ? 17.930 -3.166 -14.895 1.00 85.94 361 LEU A N 1
ATOM 2885 C CA . LEU A 1 361 ? 17.488 -1.817 -15.265 1.00 85.94 361 LEU A CA 1
ATOM 2886 C C . LEU A 1 361 ? 16.414 -1.855 -16.360 1.00 85.94 361 LEU A C 1
ATOM 2888 O O . LEU A 1 361 ? 15.446 -1.107 -16.297 1.00 85.94 361 LEU A O 1
ATOM 2892 N N . THR A 1 362 ? 16.550 -2.764 -17.331 1.00 88.88 362 THR A N 1
ATOM 2893 C CA . THR A 1 362 ? 15.546 -2.958 -18.389 1.00 88.88 362 THR A CA 1
ATOM 2894 C C . THR A 1 362 ? 14.207 -3.377 -17.797 1.00 88.88 362 THR A C 1
ATOM 2896 O O . THR A 1 362 ? 13.184 -2.786 -18.125 1.00 88.88 362 THR A O 1
ATOM 2899 N N . GLN A 1 363 ? 14.207 -4.346 -16.880 1.00 84.69 363 GLN A N 1
ATOM 2900 C CA . GLN A 1 363 ? 12.999 -4.734 -16.155 1.00 84.69 363 GLN A CA 1
ATOM 2901 C C . GLN A 1 363 ? 12.418 -3.567 -15.357 1.00 84.69 363 GLN A C 1
ATOM 2903 O O . GLN A 1 363 ? 11.213 -3.353 -15.417 1.00 84.69 363 GLN A O 1
ATOM 2908 N N . GLY A 1 364 ? 13.264 -2.810 -14.654 1.00 82.12 364 GLY A N 1
ATOM 2909 C CA . GLY A 1 364 ? 12.876 -1.640 -13.866 1.00 82.12 364 GLY A CA 1
ATOM 2910 C C . GLY A 1 364 ? 12.114 -0.599 -14.681 1.00 82.12 364 GLY A C 1
ATOM 2911 O O . GLY A 1 364 ? 10.999 -0.236 -14.315 1.00 82.12 364 GLY A O 1
ATOM 2912 N N . VAL A 1 365 ? 12.691 -0.178 -15.809 1.00 84.50 365 VAL A N 1
ATOM 2913 C CA . VAL A 1 365 ? 12.103 0.831 -16.704 1.00 84.50 365 VAL A CA 1
ATOM 2914 C C . VAL A 1 365 ? 10.827 0.303 -17.360 1.00 84.50 365 VAL A C 1
ATOM 2916 O O . VAL A 1 365 ? 9.786 0.940 -17.289 1.00 84.50 365 VAL A O 1
ATOM 2919 N N . VAL A 1 366 ? 10.866 -0.900 -17.939 1.00 86.12 366 VAL A N 1
ATOM 2920 C CA . VAL A 1 366 ? 9.741 -1.444 -18.719 1.00 86.12 366 VAL A CA 1
ATOM 2921 C C . VAL A 1 366 ? 8.530 -1.784 -17.842 1.00 86.12 366 VAL A C 1
ATOM 2923 O O . VAL A 1 366 ? 7.391 -1.655 -18.290 1.00 86.12 366 VAL A O 1
ATOM 2926 N N . LYS A 1 367 ? 8.756 -2.218 -16.595 1.00 77.19 367 LYS A N 1
ATOM 2927 C CA . LYS A 1 367 ? 7.686 -2.493 -15.623 1.00 77.19 367 LYS A CA 1
ATOM 2928 C C . LYS A 1 367 ? 7.275 -1.269 -14.805 1.00 77.19 367 LYS A C 1
ATOM 2930 O O . LYS A 1 367 ? 6.338 -1.396 -14.026 1.00 77.19 367 LYS A O 1
ATOM 2935 N N . ASN A 1 368 ? 7.969 -0.133 -14.933 1.00 72.38 368 ASN A N 1
ATOM 2936 C CA . ASN A 1 368 ? 7.851 0.996 -14.004 1.00 72.38 368 ASN A CA 1
ATOM 2937 C C . ASN A 1 368 ? 7.913 0.533 -12.533 1.00 72.38 368 ASN A C 1
ATOM 2939 O O . ASN A 1 368 ? 7.031 0.842 -11.734 1.00 72.38 368 ASN A O 1
ATOM 2943 N N . ILE A 1 369 ? 8.919 -0.283 -12.186 1.00 63.28 369 ILE A N 1
ATOM 2944 C CA . ILE A 1 369 ? 9.016 -0.882 -10.844 1.00 63.28 369 ILE A CA 1
ATOM 2945 C C . ILE A 1 369 ? 9.204 0.226 -9.809 1.00 63.28 369 ILE A C 1
ATOM 2947 O O . ILE A 1 369 ? 10.274 0.827 -9.733 1.00 63.28 369 ILE A O 1
ATOM 2951 N N . ILE A 1 370 ? 8.199 0.424 -8.957 1.00 64.81 370 ILE A N 1
ATOM 2952 C CA . ILE A 1 370 ? 8.340 1.223 -7.741 1.00 64.81 370 ILE A CA 1
ATOM 2953 C C . ILE A 1 370 ? 9.142 0.376 -6.741 1.00 64.81 370 ILE A C 1
ATOM 2955 O O . ILE A 1 370 ? 8.678 -0.703 -6.345 1.00 64.81 370 ILE A O 1
ATOM 2959 N N . PRO A 1 371 ? 10.363 0.789 -6.353 1.00 55.97 371 PRO A N 1
ATOM 2960 C CA . PRO A 1 371 ? 11.134 0.051 -5.366 1.00 55.97 371 PRO A CA 1
ATOM 2961 C C . PRO A 1 371 ? 10.354 0.018 -4.052 1.00 55.97 371 PRO A C 1
ATOM 2963 O O . PRO A 1 371 ? 9.758 1.010 -3.648 1.00 55.97 371 PRO A O 1
ATOM 2966 N N . ALA A 1 372 ? 10.353 -1.119 -3.368 1.00 57.84 372 ALA A N 1
ATOM 2967 C CA . ALA A 1 372 ? 9.655 -1.265 -2.097 1.00 57.84 372 ALA A CA 1
ATOM 2968 C C . ALA A 1 372 ? 10.490 -2.122 -1.152 1.00 57.84 372 ALA A C 1
ATOM 2970 O O . ALA A 1 372 ? 10.901 -3.234 -1.504 1.00 57.84 372 ALA A O 1
ATOM 2971 N N . ILE A 1 373 ? 10.731 -1.597 0.047 1.00 56.47 373 ILE A N 1
ATOM 2972 C CA . ILE A 1 373 ? 11.630 -2.182 1.040 1.00 56.47 373 ILE A CA 1
ATOM 2973 C C . ILE A 1 373 ? 10.817 -2.558 2.279 1.00 56.47 373 ILE A C 1
ATOM 2975 O O . ILE A 1 373 ? 9.947 -1.806 2.717 1.00 56.47 373 ILE A O 1
ATOM 2979 N N . ALA A 1 374 ? 11.080 -3.746 2.830 1.00 40.06 374 ALA A N 1
ATOM 2980 C CA . ALA A 1 374 ? 10.364 -4.253 3.997 1.00 40.06 374 ALA A CA 1
ATOM 2981 C C . ALA A 1 374 ? 10.519 -3.332 5.223 1.00 40.06 374 ALA A C 1
ATOM 2983 O O . ALA A 1 374 ? 9.520 -3.041 5.872 1.00 40.06 374 ALA A O 1
ATOM 2984 N N . SER A 1 375 ? 11.724 -2.804 5.481 1.00 44.97 375 SER A N 1
ATOM 2985 C CA . SER A 1 375 ? 11.969 -1.822 6.553 1.00 44.97 375 SER A CA 1
ATOM 2986 C C . SER A 1 375 ? 11.071 -0.597 6.434 1.00 44.97 375 SER A C 1
ATOM 2988 O O . SER A 1 375 ? 10.394 -0.233 7.388 1.00 44.97 375 SER A O 1
ATOM 2990 N N . THR A 1 376 ? 11.019 0.018 5.254 1.00 45.12 376 THR A N 1
ATOM 2991 C CA . THR A 1 376 ? 10.204 1.213 5.021 1.00 45.12 376 THR A CA 1
ATOM 2992 C C . THR A 1 376 ? 8.717 0.913 5.196 1.00 45.12 376 THR A C 1
ATOM 2994 O O . THR A 1 376 ? 8.011 1.705 5.809 1.00 45.12 376 THR A O 1
ATOM 2997 N N . ASN A 1 377 ? 8.239 -0.256 4.754 1.00 48.03 377 ASN A N 1
ATOM 2998 C CA . ASN A 1 377 ? 6.861 -0.680 5.024 1.00 48.03 377 ASN A CA 1
ATOM 2999 C C . ASN A 1 377 ? 6.585 -0.828 6.526 1.00 48.03 377 ASN A C 1
ATOM 3001 O O . ASN A 1 377 ? 5.533 -0.395 6.980 1.00 48.03 377 ASN A O 1
ATOM 3005 N N . ALA A 1 378 ? 7.510 -1.412 7.291 1.00 48.84 378 ALA A N 1
ATOM 3006 C CA . ALA A 1 378 ? 7.348 -1.597 8.730 1.00 48.84 378 ALA A CA 1
ATOM 3007 C C . ALA A 1 378 ? 7.326 -0.258 9.487 1.00 48.84 378 ALA A C 1
ATOM 3009 O O . ALA A 1 378 ? 6.463 -0.063 10.341 1.00 48.84 378 ALA A O 1
ATOM 3010 N N . ILE A 1 379 ? 8.221 0.674 9.133 1.00 57.12 379 ILE A N 1
ATOM 3011 C CA . ILE A 1 379 ? 8.266 2.028 9.710 1.00 57.12 379 ILE A CA 1
ATOM 3012 C C . ILE A 1 379 ? 6.956 2.762 9.424 1.00 57.12 379 ILE A C 1
ATOM 3014 O O . ILE A 1 379 ? 6.298 3.233 10.347 1.00 57.12 379 ILE A O 1
ATOM 3018 N N . ILE A 1 380 ? 6.544 2.811 8.154 1.00 59.59 380 ILE A N 1
ATOM 3019 C CA . ILE A 1 380 ? 5.331 3.531 7.759 1.00 59.59 380 ILE A CA 1
ATOM 3020 C C . ILE A 1 380 ? 4.073 2.863 8.312 1.00 59.59 380 ILE A C 1
ATOM 3022 O O . ILE A 1 380 ? 3.135 3.565 8.657 1.00 59.59 380 ILE A O 1
ATOM 3026 N N . ALA A 1 381 ? 4.036 1.538 8.466 1.00 49.66 381 ALA A N 1
ATOM 3027 C CA . ALA A 1 381 ? 2.932 0.868 9.154 1.00 49.66 381 ALA A CA 1
ATOM 3028 C C . ALA A 1 381 ? 2.881 1.173 10.657 1.00 49.66 381 ALA A C 1
ATOM 3030 O O . ALA A 1 381 ? 1.808 1.083 11.252 1.00 49.66 381 ALA A O 1
ATOM 3031 N N . GLY A 1 382 ? 4.030 1.463 11.276 1.00 54.19 382 GLY A N 1
ATOM 3032 C CA . GLY A 1 382 ? 4.111 1.944 12.653 1.00 54.19 382 GLY A CA 1
ATOM 3033 C C . GLY A 1 382 ? 3.574 3.367 12.778 1.00 54.19 382 GLY A C 1
ATOM 3034 O O . GLY A 1 382 ? 2.711 3.606 13.611 1.00 54.19 382 GLY A O 1
ATOM 3035 N N . ASP A 1 383 ? 4.014 4.268 11.896 1.00 57.50 383 ASP A N 1
ATOM 3036 C CA . ASP A 1 383 ? 3.566 5.670 11.848 1.00 57.50 383 ASP A CA 1
ATOM 3037 C C . ASP A 1 383 ? 2.067 5.771 11.503 1.00 57.50 383 ASP A C 1
ATOM 3039 O O . ASP A 1 383 ? 1.278 6.360 12.232 1.00 57.50 383 ASP A O 1
ATOM 3043 N N . ALA A 1 384 ? 1.613 5.051 10.472 1.00 48.97 384 ALA A N 1
ATOM 3044 C CA . ALA A 1 384 ? 0.195 4.908 10.126 1.00 48.97 384 ALA A CA 1
ATOM 3045 C C . ALA A 1 384 ? -0.638 4.188 11.213 1.00 48.97 384 ALA A C 1
ATOM 3047 O O . ALA A 1 384 ? -1.867 4.139 11.127 1.00 48.97 384 ALA A O 1
ATOM 3048 N N . GLY A 1 385 ? 0.009 3.621 12.235 1.00 46.81 385 GLY A N 1
ATOM 3049 C CA . GLY A 1 385 ? -0.620 3.059 13.419 1.00 46.81 385 GLY A CA 1
ATOM 3050 C C . GLY A 1 385 ? -0.942 4.150 14.436 1.00 46.81 385 GLY A C 1
ATOM 3051 O O . GLY A 1 385 ? -0.168 4.412 15.345 1.00 46.81 385 GLY A O 1
ATOM 3052 N N . VAL A 1 386 ? -2.129 4.749 14.316 1.00 43.66 386 VAL A N 1
ATOM 3053 C CA . VAL A 1 386 ? -2.778 5.604 15.337 1.00 43.66 386 VAL A CA 1
ATOM 3054 C C . VAL A 1 386 ? -2.160 7.003 15.553 1.00 43.66 386 VAL A C 1
ATOM 3056 O O . VAL A 1 386 ? -2.887 7.896 15.985 1.00 43.66 386 VAL A O 1
ATOM 3059 N N . TYR A 1 387 ? -0.910 7.269 15.159 1.00 39.22 387 TYR A N 1
ATOM 3060 C CA . TYR A 1 387 ? -0.262 8.581 15.333 1.00 39.22 387 TYR A CA 1
ATOM 3061 C C . TYR A 1 387 ? 0.181 9.180 14.000 1.00 39.22 387 TYR A C 1
ATOM 3063 O O . TYR A 1 387 ? 1.311 9.008 13.570 1.00 39.22 387 TYR A O 1
ATOM 3071 N N . THR A 1 388 ? -0.706 9.912 13.329 1.00 46.84 388 THR A N 1
ATOM 3072 C CA . THR A 1 388 ? -0.383 10.541 12.040 1.00 46.84 388 THR A CA 1
ATOM 3073 C C . THR A 1 388 ? -0.747 12.021 12.032 1.00 46.84 388 THR A C 1
ATOM 3075 O O . THR A 1 388 ? -1.720 12.461 12.643 1.00 46.84 388 THR A O 1
ATOM 3078 N N . TYR A 1 389 ? 0.072 12.813 11.345 1.00 45.66 389 TYR A N 1
ATOM 3079 C CA . TYR A 1 389 ? -0.059 14.266 11.294 1.00 45.66 389 TYR A CA 1
ATOM 3080 C C . TYR A 1 389 ? -1.301 14.687 10.492 1.00 45.66 389 TYR A C 1
ATOM 3082 O O . TYR A 1 389 ? -1.523 14.229 9.368 1.00 45.66 389 TYR A O 1
ATOM 3090 N N . THR A 1 390 ? -2.098 15.597 11.055 1.00 50.38 390 THR A N 1
ATOM 3091 C CA . THR A 1 390 ? -3.254 16.215 10.389 1.00 50.38 390 THR A CA 1
ATOM 3092 C C . THR A 1 390 ? -2.890 17.602 9.865 1.00 50.38 390 THR A C 1
ATOM 3094 O O . THR A 1 390 ? -2.470 18.465 10.637 1.00 50.38 390 THR A O 1
ATOM 3097 N N . PHE A 1 391 ? -3.103 17.855 8.572 1.00 52.97 391 PHE A N 1
ATOM 3098 C CA . PHE A 1 391 ? -2.816 19.152 7.949 1.00 52.97 391 PHE A CA 1
ATOM 3099 C C . PHE A 1 391 ? -4.107 19.837 7.480 1.00 52.97 391 PHE A C 1
ATOM 3101 O O . PHE A 1 391 ? -4.531 19.688 6.330 1.00 52.97 391 PHE A O 1
ATOM 3108 N N . GLU A 1 392 ? -4.732 20.609 8.373 1.00 56.56 392 GLU A N 1
ATOM 3109 C CA . GLU A 1 392 ? -5.916 21.429 8.060 1.00 56.56 392 GLU A CA 1
ATOM 3110 C C . GLU A 1 392 ? -5.582 22.551 7.060 1.00 56.56 392 GLU A C 1
ATOM 3112 O O . GLU A 1 392 ? -6.291 22.752 6.079 1.00 56.56 392 GLU A O 1
ATOM 3117 N N . HIS A 1 393 ? -4.425 23.202 7.224 1.00 59.94 393 HIS A N 1
ATOM 3118 C CA . HIS A 1 393 ? -3.987 24.340 6.401 1.00 59.94 393 HIS A CA 1
ATOM 3119 C C . HIS A 1 393 ? -3.720 23.991 4.925 1.00 59.94 393 HIS A C 1
ATOM 3121 O O . HIS A 1 393 ? -3.583 24.887 4.097 1.00 59.94 393 HIS A O 1
ATOM 3127 N N . GLN A 1 394 ? -3.616 22.704 4.586 1.00 65.62 394 GLN A N 1
ATOM 3128 C CA . GLN A 1 394 ? -3.419 22.241 3.209 1.00 65.62 394 GLN A CA 1
ATOM 3129 C C . GLN A 1 394 ? -4.746 22.013 2.465 1.00 65.62 394 GLN A C 1
ATOM 3131 O O . GLN A 1 394 ? -4.732 21.654 1.286 1.00 65.62 394 GLN A O 1
ATOM 3136 N N . LYS A 1 395 ? -5.900 22.162 3.135 1.00 74.06 395 LYS A N 1
ATOM 3137 C CA . LYS A 1 395 ? -7.210 21.969 2.508 1.00 74.06 395 LYS A CA 1
ATOM 3138 C C . LYS A 1 395 ? -7.469 23.114 1.528 1.00 74.06 395 LYS A C 1
ATOM 3140 O O . LYS A 1 395 ? -7.526 24.274 1.924 1.00 74.06 395 LYS A O 1
ATOM 3145 N N . LYS A 1 396 ? -7.638 22.776 0.249 1.00 79.69 396 LYS A N 1
ATOM 3146 C CA . LYS A 1 396 ? -7.976 23.731 -0.815 1.00 79.69 396 LYS A CA 1
ATOM 3147 C C . LYS A 1 396 ? -9.498 23.993 -0.816 1.00 79.69 396 LYS A C 1
ATOM 3149 O O . LYS A 1 396 ? -10.239 23.018 -0.992 1.00 79.69 396 LYS A O 1
ATOM 3154 N N . PRO A 1 397 ? -9.988 25.237 -0.620 1.00 80.38 397 PRO A N 1
ATOM 3155 C CA . PRO A 1 397 ? -11.422 25.574 -0.686 1.00 80.38 397 PRO A CA 1
ATOM 3156 C C . PRO A 1 397 ? -12.103 25.150 -1.993 1.00 80.38 397 PRO A C 1
ATOM 3158 O O . PRO A 1 397 ? -13.276 24.784 -2.004 1.00 80.38 397 PRO A O 1
ATOM 3161 N N . GLU A 1 398 ? -11.328 25.150 -3.069 1.00 81.75 398 GLU A N 1
ATOM 3162 C CA . GLU A 1 398 ? -11.713 24.862 -4.442 1.00 81.75 398 GLU A CA 1
ATOM 3163 C C . GLU A 1 398 ? -11.422 23.407 -4.866 1.00 81.75 398 GLU A C 1
ATOM 3165 O O . GLU A 1 398 ? -11.458 23.068 -6.047 1.00 81.75 398 GLU A O 1
ATOM 3170 N N . CYS A 1 399 ? -11.084 22.525 -3.922 1.00 83.19 399 CYS A N 1
ATOM 3171 C CA . CYS A 1 399 ? -10.847 21.111 -4.212 1.00 83.19 399 CYS A CA 1
ATOM 3172 C C . CYS A 1 399 ? -12.097 20.455 -4.839 1.00 83.19 399 CYS A C 1
ATOM 3174 O O . CYS A 1 399 ? -13.167 20.539 -4.239 1.00 83.19 399 CYS A O 1
ATOM 3176 N N . PRO A 1 400 ? -11.986 19.721 -5.965 1.00 80.50 400 PRO A N 1
ATOM 3177 C CA . PRO A 1 400 ? -13.145 19.104 -6.621 1.00 80.50 400 PRO A CA 1
ATOM 3178 C C . PRO A 1 400 ? -13.782 17.964 -5.810 1.00 80.50 400 PRO A C 1
ATOM 3180 O O . PRO A 1 400 ? -14.865 17.505 -6.155 1.00 80.50 400 PRO A O 1
ATOM 3183 N N . VAL A 1 401 ? -13.108 17.493 -4.753 1.00 84.19 401 VAL A N 1
ATOM 3184 C CA . VAL A 1 401 ? -13.590 16.405 -3.892 1.00 84.19 401 VAL A CA 1
ATOM 3185 C C . VAL A 1 401 ? -14.065 16.917 -2.533 1.00 84.19 401 VAL A C 1
ATOM 3187 O O . VAL A 1 401 ? -15.157 16.572 -2.106 1.00 84.19 401 VAL A O 1
ATOM 3190 N N . CYS A 1 402 ? -13.257 17.717 -1.828 1.00 83.06 402 CYS A N 1
ATOM 3191 C CA . CYS A 1 402 ? -13.557 18.154 -0.453 1.00 83.06 402 CYS A CA 1
ATOM 3192 C C . CYS A 1 402 ? -13.779 19.666 -0.300 1.00 83.06 402 CYS A C 1
ATOM 3194 O O . CYS A 1 402 ? -13.813 20.165 0.830 1.00 83.06 402 CYS A O 1
ATOM 3196 N N . GLY A 1 403 ? -13.776 20.399 -1.413 1.00 80.38 403 GLY A N 1
ATOM 3197 C CA . GLY A 1 403 ? -13.971 21.840 -1.449 1.00 80.38 403 GLY A CA 1
ATOM 3198 C C . GLY A 1 403 ? -15.451 22.197 -1.424 1.00 80.38 403 GLY A C 1
ATOM 3199 O O . GLY A 1 403 ? -16.297 21.427 -1.872 1.00 80.38 403 GLY A O 1
ATOM 3200 N N . ASN A 1 404 ? -15.752 23.386 -0.907 1.00 74.50 404 ASN A N 1
ATOM 3201 C CA . ASN A 1 404 ? -17.122 23.893 -0.799 1.00 74.50 404 ASN A CA 1
ATOM 3202 C C . ASN A 1 404 ? -17.399 25.012 -1.820 1.00 74.50 404 ASN A C 1
ATOM 3204 O O . ASN A 1 404 ? -18.516 25.523 -1.889 1.00 74.50 404 ASN A O 1
ATOM 3208 N N . GLU A 1 405 ? -16.391 25.417 -2.599 1.00 75.88 405 GLU A N 1
ATOM 3209 C CA . GLU A 1 405 ? -16.519 26.454 -3.621 1.00 75.88 405 GLU A CA 1
ATOM 3210 C C . GLU A 1 405 ? -16.740 25.842 -5.009 1.00 75.88 405 GLU A C 1
ATOM 3212 O O . GLU A 1 405 ? -15.991 24.979 -5.465 1.00 75.88 405 GLU A O 1
ATOM 3217 N N . SER A 1 406 ? -17.774 26.313 -5.711 1.00 67.94 406 SER A N 1
ATOM 3218 C CA . SER A 1 406 ? -18.050 25.910 -7.090 1.00 67.94 406 SER A CA 1
ATOM 3219 C C . SER A 1 406 ? -17.067 26.561 -8.059 1.00 67.94 406 SER A C 1
ATOM 3221 O O . SER A 1 406 ? -16.864 27.776 -8.004 1.00 67.94 406 SER A O 1
ATOM 3223 N N . LYS A 1 407 ? -16.555 25.791 -9.021 1.00 65.06 407 LYS A N 1
ATOM 3224 C CA . LYS A 1 407 ? -15.749 26.323 -10.123 1.00 65.06 407 LYS A CA 1
ATOM 3225 C C . LYS A 1 407 ? -16.555 26.479 -11.403 1.00 65.06 407 LYS A C 1
ATOM 3227 O O . LYS A 1 407 ? -17.354 25.618 -11.765 1.00 65.06 407 LYS A O 1
ATOM 3232 N N . THR A 1 408 ? -16.311 27.577 -12.110 1.00 68.62 408 THR A N 1
ATOM 3233 C CA . THR A 1 408 ? -16.953 27.865 -13.394 1.00 68.62 408 THR A CA 1
ATOM 3234 C C . THR A 1 408 ? -16.061 27.375 -14.530 1.00 68.62 408 THR A C 1
ATOM 3236 O O . THR A 1 408 ? -14.953 27.874 -14.707 1.00 68.62 408 THR A O 1
ATOM 3239 N N . ALA A 1 409 ? -16.548 26.415 -15.316 1.00 70.75 409 ALA A N 1
ATOM 3240 C CA . ALA A 1 409 ? -15.907 25.987 -16.555 1.00 70.75 409 ALA A CA 1
ATOM 3241 C C . ALA A 1 409 ? -16.553 26.701 -17.749 1.00 70.75 409 ALA A C 1
ATOM 3243 O O . ALA A 1 409 ? -17.759 26.586 -17.970 1.00 70.75 409 ALA A O 1
ATOM 3244 N N . GLU A 1 410 ? -15.754 27.421 -18.534 1.00 78.25 410 GLU A N 1
ATOM 3245 C CA . GLU A 1 410 ? -16.193 27.949 -19.826 1.00 78.25 410 GLU A CA 1
ATOM 3246 C C . GLU A 1 410 ? -15.985 26.875 -20.896 1.00 78.25 410 GLU A C 1
ATOM 3248 O O . GLU A 1 410 ? -14.853 26.523 -21.228 1.00 78.25 410 GLU A O 1
ATOM 3253 N N . LEU A 1 411 ? -17.090 26.330 -21.404 1.00 80.88 411 LEU A N 1
ATOM 3254 C CA . LEU A 1 411 ? -17.094 25.299 -22.437 1.00 80.88 411 LEU A CA 1
ATOM 3255 C C . LEU A 1 411 ? -17.570 25.891 -23.761 1.00 80.88 411 LEU A C 1
ATOM 3257 O O . LEU A 1 411 ? -18.525 26.671 -23.798 1.00 80.88 411 LEU A O 1
ATOM 3261 N N . ASP A 1 412 ? -16.928 25.487 -24.854 1.00 84.00 412 ASP A N 1
ATOM 3262 C CA . ASP A 1 412 ? -17.450 25.773 -26.185 1.00 84.00 412 ASP A CA 1
ATOM 3263 C C . ASP A 1 412 ? -18.768 25.007 -26.383 1.00 84.00 412 ASP A C 1
ATOM 3265 O O . ASP A 1 412 ? -18.878 23.828 -26.046 1.00 84.00 412 ASP A O 1
ATOM 3269 N N . LYS A 1 413 ? -19.776 25.672 -26.951 1.00 87.19 413 LYS A N 1
ATOM 3270 C CA . LYS A 1 413 ? -21.069 25.062 -27.294 1.00 87.19 413 LYS A CA 1
ATOM 3271 C C . LYS A 1 413 ? -20.933 23.914 -28.301 1.00 87.19 413 LYS A C 1
ATOM 3273 O O . LYS A 1 413 ? -21.830 23.080 -28.382 1.00 87.19 413 LYS A O 1
ATOM 3278 N N . ASP A 1 414 ? -19.839 23.901 -29.062 1.00 91.62 414 ASP A N 1
ATOM 3279 C CA . ASP A 1 414 ? -19.567 22.921 -30.111 1.00 91.62 414 ASP A CA 1
ATOM 3280 C C . ASP A 1 414 ? -18.600 21.809 -29.632 1.00 91.62 414 ASP A C 1
ATOM 3282 O O . ASP A 1 414 ? -18.127 21.009 -30.442 1.00 91.62 414 ASP A O 1
ATOM 3286 N N . ILE A 1 415 ? -18.304 21.733 -28.322 1.00 91.06 415 ILE A N 1
ATOM 3287 C CA . ILE A 1 415 ? -17.432 20.702 -27.738 1.00 91.06 415 ILE A CA 1
ATOM 3288 C C . ILE A 1 415 ? -18.041 19.298 -27.882 1.00 91.06 415 ILE A C 1
ATOM 3290 O O . ILE A 1 415 ? -19.231 19.074 -27.649 1.00 91.06 415 ILE A O 1
ATOM 3294 N N . THR A 1 416 ? -17.215 18.321 -28.250 1.00 91.31 416 THR A N 1
ATOM 3295 C CA . THR A 1 416 ? -17.617 16.905 -28.264 1.00 91.31 416 THR A CA 1
ATOM 3296 C C . THR A 1 416 ? -17.494 16.272 -26.876 1.00 91.31 416 THR A C 1
ATOM 3298 O O . THR A 1 416 ? -16.772 16.769 -26.016 1.00 91.31 416 THR A O 1
ATOM 3301 N N . VAL A 1 417 ? -18.176 15.144 -26.648 1.00 84.56 417 VAL A N 1
ATOM 3302 C CA . VAL A 1 417 ? -18.090 14.409 -25.371 1.00 84.56 417 VAL A CA 1
ATOM 3303 C C . VAL A 1 417 ? -16.653 13.970 -25.071 1.00 84.56 417 VAL A C 1
ATOM 3305 O O . VAL A 1 417 ? -16.210 14.134 -23.942 1.00 84.56 417 VAL A O 1
ATOM 3308 N N . ASP A 1 418 ? -15.905 13.494 -26.070 1.00 81.06 418 ASP A N 1
ATOM 3309 C CA . ASP A 1 418 ? -14.503 13.093 -25.885 1.00 81.06 418 ASP A CA 1
ATOM 3310 C C . ASP A 1 418 ? -13.619 14.287 -25.507 1.00 81.06 418 ASP A C 1
ATOM 3312 O O . ASP A 1 418 ? -12.822 14.193 -24.580 1.00 81.06 418 ASP A O 1
ATOM 3316 N N . GLN A 1 419 ? -13.821 15.441 -26.151 1.00 81.81 419 GLN A N 1
ATOM 3317 C CA . GLN A 1 419 ? -13.110 16.676 -25.805 1.00 81.81 419 GLN A CA 1
ATOM 3318 C C . GLN A 1 419 ? -13.493 17.200 -24.421 1.00 81.81 419 GLN A C 1
ATOM 3320 O O . GLN A 1 419 ? -12.660 17.789 -23.742 1.00 81.81 419 GLN A O 1
ATOM 3325 N N . LEU A 1 420 ? -14.739 16.997 -23.987 1.00 81.38 420 LEU A N 1
ATOM 3326 C CA . LEU A 1 420 ? -15.164 17.330 -22.632 1.00 81.38 420 LEU A CA 1
ATOM 3327 C C . LEU A 1 420 ? -14.513 16.395 -21.605 1.00 81.38 420 LEU A C 1
ATOM 3329 O O . LEU A 1 420 ? -14.081 16.858 -20.553 1.00 81.38 420 LEU A O 1
ATOM 3333 N N . ILE A 1 421 ? -14.414 15.098 -21.907 1.00 77.94 421 ILE A N 1
ATOM 3334 C CA . ILE A 1 421 ? -13.716 14.125 -21.059 1.00 77.94 421 ILE A CA 1
ATOM 3335 C C . ILE A 1 421 ? -12.227 14.473 -20.977 1.00 77.94 421 ILE A C 1
ATOM 3337 O O . ILE A 1 421 ? -11.700 14.532 -19.869 1.00 77.94 421 ILE A O 1
ATOM 3341 N N . GLU A 1 422 ? -11.559 14.763 -22.098 1.00 74.88 422 GLU A N 1
ATOM 3342 C CA . GLU A 1 422 ? -10.171 15.252 -22.112 1.00 74.88 422 GLU A CA 1
ATOM 3343 C C . GLU A 1 422 ? -10.035 16.540 -21.299 1.00 74.88 422 GLU A C 1
ATOM 3345 O O . GLU A 1 422 ? -9.197 16.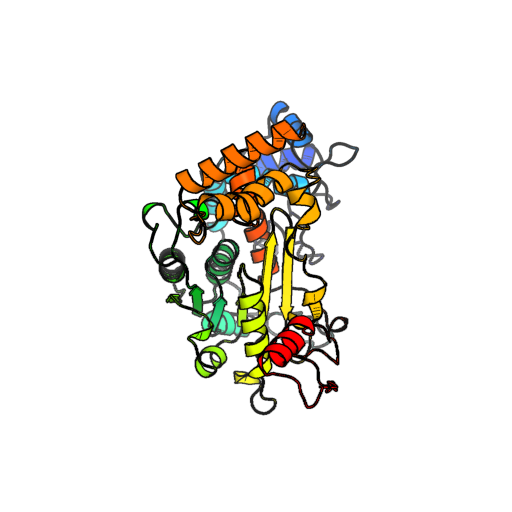603 -20.405 1.00 74.88 422 GLU A O 1
ATOM 3350 N N . TYR A 1 423 ?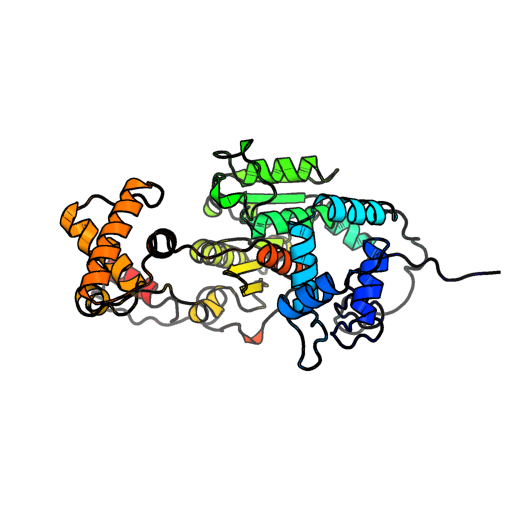 -10.913 17.521 -21.523 1.00 74.56 423 TYR A N 1
ATOM 3351 C CA . TYR A 1 423 ? -10.922 18.782 -20.784 1.00 74.56 423 TYR A CA 1
ATOM 3352 C C . TYR A 1 423 ? -11.016 18.559 -19.269 1.00 74.56 423 TYR A C 1
ATOM 3354 O O . TYR A 1 423 ? -10.247 19.155 -18.523 1.00 74.56 423 TYR A O 1
ATOM 3362 N N . LEU A 1 424 ? -11.918 17.689 -18.801 1.00 72.88 424 LEU A N 1
ATOM 3363 C CA . LEU A 1 424 ? -12.073 17.370 -17.376 1.00 72.88 424 LEU A CA 1
ATOM 3364 C C . LEU A 1 424 ? -10.904 16.539 -16.824 1.00 72.88 424 LEU A C 1
ATOM 3366 O O . LEU A 1 424 ? -10.565 16.665 -15.650 1.00 72.88 424 LEU A O 1
ATOM 3370 N N . THR A 1 425 ? -10.279 15.708 -17.660 1.00 63.53 425 THR A N 1
ATOM 3371 C CA . THR A 1 425 ? -9.144 14.854 -17.275 1.00 63.53 425 THR A CA 1
ATOM 3372 C C . THR A 1 425 ? -7.845 15.655 -17.166 1.00 63.53 425 THR A C 1
ATOM 3374 O O . THR A 1 425 ? -7.067 15.432 -16.245 1.00 63.53 425 THR A O 1
ATOM 3377 N N . GLU A 1 426 ? -7.613 16.607 -18.074 1.00 61.19 426 GLU A N 1
ATOM 3378 C CA . GLU A 1 426 ? -6.441 17.494 -18.072 1.00 61.19 426 GLU A CA 1
ATOM 3379 C C . GLU A 1 426 ? -6.541 18.610 -17.024 1.00 61.19 426 GLU A C 1
ATOM 3381 O O . GLU A 1 426 ? -5.522 19.147 -16.591 1.00 61.19 426 GLU A O 1
ATOM 3386 N N . ARG A 1 427 ? -7.766 18.962 -16.615 1.00 60.16 427 ARG A N 1
ATOM 3387 C CA . ARG A 1 427 ? -8.063 19.994 -15.615 1.00 60.16 427 ARG A CA 1
ATOM 3388 C C . ARG A 1 427 ? -8.455 19.434 -14.251 1.00 60.16 427 ARG A C 1
ATOM 3390 O O . ARG A 1 427 ? -9.090 20.159 -13.493 1.00 60.16 427 ARG A O 1
ATOM 3397 N N . SER A 1 428 ? -8.037 18.218 -13.885 1.00 48.44 428 SER A N 1
ATOM 3398 C CA . SER A 1 428 ? -8.224 17.686 -12.518 1.00 48.44 428 SER A CA 1
ATOM 3399 C C . SER A 1 428 ? -7.719 18.627 -11.413 1.00 48.44 428 SER A C 1
ATOM 3401 O O . SER A 1 428 ? -8.158 18.536 -10.269 1.00 48.44 428 SER A O 1
ATOM 3403 N N . ASP A 1 429 ? -6.837 19.554 -11.785 1.00 43.31 429 ASP A N 1
ATOM 3404 C CA . ASP A 1 429 ? -6.173 20.514 -10.912 1.00 43.31 429 ASP A CA 1
ATOM 3405 C C . ASP A 1 429 ? -6.879 21.895 -10.922 1.00 43.31 429 ASP A C 1
ATOM 3407 O O . ASP A 1 429 ? -6.497 22.791 -10.164 1.00 43.31 429 ASP A O 1
ATOM 3411 N N . THR A 1 430 ? -7.898 22.099 -11.778 1.00 40.81 430 THR A N 1
ATOM 3412 C CA . THR A 1 430 ? -8.521 23.418 -12.036 1.00 40.81 430 THR A CA 1
ATOM 3413 C C . THR A 1 430 ? -9.944 23.561 -11.618 1.00 40.81 430 THR A C 1
ATOM 3415 O O . THR A 1 430 ? -10.661 22.586 -11.326 1.00 40.81 430 THR A O 1
#

InterPro domains:
  IPR000594 THIF-type NAD/FAD binding fold [PF00899] (132-395)
  IPR011992 EF-hand domain pair [SSF47473] (25-88)
  IPR023318 Ubiquitin activating enzyme, alpha domain superfamily [G3DSA:1.10.10.520] (300-368)
  IPR030468 NEDD8-activating enzyme E1 catalytic subunit, N-terminal domain [cd01488] (137-403)
  IPR033127 Ubiquitin-activating enzyme E1, Cys active site [PS00865] (298-306)
  IPR035985 Ubiquitin-activating enzyme-like [SSF69572] (132-427)
  IPR045886 ThiF/MoeB/HesA family [PTHR10953] (128-385)

Sequence (430 aa):
MSEEEKKTSYHLLFDEDTGELTPKTEKDKDGKWNLKEIQDFATATNGRPFEDSVIDEIIESFEVDDNNNLLFSGFYQMYYMQTVSEPEETLKDFQKQMAATTPSDVDMQDANENNVEKGIIDTLDASKIKIALEECKILVIGAGGLGCEILKNLALTGFKQIHVIDMDTIDLSNLNRQFLFRKKDIGKSKAMVAAEFVMSRVPGVQVTPYFGKIQDKDDEYYKQFQLIICGLDSVEARRWINAKVIEMVDEDDMEHTWKPLIDGGTEGFKGQARIILPTITSCYECSLDMLSKPTTFPICTIANTPRLPEHCIEWASVLEWPRVWGSKKYDTDNPEDINWLYQQALTRAKQFNITGVTYSLTQGVVKNIIPAIASTNAIIAGDAGVYTYTFEHQKKPECPVCGNESKTAELDKDITVDQLIEYLTERSDT